Protein AF-A0A8H4VRE5-F1 (afdb_monomer_lite)

Radius of gyration: 25.77 Å; chains: 1; bounding box: 59×58×70 Å

Secondary structure (DSSP, 8-state):
-HHHHHHHHTT--TTT-TTHHHHHHHHHHHHHSTT----HHHHHHHHHHHHHHHHHTGGGHHHH--HHHHHHHHHHHHHHTT---EETTEETHHHHHHHHHHHHHHHHHHHHHTGGGSTTHHHHS-HHHHHHHHHHHHHHHTSS-HHHHHHHHHHHHHHHHPPPPSSTTGGGGSPTTHHHHHHHH--TT----TT-HHHHHHHHHHGGGSHHHHHHHHHHHHHHHT-S-HHHHHHHHHHHHHHHHTS-SS-----SSSPPPP-HHHHHHHHHHHHHTTTT-HHHHHHHHHHHHHHHHTTTTTTGGGSTTHHHHHHHHHHHHHTTGGG---HHHHHHHHHHHHHHHTSHHHHTT-HHHHHHHHT-SSHHHHHHHHHHHHHHHHHS--SS--HHHHHHHHHS-TTTS-HHHHHHHHHHHHHHTT-

Sequence (423 aa):
MQQSLAKMLGVVNYTRHPESLPKAVAYLLESVKAGSKANVETRRSCYQAMPAILTLVSAQFASRVSSDVLNALVDALLEGLGDYTIDERGDVGSWVRMACVQGLTSISELLFGVADSIPDFEKYFSPQIYHALAAGLLKQGLERLDNVRQTTGVCFVKLLNLPLPSVSGGDRWRLPASSLLKELFLDPSDQTGWNDGNWLFPRGMRLLEVPEYRKKVLSGIVISIGSKTDSTQKPVSRSLVEFAQGLPLAGSQTETDSAPAYTLLELVDDLINHAKSNMTTNAVVVPVFQTFNILLEADVLRQLPDEPAGLPSLRTLLHMASNKVDKLKSVQRIHEAMKIVINLFTFEKIRNGNETVLISFLAHAFPKVRSDTAEYLYVVLQSVDIGFETDAMEDILLETEWLNCSVDDATAAASEVCQLFKA

pLDDT: mean 94.29, std 7.12, range [50.06, 98.88]

Organism: NCBI:txid84607

Foldseek 3Di:
DLLVLLLVLLPDQCVVVVVCLVVNLVSLLQCQDPPHPHDLSNVLSSLLSLLSSQVSCLVVNQVRDPLVSLVSNLVSLLVLLPQQDQDPVGRSSLSSNLSSLVSNLSVVLSCLVSVVVHPPSCSNPNLLSLLSSLLSLLLQLLAAALVSVQSSLVSNVSVLPRDFRPDDVSCSNPHFPSVLVCVLRVDPPDPDGSSQLLSNQLSLLVCCQGPSNNLSSLNSLLNQCVDPDCRSNVSSLVSLQVSLLPFAADFDPDVDPDDTGDHNLNVLVSLLVQCVVPVVDCSRQLSSLSSLLSCLVSCSLVCQCVDPSSVVSLLSLLCSLQPPLLVDPDPSSVLSSLSSNLSSCLDLSNLPPCLVSLLCQCLHPQLVSNLSSLVSNLVCVVVDCSPDDCVVLNCLSVVDPSNPDHSVSSSVSSVVSSVVSVD

Structure (mmCIF, N/CA/C/O backbone):
data_AF-A0A8H4VRE5-F1
#
_entry.id   AF-A0A8H4VRE5-F1
#
loop_
_atom_site.group_PDB
_atom_site.id
_atom_site.type_symbol
_atom_site.label_atom_id
_atom_site.label_alt_id
_atom_site.label_comp_id
_atom_site.label_asym_id
_atom_site.label_entity_id
_atom_site.label_seq_id
_atom_site.pdbx_PDB_ins_code
_atom_site.Cartn_x
_atom_site.Cartn_y
_atom_site.Cartn_z
_atom_site.occupancy
_atom_site.B_iso_or_equiv
_atom_site.auth_seq_id
_atom_site.auth_comp_id
_atom_site.auth_asym_id
_atom_site.auth_atom_id
_atom_site.pdbx_PDB_model_num
ATOM 1 N N . MET A 1 1 ? 9.320 26.393 -19.504 1.00 74.06 1 MET A N 1
ATOM 2 C CA . MET A 1 1 ? 10.681 26.174 -20.052 1.00 74.06 1 MET A CA 1
ATOM 3 C C . MET A 1 1 ? 11.289 24.855 -19.570 1.00 74.06 1 MET A C 1
ATOM 5 O O . MET A 1 1 ? 11.657 24.055 -20.416 1.00 74.06 1 MET A O 1
ATOM 9 N N . GLN A 1 2 ? 11.339 24.581 -18.258 1.00 83.25 2 GLN A N 1
ATOM 10 C CA . GLN A 1 2 ? 11.933 23.346 -17.706 1.00 83.25 2 GLN A CA 1
ATOM 11 C C . GLN A 1 2 ? 11.259 22.052 -18.202 1.00 83.25 2 GLN A C 1
ATOM 13 O O . GLN A 1 2 ? 11.940 21.139 -18.654 1.00 83.25 2 GLN A O 1
ATOM 18 N N . GLN A 1 3 ? 9.922 22.006 -18.233 1.00 87.62 3 GLN A N 1
ATOM 19 C CA . GLN A 1 3 ? 9.189 20.865 -18.798 1.00 87.62 3 GLN A CA 1
ATOM 20 C C . GLN A 1 3 ? 9.577 20.573 -20.261 1.00 87.62 3 GLN A C 1
ATOM 22 O O . GLN A 1 3 ? 9.828 19.428 -20.631 1.00 87.62 3 GLN A O 1
ATOM 27 N N . SER A 1 4 ? 9.634 21.610 -21.104 1.00 91.31 4 SER A N 1
ATOM 28 C CA . SER A 1 4 ? 10.020 21.486 -22.515 1.00 91.31 4 SER A CA 1
ATOM 29 C C . SER A 1 4 ? 11.471 21.034 -22.672 1.00 91.31 4 SER A C 1
ATOM 31 O O . SER A 1 4 ? 11.762 20.254 -23.572 1.00 91.31 4 SER A O 1
ATOM 33 N N . LEU A 1 5 ? 12.363 21.487 -21.783 1.00 93.00 5 LEU A N 1
ATOM 34 C CA . LEU A 1 5 ? 13.757 21.052 -21.750 1.00 93.00 5 LEU A CA 1
ATOM 35 C C . LEU A 1 5 ? 13.854 19.547 -21.474 1.00 93.00 5 LEU A C 1
ATOM 37 O O . LEU A 1 5 ? 14.489 18.848 -22.254 1.00 93.00 5 LEU A O 1
ATOM 41 N N . ALA A 1 6 ? 13.167 19.029 -20.451 1.00 92.25 6 ALA A N 1
ATOM 42 C CA . ALA A 1 6 ? 13.156 17.593 -20.153 1.00 92.25 6 ALA A CA 1
ATOM 43 C C . ALA A 1 6 ? 12.680 16.752 -21.352 1.00 92.25 6 ALA A C 1
ATOM 45 O O . ALA A 1 6 ? 13.328 15.777 -21.726 1.00 92.25 6 ALA A O 1
ATOM 46 N N . LYS A 1 7 ? 11.598 17.181 -22.019 1.00 92.69 7 LYS A N 1
ATOM 47 C CA . LYS A 1 7 ? 11.105 16.525 -23.243 1.00 92.69 7 LYS A CA 1
ATOM 48 C C . LYS A 1 7 ? 12.127 16.560 -24.379 1.00 92.69 7 LYS A C 1
ATOM 50 O O . LYS A 1 7 ? 12.289 15.563 -25.072 1.00 92.69 7 LYS A O 1
ATOM 55 N N . MET A 1 8 ? 12.811 17.690 -24.563 1.00 95.62 8 MET A N 1
ATOM 56 C CA . MET A 1 8 ? 13.845 17.839 -25.588 1.00 95.62 8 MET A CA 1
ATOM 57 C C . MET A 1 8 ? 15.022 16.891 -25.335 1.00 95.62 8 MET A C 1
ATOM 59 O O . MET A 1 8 ? 15.462 16.232 -26.270 1.00 95.62 8 MET A O 1
ATOM 63 N N . LEU A 1 9 ? 15.477 16.752 -24.083 1.00 95.50 9 LEU A N 1
ATOM 64 C CA . LEU A 1 9 ? 16.557 15.822 -23.728 1.00 95.50 9 LEU A CA 1
ATOM 65 C C . LEU A 1 9 ? 16.221 14.373 -24.121 1.00 95.50 9 LEU A C 1
ATOM 67 O O . LEU A 1 9 ? 17.078 13.663 -24.632 1.00 95.50 9 LEU A O 1
ATOM 71 N N . GLY A 1 10 ? 14.957 13.962 -23.998 1.00 94.69 10 GLY A N 1
ATOM 72 C CA . GLY A 1 10 ? 14.494 12.636 -24.421 1.00 94.69 10 GLY A CA 1
ATOM 73 C C . GLY A 1 10 ? 14.524 12.365 -25.934 1.00 94.69 10 GLY A C 1
ATOM 74 O O . GLY A 1 10 ? 14.174 11.260 -26.334 1.00 94.69 10 GLY A O 1
ATOM 75 N N . VAL A 1 11 ? 14.909 13.334 -26.777 1.00 95.00 11 VAL A N 1
ATOM 76 C CA . VAL A 1 11 ? 14.979 13.187 -28.247 1.00 95.00 11 VAL A CA 1
ATOM 77 C C . VAL A 1 11 ? 16.311 13.658 -28.856 1.00 95.00 11 VAL A C 1
ATOM 79 O O . VAL A 1 11 ? 16.447 13.717 -30.079 1.00 95.00 11 VAL A O 1
ATOM 82 N N . VAL A 1 12 ? 17.311 14.006 -28.036 1.00 94.19 12 VAL A N 1
ATOM 83 C CA . VAL A 1 12 ? 18.622 14.473 -28.525 1.00 94.19 12 VAL A CA 1
ATOM 84 C C . VAL A 1 12 ? 19.395 13.339 -29.197 1.00 94.19 12 VAL A C 1
ATOM 86 O O . VAL A 1 12 ? 19.506 12.234 -28.675 1.00 94.19 12 VAL A O 1
ATOM 89 N N . ASN A 1 13 ? 20.034 13.627 -30.332 1.00 92.88 13 ASN A N 1
ATOM 90 C CA . ASN A 1 13 ? 20.971 12.691 -30.948 1.00 92.88 13 ASN A CA 1
ATOM 91 C C . ASN A 1 13 ? 22.312 12.676 -30.185 1.00 92.88 13 ASN A C 1
ATOM 93 O O . ASN A 1 13 ? 23.264 13.374 -30.547 1.00 92.88 13 ASN A O 1
ATOM 97 N N . TYR A 1 14 ? 22.388 11.865 -29.131 1.00 94.50 14 TYR A N 1
ATOM 98 C CA . TYR A 1 14 ? 23.595 11.704 -28.313 1.00 94.50 14 TYR A CA 1
ATOM 99 C C . TYR A 1 14 ? 24.755 11.026 -29.050 1.00 94.50 14 TYR A C 1
ATOM 101 O O . TYR A 1 14 ? 25.901 11.155 -28.632 1.00 94.50 14 TYR A O 1
ATOM 109 N N . THR A 1 15 ? 24.503 10.367 -30.184 1.00 88.62 15 THR A N 1
ATOM 110 C CA . THR A 1 15 ? 25.573 9.863 -31.055 1.00 88.62 15 THR A CA 1
ATOM 111 C C . THR A 1 15 ? 26.348 11.013 -31.700 1.00 88.62 15 THR A C 1
ATOM 113 O O . THR A 1 15 ? 27.573 10.954 -31.779 1.00 88.62 15 THR A O 1
ATOM 116 N N . ARG A 1 16 ? 25.652 12.076 -32.132 1.00 92.25 16 ARG A N 1
ATOM 117 C CA . ARG A 1 16 ? 26.273 13.296 -32.684 1.00 92.25 16 ARG A CA 1
ATOM 118 C C . ARG A 1 16 ? 26.806 14.238 -31.605 1.00 92.25 16 ARG A C 1
ATOM 120 O O . ARG A 1 16 ? 27.741 14.988 -31.871 1.00 92.25 16 ARG A O 1
ATOM 127 N N . HIS A 1 17 ? 26.230 14.197 -30.405 1.00 92.12 17 HIS A N 1
ATOM 128 C CA . HIS A 1 17 ? 26.581 15.083 -29.291 1.00 92.12 17 HIS A CA 1
ATOM 129 C C . HIS A 1 17 ? 26.862 14.293 -27.999 1.00 92.12 17 HIS A C 1
ATOM 131 O O . HIS A 1 17 ? 26.111 14.407 -27.027 1.00 92.12 17 HIS A O 1
ATOM 137 N N . PRO A 1 18 ? 27.938 13.488 -27.957 1.00 89.88 18 PRO A N 1
ATOM 138 C CA . PRO A 1 18 ? 28.188 12.574 -26.842 1.00 89.88 18 PRO A CA 1
ATOM 139 C C . PRO A 1 18 ? 28.459 13.290 -25.513 1.00 89.88 18 PRO A C 1
ATOM 141 O O . PRO A 1 18 ? 27.985 12.851 -24.468 1.00 89.88 18 PRO A O 1
ATOM 144 N N . GLU A 1 19 ? 29.107 14.454 -25.558 1.00 92.25 19 GLU A N 1
ATOM 145 C CA . GLU A 1 19 ? 29.380 15.313 -24.393 1.00 92.25 19 GLU A CA 1
ATOM 146 C C . GLU A 1 19 ? 28.109 15.854 -23.711 1.00 92.25 19 GLU A C 1
ATOM 148 O O . GLU A 1 19 ? 28.145 16.359 -22.585 1.00 92.25 19 GLU A O 1
ATOM 153 N N . SER A 1 20 ? 26.963 15.798 -24.396 1.00 94.88 20 SER A N 1
ATOM 154 C CA . SER A 1 20 ? 25.683 16.257 -23.854 1.00 94.88 20 SER A CA 1
ATOM 155 C C . SER A 1 20 ? 24.988 15.200 -22.996 1.00 94.88 20 SER A C 1
ATOM 157 O O . SER A 1 20 ? 24.137 15.569 -22.188 1.00 94.88 20 SER A O 1
ATOM 159 N N . LEU A 1 21 ? 25.341 13.916 -23.132 1.00 95.56 21 LEU A N 1
ATOM 160 C CA . LEU A 1 21 ? 24.670 12.826 -22.420 1.00 95.56 21 LEU A CA 1
ATOM 161 C C . LEU A 1 21 ? 24.843 12.924 -20.892 1.00 95.56 21 LEU A C 1
ATOM 163 O O . LEU A 1 21 ? 23.821 12.963 -20.204 1.00 95.56 21 LEU A O 1
ATOM 167 N N . PRO A 1 22 ? 26.064 13.074 -20.332 1.00 96.50 22 PRO A N 1
ATOM 168 C CA . PRO A 1 22 ? 26.228 13.197 -18.881 1.00 96.50 22 PRO A CA 1
ATOM 169 C C . PRO A 1 22 ? 25.504 14.421 -18.307 1.00 96.50 22 PRO A C 1
ATOM 171 O O . PRO A 1 22 ? 24.911 14.352 -17.234 1.00 96.50 22 PRO A O 1
ATOM 174 N N . LYS A 1 23 ? 25.493 15.539 -19.048 1.00 96.88 23 LYS A N 1
ATOM 175 C CA . LYS A 1 23 ? 24.799 16.774 -18.645 1.00 96.88 23 LYS A CA 1
ATOM 176 C C . LYS A 1 23 ? 23.283 16.594 -18.630 1.00 96.88 23 LYS A C 1
ATOM 178 O O . LYS A 1 23 ? 22.618 17.099 -17.729 1.00 96.88 23 LYS A O 1
ATOM 183 N N . ALA A 1 24 ? 22.746 15.873 -19.614 1.00 97.44 24 ALA A N 1
ATOM 184 C CA . ALA A 1 24 ? 21.328 15.556 -19.678 1.00 97.44 24 ALA A CA 1
ATOM 185 C C . ALA A 1 24 ? 20.909 14.665 -18.504 1.00 97.44 24 ALA A C 1
ATOM 187 O O . ALA A 1 24 ? 19.976 15.014 -17.788 1.00 97.44 24 ALA A O 1
ATOM 188 N N . VAL A 1 25 ? 21.641 13.574 -18.261 1.00 97.81 25 VAL A N 1
ATOM 189 C CA . VAL A 1 25 ? 21.404 12.667 -17.127 1.00 97.81 25 VAL A CA 1
ATOM 190 C C . VAL A 1 25 ? 21.453 13.425 -15.801 1.00 97.81 25 VAL A C 1
ATOM 192 O O . VAL A 1 25 ? 20.516 13.325 -15.012 1.00 97.81 25 VAL A O 1
ATOM 195 N N . ALA A 1 26 ? 22.495 14.233 -15.580 1.00 97.69 26 ALA A N 1
ATOM 196 C CA . ALA A 1 26 ? 22.630 15.030 -14.364 1.00 97.69 26 ALA A CA 1
ATOM 197 C C . ALA A 1 26 ? 21.435 15.975 -14.172 1.00 97.69 26 ALA A C 1
ATOM 199 O O . ALA A 1 26 ? 20.851 16.012 -13.094 1.00 97.69 26 ALA A O 1
ATOM 200 N N . TYR A 1 27 ? 21.012 16.685 -15.223 1.00 97.06 27 TYR A N 1
ATOM 201 C CA . TYR A 1 27 ? 19.841 17.560 -15.152 1.00 97.06 27 TYR A CA 1
ATOM 202 C C . TYR A 1 27 ? 18.559 16.803 -14.779 1.00 97.06 27 TYR A C 1
ATOM 204 O O . TYR A 1 27 ? 17.789 17.285 -13.947 1.00 97.06 27 TYR A O 1
ATOM 212 N N . LEU A 1 28 ? 18.321 15.631 -15.380 1.00 97.94 28 LEU A N 1
ATOM 213 C CA . LEU A 1 28 ? 17.135 14.823 -15.091 1.00 97.94 28 LEU A CA 1
ATOM 214 C C . LEU A 1 28 ? 17.122 14.346 -13.636 1.00 97.94 28 LEU A C 1
ATOM 216 O O . LEU A 1 28 ? 16.099 14.496 -12.972 1.00 97.94 28 LEU A O 1
ATOM 220 N N . LEU A 1 29 ? 18.249 13.826 -13.140 1.00 98.06 29 LEU A N 1
ATOM 221 C CA . LEU A 1 29 ? 18.386 13.353 -11.759 1.00 98.06 29 LEU A CA 1
ATOM 222 C C . LEU A 1 29 ? 18.220 14.497 -10.750 1.00 98.06 29 LEU A C 1
ATOM 224 O O . LEU A 1 29 ? 17.427 14.383 -9.819 1.00 98.06 29 LEU A O 1
ATOM 228 N N . GLU A 1 30 ? 18.892 15.632 -10.959 1.00 96.81 30 GLU A N 1
ATOM 229 C CA . GLU A 1 30 ? 18.751 16.806 -10.085 1.00 96.81 30 GLU A CA 1
ATOM 230 C C . GLU A 1 30 ? 17.316 17.351 -10.069 1.00 96.81 30 GLU A C 1
ATOM 232 O O . GLU A 1 30 ? 16.825 17.802 -9.037 1.00 96.81 30 GLU A O 1
ATOM 237 N N . SER A 1 31 ? 16.607 17.268 -11.198 1.00 96.44 31 SER A N 1
ATOM 238 C CA . SER A 1 31 ? 15.232 17.763 -11.302 1.00 96.44 31 SER A CA 1
ATOM 239 C C . SER A 1 31 ? 14.222 16.924 -10.519 1.00 96.44 31 SER A C 1
ATOM 241 O O . SER A 1 31 ? 13.172 17.456 -10.155 1.00 96.44 31 SER A O 1
ATOM 243 N N . VAL A 1 32 ? 14.510 15.648 -10.246 1.00 96.69 32 VAL A N 1
ATOM 244 C CA . VAL A 1 32 ? 13.586 14.738 -9.544 1.00 96.69 32 VAL A CA 1
ATOM 245 C C . VAL A 1 32 ? 14.007 14.397 -8.115 1.00 96.69 32 VAL A C 1
ATOM 247 O O . VAL A 1 32 ? 13.206 13.826 -7.381 1.00 96.69 32 VAL A O 1
ATOM 250 N N . LYS A 1 33 ? 15.216 14.784 -7.692 1.00 93.62 33 LYS A N 1
ATOM 251 C CA . LYS A 1 33 ? 15.679 14.609 -6.310 1.00 93.62 33 LYS A CA 1
ATOM 252 C C . LYS A 1 33 ? 14.733 15.250 -5.292 1.00 93.62 33 LYS A C 1
ATOM 254 O O . LYS A 1 33 ? 14.128 16.301 -5.535 1.00 93.62 33 LYS A O 1
ATOM 259 N N . ALA A 1 34 ? 14.678 14.650 -4.104 1.00 86.62 34 ALA A N 1
ATOM 260 C CA . ALA A 1 34 ? 13.981 15.219 -2.958 1.00 86.62 34 ALA A CA 1
ATOM 261 C C . ALA A 1 34 ? 14.454 16.661 -2.685 1.00 86.62 34 ALA A C 1
ATOM 263 O O . ALA A 1 34 ? 15.650 16.944 -2.656 1.00 86.62 34 ALA A O 1
ATOM 264 N N . GLY A 1 35 ? 13.508 17.586 -2.504 1.00 85.25 35 GLY A N 1
ATOM 265 C CA . GLY A 1 35 ? 13.796 19.015 -2.315 1.00 85.25 35 GLY A CA 1
ATOM 266 C C . GLY A 1 35 ? 13.979 19.822 -3.609 1.00 85.25 35 GLY A C 1
ATOM 267 O O . GLY A 1 35 ? 14.150 21.041 -3.542 1.00 85.25 35 GLY A O 1
ATOM 268 N N . SER A 1 36 ? 13.897 19.187 -4.784 1.00 90.56 36 SER A N 1
ATOM 269 C CA . SER A 1 36 ? 13.848 19.888 -6.069 1.00 90.56 36 SER A CA 1
ATOM 270 C C . SER A 1 36 ? 12.677 20.876 -6.130 1.00 90.56 36 SER A C 1
ATOM 272 O O . SER A 1 36 ? 11.564 20.594 -5.685 1.00 90.56 36 SER A O 1
ATOM 274 N N . LYS A 1 37 ? 12.917 22.037 -6.752 1.00 90.81 37 LYS A N 1
ATOM 275 C CA 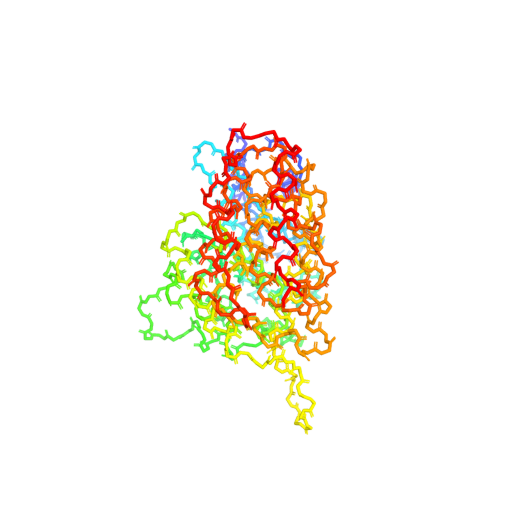. LYS A 1 37 ? 11.886 23.055 -7.029 1.00 90.81 37 LYS A CA 1
ATOM 276 C C . LYS A 1 37 ? 11.047 22.737 -8.274 1.00 90.81 37 LYS A C 1
ATOM 278 O O . LYS A 1 37 ? 10.183 23.531 -8.642 1.00 90.81 37 LYS A O 1
ATOM 283 N N . ALA A 1 38 ? 11.319 21.624 -8.956 1.00 93.75 38 ALA A N 1
ATOM 284 C CA . ALA A 1 38 ? 10.572 21.222 -10.139 1.00 93.75 38 ALA A CA 1
ATOM 285 C C . ALA A 1 38 ? 9.119 20.881 -9.777 1.00 93.75 38 ALA A C 1
ATOM 287 O O . ALA A 1 38 ? 8.855 20.072 -8.883 1.00 93.75 38 ALA A O 1
ATOM 288 N N . ASN A 1 39 ? 8.173 21.464 -10.516 1.00 94.75 39 ASN A N 1
ATOM 289 C CA . ASN A 1 39 ? 6.761 21.110 -10.400 1.00 94.75 39 ASN A CA 1
ATOM 290 C C . ASN A 1 39 ? 6.486 19.689 -10.925 1.00 94.75 39 ASN A C 1
ATOM 292 O O . ASN A 1 39 ? 7.327 19.071 -11.588 1.00 94.75 39 ASN A O 1
ATOM 296 N N . VAL A 1 40 ? 5.291 19.175 -10.637 1.00 95.81 40 VAL A N 1
ATOM 297 C CA . VAL A 1 40 ? 4.906 17.794 -10.959 1.00 95.81 40 VAL A CA 1
ATOM 298 C C . VAL A 1 40 ? 4.976 17.497 -12.462 1.00 95.81 40 VAL A C 1
ATOM 300 O O . VAL A 1 40 ? 5.445 16.433 -12.860 1.00 95.81 40 VAL A O 1
ATOM 303 N N . GLU A 1 41 ? 4.618 18.450 -13.327 1.00 96.25 41 GLU A N 1
ATOM 304 C CA . GLU A 1 41 ? 4.688 18.289 -14.782 1.00 96.25 41 GLU A CA 1
ATOM 305 C C . GLU A 1 41 ? 6.134 18.194 -15.288 1.00 96.25 41 GLU A C 1
ATOM 307 O O . GLU A 1 41 ? 6.420 17.435 -16.224 1.00 96.25 41 GLU A O 1
ATOM 312 N N . THR A 1 42 ? 7.050 18.948 -14.674 1.00 96.81 42 THR A N 1
ATOM 313 C CA . THR A 1 42 ? 8.485 18.888 -14.976 1.00 96.81 42 THR A CA 1
ATOM 314 C C . THR A 1 42 ? 9.077 17.576 -14.483 1.00 96.81 42 THR A C 1
ATOM 316 O O . THR A 1 42 ? 9.744 16.910 -15.272 1.00 96.81 42 THR A O 1
ATOM 319 N N . ARG A 1 43 ? 8.781 17.149 -13.244 1.00 97.50 43 ARG A N 1
ATOM 320 C CA . ARG A 1 43 ? 9.239 15.850 -12.719 1.00 97.50 43 ARG A CA 1
ATOM 321 C C . ARG A 1 43 ? 8.754 14.696 -13.587 1.00 97.50 43 ARG A C 1
ATOM 323 O O . ARG A 1 43 ? 9.567 13.906 -14.054 1.00 97.50 43 ARG A O 1
ATOM 330 N N . ARG A 1 44 ? 7.456 14.664 -13.913 1.00 97.69 44 ARG A N 1
ATOM 331 C CA . ARG A 1 44 ? 6.871 13.693 -14.852 1.00 97.69 44 ARG A CA 1
ATOM 332 C C . ARG A 1 44 ? 7.640 13.661 -16.172 1.00 97.69 44 ARG A C 1
ATOM 334 O O . ARG A 1 44 ? 7.994 12.589 -16.647 1.00 97.69 44 ARG A O 1
ATOM 341 N N . SER A 1 45 ? 7.902 14.828 -16.762 1.00 98.25 45 SER A N 1
ATOM 342 C CA . SER A 1 45 ? 8.619 14.908 -18.042 1.00 98.25 45 SER A CA 1
ATOM 343 C C . SER A 1 45 ? 10.069 14.433 -17.918 1.00 98.25 45 SER A C 1
ATOM 345 O O . SER A 1 45 ? 10.586 13.839 -18.858 1.00 98.25 45 SER A O 1
ATOM 347 N N . CYS A 1 46 ? 10.714 14.646 -16.766 1.00 98.44 46 CYS A N 1
ATOM 348 C CA . CYS A 1 46 ? 12.051 14.120 -16.507 1.00 98.44 46 CYS A CA 1
ATOM 349 C C . CYS A 1 46 ? 12.041 12.592 -16.437 1.00 98.44 46 CYS A C 1
ATOM 351 O O . CYS A 1 46 ? 12.824 11.957 -17.136 1.00 98.44 46 CYS A O 1
ATOM 353 N N . TYR A 1 47 ? 11.107 12.002 -15.687 1.00 98.50 47 TYR A N 1
ATOM 354 C CA . TYR A 1 47 ? 10.956 10.548 -15.607 1.00 98.50 47 TYR A CA 1
ATOM 355 C C . TYR A 1 47 ? 10.623 9.901 -16.952 1.00 98.50 47 TYR A C 1
ATOM 357 O O . TYR A 1 47 ? 11.129 8.825 -17.244 1.00 98.50 47 TYR A O 1
ATOM 365 N N . GLN A 1 48 ? 9.843 10.568 -17.806 1.00 98.56 48 GLN A N 1
ATOM 366 C CA . GLN A 1 48 ? 9.600 10.109 -19.179 1.00 98.56 48 GLN A CA 1
ATOM 367 C C . GLN A 1 48 ? 10.858 10.182 -20.058 1.00 98.56 48 GLN A C 1
ATOM 369 O O . GLN A 1 48 ? 11.035 9.352 -20.947 1.00 98.56 48 GLN A O 1
ATOM 374 N N . ALA A 1 49 ? 11.738 11.158 -19.822 1.00 98.44 49 ALA A N 1
ATOM 375 C CA . ALA A 1 49 ? 12.965 11.327 -20.594 1.00 98.44 49 ALA A CA 1
ATOM 376 C C . ALA A 1 49 ? 14.046 10.296 -20.233 1.00 98.44 49 ALA A C 1
ATOM 378 O O . ALA A 1 49 ? 14.802 9.895 -21.111 1.00 98.44 49 ALA A O 1
ATOM 379 N N . MET A 1 50 ? 14.109 9.830 -18.981 1.00 98.38 50 MET A N 1
ATOM 380 C CA . MET A 1 50 ? 15.104 8.844 -18.526 1.00 98.38 50 MET A CA 1
ATOM 381 C C . MET A 1 50 ? 15.167 7.564 -19.395 1.00 98.38 50 MET A C 1
ATOM 383 O O . MET A 1 50 ? 16.228 7.301 -19.966 1.00 98.38 50 MET A O 1
ATOM 387 N N . PRO A 1 51 ? 14.076 6.789 -19.584 1.00 98.00 51 PRO A N 1
ATOM 388 C CA . PRO A 1 51 ? 14.088 5.606 -20.452 1.00 98.00 51 PRO A CA 1
ATOM 389 C C . PRO A 1 51 ? 14.303 5.963 -21.934 1.00 98.00 51 PRO A C 1
ATOM 391 O O . PRO A 1 51 ? 14.906 5.190 -22.681 1.00 98.00 51 PRO A O 1
ATOM 394 N N . ALA A 1 52 ? 13.847 7.143 -22.370 1.00 97.81 52 ALA A N 1
ATOM 395 C CA . ALA A 1 52 ? 14.015 7.601 -23.747 1.00 97.81 52 ALA A CA 1
ATOM 396 C C . ALA A 1 52 ? 15.495 7.845 -24.083 1.00 97.81 52 ALA A C 1
ATOM 398 O O . ALA A 1 52 ? 15.973 7.379 -25.115 1.00 97.81 52 ALA A O 1
ATOM 399 N N . ILE A 1 53 ? 16.249 8.487 -23.181 1.00 97.06 53 ILE A N 1
ATOM 400 C CA . ILE A 1 53 ? 17.697 8.684 -23.336 1.00 97.06 53 ILE A CA 1
ATOM 401 C C . ILE A 1 53 ? 18.422 7.341 -23.463 1.00 97.06 53 ILE A C 1
ATOM 403 O O . ILE A 1 53 ? 19.261 7.191 -24.349 1.00 97.06 53 ILE A O 1
ATOM 407 N N . LEU A 1 54 ? 18.079 6.357 -22.627 1.00 96.81 54 LEU A N 1
ATOM 408 C CA . LEU A 1 54 ? 18.683 5.022 -22.684 1.00 96.81 54 LEU A CA 1
ATOM 409 C C . LEU A 1 54 ? 18.388 4.321 -24.018 1.00 96.81 54 LEU A C 1
ATOM 411 O O . LEU A 1 54 ? 19.281 3.730 -24.623 1.00 96.81 54 LEU A O 1
ATOM 415 N N . THR A 1 55 ? 17.162 4.464 -24.525 1.00 96.00 55 THR A N 1
ATOM 416 C CA . THR A 1 55 ? 16.761 3.929 -25.835 1.00 96.00 55 THR A CA 1
ATOM 417 C C . THR A 1 55 ? 17.571 4.555 -26.974 1.00 96.00 55 THR A C 1
ATOM 419 O O . THR A 1 55 ? 18.034 3.843 -27.866 1.00 96.00 55 THR A O 1
ATOM 422 N N . LEU A 1 56 ? 17.811 5.871 -26.930 1.00 95.31 56 LEU A N 1
ATOM 423 C CA . LEU A 1 56 ? 18.575 6.601 -27.953 1.00 95.31 56 LEU A CA 1
ATOM 424 C C . LEU A 1 56 ? 20.043 6.168 -28.052 1.00 95.31 56 LEU A C 1
ATOM 426 O O . LEU A 1 56 ? 20.656 6.330 -29.106 1.00 95.31 56 LEU A O 1
ATOM 430 N N . VAL A 1 57 ? 20.611 5.628 -26.973 1.00 94.19 57 VAL A N 1
ATOM 431 C CA . VAL A 1 57 ? 22.008 5.161 -26.930 1.00 94.19 57 VAL A CA 1
ATOM 432 C C . VAL A 1 57 ? 22.139 3.636 -26.932 1.00 94.19 57 VAL A C 1
ATOM 434 O O . VAL A 1 57 ? 23.253 3.127 -26.839 1.00 94.19 57 VAL A O 1
ATOM 437 N N . SER A 1 58 ? 21.031 2.909 -27.096 1.00 93.06 58 SER A N 1
ATOM 438 C CA . SER A 1 58 ? 20.948 1.441 -27.017 1.00 93.06 58 SER A CA 1
ATOM 439 C C . SER A 1 58 ? 21.950 0.699 -27.910 1.00 93.06 58 SER A C 1
ATOM 441 O O . SER A 1 58 ? 22.599 -0.238 -27.455 1.00 93.06 58 SER A O 1
ATOM 443 N N . ALA A 1 59 ? 22.168 1.162 -29.145 1.00 90.62 59 ALA A N 1
ATOM 444 C CA . ALA A 1 59 ? 23.116 0.548 -30.084 1.00 90.62 59 ALA A CA 1
ATOM 445 C C . ALA A 1 59 ? 24.583 0.571 -29.604 1.00 90.62 59 ALA A C 1
ATOM 447 O O . ALA A 1 59 ? 25.419 -0.168 -30.116 1.00 90.62 59 ALA A O 1
ATOM 448 N N . GLN A 1 60 ? 24.917 1.445 -28.653 1.00 89.12 60 GLN A N 1
ATOM 449 C CA . GLN A 1 60 ? 26.245 1.580 -28.052 1.00 89.12 60 GLN A CA 1
ATOM 450 C C . GLN A 1 60 ? 26.129 1.612 -26.519 1.00 89.12 60 GLN A C 1
ATOM 452 O O . GLN A 1 60 ? 26.875 2.328 -25.856 1.00 89.12 60 GLN A O 1
ATOM 457 N N . PHE A 1 61 ? 25.172 0.868 -25.950 1.00 92.19 61 PHE A N 1
ATOM 458 C CA . PHE A 1 61 ? 24.750 1.030 -24.557 1.00 92.19 61 PHE A CA 1
ATOM 459 C C . PHE A 1 61 ? 25.922 1.001 -23.566 1.00 92.19 61 PHE A C 1
ATOM 461 O O . PHE A 1 61 ? 26.179 1.995 -22.888 1.00 92.19 61 PHE A O 1
ATOM 468 N N . ALA A 1 62 ? 26.693 -0.091 -23.556 1.00 89.69 62 ALA A N 1
ATOM 469 C CA . ALA A 1 62 ? 27.788 -0.302 -22.607 1.00 89.69 62 ALA A CA 1
ATOM 470 C C . ALA A 1 62 ? 28.971 0.675 -22.769 1.00 89.69 62 ALA A C 1
ATOM 472 O O . ALA A 1 62 ? 29.780 0.811 -21.856 1.00 89.69 62 ALA A O 1
ATOM 473 N N . SER A 1 63 ? 29.097 1.362 -23.913 1.00 91.06 63 SER A N 1
ATOM 474 C CA . SER A 1 63 ? 30.137 2.384 -24.115 1.00 91.06 63 SER A CA 1
ATOM 475 C C . SER A 1 63 ? 29.662 3.804 -23.804 1.00 91.06 63 SER A C 1
ATOM 477 O O . SER A 1 63 ? 30.482 4.715 -23.690 1.00 91.06 63 SER A O 1
ATOM 479 N N . ARG A 1 64 ? 28.347 4.015 -23.671 1.00 92.19 64 ARG A N 1
ATOM 480 C CA . ARG A 1 64 ? 27.730 5.331 -23.436 1.00 92.19 64 ARG A CA 1
ATOM 481 C C . ARG A 1 64 ? 27.181 5.492 -22.027 1.00 92.19 64 ARG A C 1
ATOM 483 O O . ARG A 1 64 ? 27.125 6.614 -21.529 1.00 92.19 64 ARG A O 1
ATOM 490 N N . VAL A 1 65 ? 26.762 4.398 -21.407 1.00 95.31 65 VAL A N 1
ATOM 491 C CA . VAL A 1 65 ? 26.106 4.374 -20.103 1.00 95.31 65 VAL A CA 1
ATOM 492 C C . VAL A 1 65 ? 26.922 3.470 -19.194 1.00 95.31 65 VAL A C 1
ATOM 494 O O . VAL A 1 65 ? 27.160 2.319 -19.539 1.00 95.31 65 VAL A O 1
ATOM 497 N N . SER A 1 66 ? 27.364 3.988 -18.048 1.00 96.06 66 SER A N 1
ATOM 498 C CA . SER A 1 66 ? 27.981 3.169 -17.003 1.00 96.06 66 SER A CA 1
ATOM 499 C C . SER A 1 66 ? 26.913 2.528 -16.115 1.00 96.06 66 SER A C 1
ATOM 501 O O . SER A 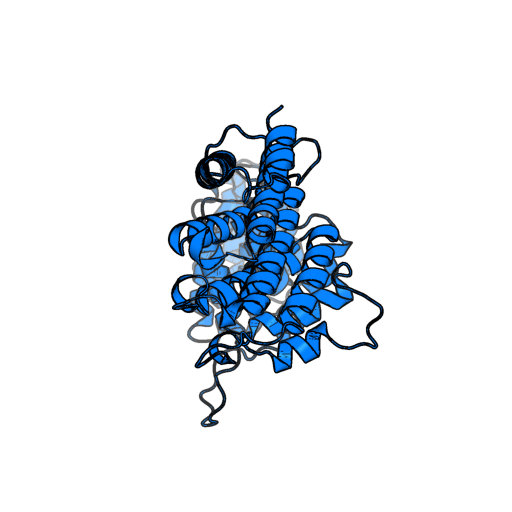1 66 ? 25.783 3.018 -16.038 1.00 96.06 66 SER A O 1
ATOM 503 N N . SER A 1 67 ? 27.288 1.472 -15.388 1.00 96.44 67 SER A N 1
ATOM 504 C CA . SER A 1 67 ? 26.423 0.851 -14.376 1.00 96.44 67 SER A CA 1
ATOM 505 C C . SER A 1 67 ? 25.906 1.870 -13.365 1.00 96.44 67 SER A C 1
ATOM 507 O O . SER A 1 67 ? 24.731 1.859 -13.026 1.00 96.44 67 SER A O 1
ATOM 509 N N . ASP A 1 68 ? 26.760 2.797 -12.929 1.00 96.94 68 ASP A N 1
ATOM 510 C CA . ASP A 1 68 ? 26.416 3.780 -11.897 1.00 96.94 68 ASP A CA 1
ATOM 511 C C . ASP A 1 68 ? 25.362 4.771 -12.396 1.00 96.94 68 ASP A C 1
ATOM 513 O O . ASP A 1 68 ? 24.443 5.130 -11.664 1.00 96.94 68 ASP A O 1
ATOM 517 N N . VAL A 1 69 ? 25.459 5.179 -13.667 1.00 97.31 69 VAL A N 1
ATOM 518 C CA . VAL A 1 69 ? 24.454 6.040 -14.299 1.00 97.31 69 VAL A CA 1
ATOM 519 C C . VAL A 1 69 ? 23.123 5.309 -14.429 1.00 97.31 69 VAL A C 1
ATOM 521 O O . VAL A 1 69 ? 22.084 5.886 -14.115 1.00 97.31 69 VAL A O 1
ATOM 524 N N . LEU A 1 70 ? 23.137 4.053 -14.883 1.00 97.62 70 LEU A N 1
ATOM 525 C CA . LEU A 1 70 ? 21.913 3.268 -15.012 1.00 97.62 70 LEU A CA 1
ATOM 526 C C . LEU A 1 70 ? 21.248 3.040 -13.650 1.00 97.62 70 LEU A C 1
ATOM 528 O O . LEU A 1 70 ? 20.058 3.315 -13.516 1.00 97.62 70 LEU A O 1
ATOM 532 N N . ASN A 1 71 ? 22.014 2.606 -12.647 1.00 97.12 71 ASN A N 1
ATOM 533 C CA . ASN A 1 71 ? 21.515 2.384 -11.293 1.00 97.12 71 ASN A CA 1
ATOM 534 C C . ASN A 1 71 ? 20.914 3.672 -10.716 1.00 97.12 71 ASN A C 1
ATOM 536 O O . ASN A 1 71 ? 19.784 3.644 -10.248 1.00 97.12 71 ASN A O 1
ATOM 540 N N . ALA A 1 72 ? 21.570 4.828 -10.879 1.00 98.00 72 ALA A N 1
ATOM 541 C CA . ALA A 1 72 ? 21.019 6.108 -10.427 1.00 98.00 72 ALA A CA 1
ATOM 542 C C . ALA A 1 72 ? 19.684 6.478 -11.106 1.00 98.00 72 ALA A C 1
ATOM 544 O O . ALA A 1 72 ? 18.795 7.037 -10.464 1.00 98.00 72 ALA A O 1
ATOM 545 N N . LEU A 1 73 ? 19.525 6.180 -12.401 1.00 98.44 73 LEU A N 1
ATOM 546 C CA . LEU A 1 73 ? 18.264 6.407 -13.119 1.00 98.44 73 LEU A CA 1
ATOM 547 C C . LEU A 1 73 ? 17.160 5.456 -12.641 1.00 98.44 73 LEU A C 1
ATOM 549 O O . LEU A 1 73 ? 16.021 5.887 -12.456 1.00 98.44 73 LEU A O 1
ATOM 553 N N . VAL A 1 74 ? 17.488 4.178 -12.436 1.00 98.31 74 VAL A N 1
ATOM 554 C CA . VAL A 1 74 ? 16.543 3.171 -11.935 1.00 98.31 74 VAL A CA 1
ATOM 555 C C . VAL A 1 74 ? 16.123 3.487 -10.500 1.00 98.31 74 VAL A C 1
ATOM 557 O O . VAL A 1 74 ? 14.926 3.486 -10.219 1.00 98.31 74 VAL A O 1
ATOM 560 N N . ASP A 1 75 ? 17.062 3.844 -9.627 1.00 97.88 75 ASP A N 1
ATOM 561 C CA . ASP A 1 75 ? 16.791 4.255 -8.248 1.00 97.88 75 ASP A CA 1
ATOM 562 C C . ASP A 1 75 ? 15.868 5.476 -8.213 1.00 97.88 75 ASP A C 1
ATOM 564 O O . ASP A 1 75 ? 14.841 5.456 -7.536 1.00 97.88 75 ASP A O 1
ATOM 568 N N . ALA A 1 76 ? 16.148 6.502 -9.025 1.00 98.31 76 ALA A N 1
ATOM 569 C CA . ALA A 1 76 ? 15.287 7.679 -9.116 1.00 98.31 76 ALA A CA 1
ATOM 570 C C . ALA A 1 76 ? 13.859 7.324 -9.571 1.00 98.31 76 A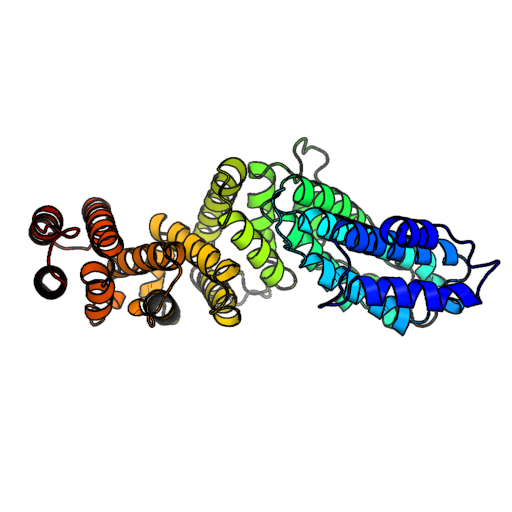LA A C 1
ATOM 572 O O . ALA A 1 76 ? 12.883 7.877 -9.056 1.00 98.31 76 ALA A O 1
ATOM 573 N N . LEU A 1 77 ? 13.715 6.410 -10.538 1.00 98.62 77 LEU A N 1
ATOM 574 C CA . LEU A 1 77 ? 12.410 5.931 -11.000 1.00 98.62 77 LEU A CA 1
ATOM 575 C C . LEU A 1 77 ? 11.677 5.126 -9.914 1.00 98.62 77 LEU A C 1
ATOM 577 O O . LEU A 1 77 ? 10.473 5.324 -9.738 1.00 98.62 77 LEU A O 1
ATOM 581 N N . LEU A 1 78 ? 12.381 4.261 -9.174 1.00 98.31 78 LEU A N 1
ATOM 582 C CA . LEU A 1 78 ? 11.837 3.500 -8.043 1.00 98.31 78 LEU A CA 1
ATOM 583 C C . LEU A 1 78 ? 11.372 4.426 -6.913 1.00 98.31 78 LEU A C 1
ATOM 585 O O . LEU A 1 78 ? 10.284 4.226 -6.371 1.00 98.31 78 LEU A O 1
ATOM 589 N N . GLU A 1 79 ? 12.148 5.462 -6.592 1.00 97.62 79 GLU A N 1
ATOM 590 C CA . GLU A 1 79 ? 11.751 6.519 -5.657 1.00 97.62 79 GLU A CA 1
ATOM 591 C C . GLU A 1 79 ? 10.512 7.272 -6.157 1.00 97.62 79 GLU A C 1
ATOM 593 O O . GLU A 1 79 ? 9.584 7.527 -5.387 1.00 97.62 79 GLU A O 1
ATOM 598 N N . GLY A 1 80 ? 10.443 7.555 -7.462 1.00 97.88 80 GLY A N 1
ATOM 599 C CA . GLY A 1 80 ? 9.312 8.236 -8.093 1.00 97.88 80 GLY A CA 1
ATOM 600 C C . GLY A 1 80 ? 7.985 7.468 -8.018 1.00 97.88 80 GLY A C 1
ATOM 601 O O . GLY A 1 80 ? 6.921 8.088 -8.064 1.00 97.88 80 GLY A O 1
ATOM 602 N N . LEU A 1 81 ? 8.004 6.144 -7.798 1.00 98.25 81 LEU A N 1
ATOM 603 C CA . LEU A 1 81 ? 6.793 5.372 -7.470 1.00 98.25 81 LEU A CA 1
ATOM 604 C C . LEU A 1 81 ? 6.141 5.827 -6.148 1.00 98.25 81 LEU A C 1
ATOM 606 O O . LEU A 1 81 ? 4.981 5.513 -5.894 1.00 98.25 81 LEU A O 1
ATOM 610 N N . GLY A 1 82 ? 6.872 6.554 -5.300 1.00 96.06 82 GLY A N 1
ATOM 611 C CA . GLY A 1 82 ? 6.394 7.146 -4.052 1.00 96.06 82 GLY A CA 1
ATOM 612 C C . GLY A 1 82 ? 5.916 8.598 -4.160 1.00 96.06 82 GLY A C 1
ATOM 613 O O . GLY A 1 82 ? 5.705 9.221 -3.120 1.00 96.06 82 GLY A O 1
ATOM 614 N N . ASP A 1 83 ? 5.755 9.167 -5.363 1.00 96.19 83 ASP A N 1
ATOM 615 C CA . ASP A 1 83 ? 5.252 10.540 -5.512 1.00 96.19 83 ASP A CA 1
ATOM 616 C C . ASP A 1 83 ? 3.728 10.602 -5.272 1.00 96.19 83 ASP A C 1
ATOM 618 O O . ASP A 1 83 ? 2.911 10.334 -6.155 1.00 96.19 83 ASP A O 1
ATOM 622 N N . TYR A 1 84 ? 3.350 10.971 -4.046 1.00 94.12 84 TYR A N 1
ATOM 623 C CA . TYR A 1 84 ? 1.965 11.229 -3.623 1.00 94.12 84 TYR A CA 1
ATOM 624 C C . TYR A 1 84 ? 1.667 12.728 -3.507 1.00 94.12 84 TYR A C 1
ATOM 626 O O . TYR A 1 84 ? 0.935 13.152 -2.610 1.00 94.12 84 TYR A O 1
ATOM 634 N N . THR A 1 85 ? 2.264 13.554 -4.372 1.00 94.94 85 THR A N 1
ATOM 635 C CA . THR A 1 85 ? 1.984 14.995 -4.390 1.00 94.94 85 THR A CA 1
ATOM 636 C C . THR A 1 85 ? 0.497 15.239 -4.644 1.00 94.94 85 THR A C 1
ATOM 638 O O . THR A 1 85 ? -0.070 14.732 -5.614 1.00 94.94 85 THR A O 1
ATOM 641 N N . ILE A 1 86 ? -0.119 16.050 -3.785 1.00 93.75 86 ILE A N 1
ATOM 642 C CA . ILE A 1 86 ? -1.504 16.497 -3.916 1.00 93.75 86 ILE A CA 1
ATOM 643 C C . ILE A 1 86 ? -1.499 18.011 -4.112 1.00 93.75 86 ILE A C 1
ATOM 645 O O . ILE A 1 86 ? -0.818 18.725 -3.375 1.00 93.75 86 ILE A O 1
ATOM 649 N N . ASP A 1 87 ? -2.268 18.489 -5.085 1.00 94.12 87 ASP A N 1
ATOM 650 C CA . ASP A 1 87 ? -2.617 19.902 -5.232 1.00 94.12 87 ASP A CA 1
ATOM 651 C C . ASP A 1 87 ? -4.143 20.071 -5.361 1.00 94.12 87 ASP A C 1
ATOM 653 O O . ASP A 1 87 ? -4.910 19.139 -5.108 1.00 94.12 87 ASP A O 1
ATOM 657 N N . GLU A 1 88 ? -4.605 21.265 -5.726 1.00 94.12 88 GLU A N 1
ATOM 658 C CA . GLU A 1 88 ? -6.023 21.589 -5.946 1.00 94.12 88 GLU A CA 1
ATOM 659 C C . GLU A 1 88 ? -6.742 20.694 -6.975 1.00 94.12 88 GLU A C 1
ATOM 661 O O . GLU A 1 88 ? -7.968 20.609 -6.967 1.00 94.12 88 GLU A O 1
ATOM 666 N N . ARG A 1 89 ? -5.998 19.982 -7.830 1.00 93.44 89 ARG A N 1
ATOM 667 C CA . ARG A 1 89 ? -6.504 19.025 -8.827 1.00 93.44 89 ARG A CA 1
ATOM 668 C C . ARG A 1 89 ? -6.563 17.591 -8.288 1.00 93.44 89 ARG A C 1
ATOM 670 O O . ARG A 1 89 ? -6.951 16.680 -9.019 1.00 93.44 89 ARG A O 1
ATOM 677 N N . GLY A 1 90 ? -6.171 17.373 -7.033 1.00 92.56 90 GLY A N 1
ATOM 678 C CA . GLY A 1 90 ? -6.096 16.063 -6.393 1.00 92.56 90 GLY A CA 1
ATOM 679 C C . GLY A 1 90 ? -4.695 15.450 -6.455 1.00 92.56 90 GLY A C 1
ATOM 680 O O . GLY A 1 90 ? -3.689 16.146 -6.344 1.00 92.56 90 GLY A O 1
ATOM 681 N N . ASP A 1 91 ? -4.624 14.123 -6.588 1.00 94.38 91 ASP A N 1
ATOM 682 C CA . ASP A 1 91 ? -3.379 13.335 -6.603 1.00 94.38 91 ASP A CA 1
ATOM 683 C C . ASP A 1 91 ? -2.644 13.487 -7.947 1.00 94.38 91 ASP A C 1
ATOM 685 O O . ASP A 1 91 ? -2.683 12.615 -8.818 1.00 94.38 91 ASP A O 1
ATOM 689 N N . VAL A 1 92 ? -1.990 14.632 -8.142 1.00 96.88 92 VAL A N 1
ATOM 690 C CA . VAL A 1 92 ? -1.174 14.914 -9.334 1.00 96.88 92 VAL A CA 1
ATOM 691 C C . VAL A 1 92 ? 0.118 14.095 -9.370 1.00 96.88 92 VAL A C 1
ATOM 693 O O . VAL A 1 92 ? 0.653 13.837 -10.451 1.00 96.88 92 VAL A O 1
ATOM 696 N N . GLY A 1 93 ? 0.590 13.624 -8.211 1.00 97.06 93 GLY A N 1
ATOM 697 C CA . GLY A 1 93 ? 1.703 12.679 -8.091 1.00 97.06 93 GLY A CA 1
ATOM 698 C C . GLY A 1 93 ? 1.459 11.373 -8.854 1.00 97.06 93 GLY A C 1
ATOM 699 O O . GLY A 1 93 ? 2.395 10.791 -9.403 1.00 97.06 93 GLY A O 1
ATOM 700 N N . SER A 1 94 ? 0.197 10.965 -9.033 1.00 97.75 94 SER A N 1
ATOM 701 C CA . SER A 1 94 ? -0.183 9.840 -9.903 1.00 97.75 94 SER A CA 1
ATOM 702 C C . SER A 1 94 ? 0.416 9.910 -11.314 1.00 97.75 94 SER A C 1
ATOM 704 O O . SER A 1 94 ? 0.762 8.876 -11.888 1.00 97.75 94 SER A O 1
ATOM 706 N N . TRP A 1 95 ? 0.613 11.106 -11.880 1.00 98.25 95 TRP A N 1
ATOM 707 C CA . TRP A 1 95 ? 1.226 11.257 -13.202 1.00 98.25 95 TRP A CA 1
ATOM 708 C C . TRP A 1 95 ? 2.709 10.903 -13.208 1.00 98.25 95 TRP A C 1
ATOM 710 O O . TRP A 1 95 ? 3.205 10.356 -14.194 1.00 98.25 95 TRP A O 1
ATOM 720 N N . VAL A 1 96 ? 3.408 11.225 -12.120 1.00 98.38 96 VAL A N 1
ATOM 721 C CA . VAL A 1 96 ? 4.802 10.839 -11.901 1.00 98.38 96 VAL A CA 1
ATOM 722 C C . VAL A 1 96 ? 4.883 9.330 -11.714 1.00 98.38 96 VAL A C 1
ATOM 724 O O . VAL A 1 96 ? 5.634 8.678 -12.432 1.00 98.38 96 VAL A O 1
ATOM 727 N N . ARG A 1 97 ? 4.033 8.756 -10.854 1.00 98.50 97 ARG A N 1
ATOM 728 C CA . ARG A 1 97 ? 4.010 7.309 -10.592 1.00 98.50 97 ARG A CA 1
ATOM 729 C C . ARG A 1 97 ? 3.752 6.494 -11.860 1.00 98.50 97 ARG A C 1
ATOM 731 O O . ARG A 1 97 ? 4.492 5.553 -12.131 1.00 98.50 97 ARG A O 1
ATOM 738 N N . MET A 1 98 ? 2.789 6.894 -12.696 1.00 98.75 98 MET A N 1
ATOM 739 C CA . MET A 1 98 ? 2.551 6.255 -14.000 1.00 98.75 98 MET A CA 1
ATOM 740 C C . MET A 1 98 ? 3.748 6.387 -14.953 1.00 98.75 98 MET A C 1
ATOM 742 O O . MET A 1 98 ? 4.087 5.419 -15.632 1.00 98.75 98 MET A O 1
ATOM 746 N N . ALA A 1 99 ? 4.411 7.550 -14.995 1.00 98.75 99 ALA A N 1
ATOM 747 C CA . ALA A 1 99 ? 5.621 7.731 -15.799 1.00 98.75 99 ALA A CA 1
ATOM 748 C C . ALA A 1 99 ? 6.767 6.825 -15.320 1.00 98.75 99 ALA A C 1
ATOM 750 O O . ALA A 1 99 ? 7.464 6.242 -16.148 1.00 98.75 99 ALA A O 1
ATOM 751 N N . CYS A 1 100 ? 6.925 6.654 -14.006 1.00 98.81 100 CYS A N 1
ATOM 752 C CA . CYS A 1 100 ? 7.908 5.747 -13.424 1.00 98.81 100 CYS A CA 1
ATOM 753 C C . CYS A 1 100 ? 7.597 4.280 -13.731 1.00 98.81 100 CYS A C 1
ATOM 755 O O . CYS A 1 100 ? 8.482 3.564 -14.185 1.00 98.81 100 CYS A O 1
ATOM 757 N N . VAL A 1 101 ? 6.343 3.844 -13.565 1.00 98.88 101 VAL A N 1
ATOM 758 C CA . VAL A 1 101 ? 5.884 2.490 -13.932 1.00 98.88 101 VAL A CA 1
ATOM 759 C C . VAL A 1 101 ? 6.215 2.174 -15.393 1.00 98.88 101 VAL A C 1
ATOM 761 O O . VAL A 1 101 ? 6.805 1.135 -15.694 1.00 98.88 101 VAL A O 1
ATOM 764 N N . GLN A 1 102 ? 5.890 3.096 -16.302 1.00 98.88 102 GLN A N 1
ATOM 765 C CA . GLN A 1 102 ? 6.188 2.954 -17.726 1.00 98.88 102 GLN A CA 1
ATOM 766 C C . GLN A 1 102 ? 7.697 2.933 -17.988 1.00 98.88 102 GLN A C 1
ATOM 768 O O . GLN A 1 102 ? 8.177 2.060 -18.706 1.00 98.88 102 GLN A O 1
ATOM 773 N N . GLY A 1 103 ? 8.455 3.852 -17.384 1.00 98.75 103 GLY A N 1
ATOM 774 C CA . GLY A 1 103 ? 9.896 3.957 -17.597 1.00 98.75 103 GLY A CA 1
ATOM 775 C C . GLY A 1 103 ? 10.675 2.750 -17.087 1.00 98.75 103 GLY A C 1
ATOM 776 O O . GLY A 1 103 ? 11.528 2.237 -17.802 1.00 98.75 103 GLY A O 1
ATOM 777 N N . LEU A 1 104 ? 10.334 2.241 -15.904 1.00 98.88 104 LEU A N 1
ATOM 778 C CA . LEU A 1 104 ? 10.898 1.014 -15.336 1.00 98.88 104 LEU A CA 1
ATOM 779 C C . LEU A 1 104 ? 10.633 -0.203 -16.233 1.00 98.88 104 LEU A C 1
ATOM 781 O O . LEU A 1 104 ? 11.520 -1.032 -16.453 1.00 98.88 104 LEU A O 1
ATOM 785 N N . THR A 1 105 ? 9.434 -0.275 -16.810 1.00 98.81 105 THR A N 1
ATOM 786 C CA . THR A 1 105 ? 9.068 -1.333 -17.760 1.00 98.81 105 THR A CA 1
ATOM 787 C C . THR A 1 105 ? 9.882 -1.225 -19.045 1.00 98.81 105 THR A C 1
ATOM 789 O O . THR A 1 105 ? 10.508 -2.199 -19.448 1.00 98.81 105 THR A O 1
ATOM 792 N N . SER A 1 106 ? 9.965 -0.028 -19.634 1.00 98.62 106 SER A N 1
ATOM 793 C CA . SER A 1 106 ? 10.764 0.228 -20.838 1.00 98.62 106 SER A CA 1
ATOM 794 C C . SER A 1 106 ? 12.256 -0.036 -20.640 1.00 98.62 106 SER A C 1
ATOM 796 O O . SER A 1 106 ? 12.904 -0.558 -21.541 1.00 98.62 106 SER A O 1
ATOM 798 N N . ILE A 1 107 ? 12.809 0.290 -19.470 1.00 98.50 107 ILE A N 1
ATOM 799 C CA . ILE A 1 107 ? 14.200 -0.034 -19.134 1.00 98.50 107 ILE A CA 1
ATOM 800 C C . ILE A 1 107 ? 14.394 -1.548 -19.055 1.00 98.50 107 ILE A C 1
ATOM 802 O O . ILE A 1 107 ? 15.374 -2.049 -19.595 1.00 98.50 107 ILE A O 1
ATOM 806 N N . SER A 1 108 ? 13.459 -2.278 -18.444 1.00 98.50 108 SER A N 1
ATOM 807 C CA . SER A 1 108 ? 13.533 -3.743 -18.366 1.00 98.50 108 SER A CA 1
ATOM 808 C C . SER A 1 108 ? 13.502 -4.380 -19.761 1.00 98.50 108 SER A C 1
ATOM 810 O O . SER A 1 108 ? 14.359 -5.203 -20.075 1.00 98.50 108 SER A O 1
ATOM 812 N N . GLU A 1 109 ? 12.569 -3.949 -20.621 1.00 98.19 109 GLU A N 1
ATOM 813 C CA . GLU A 1 109 ? 12.467 -4.394 -22.021 1.00 98.19 109 GLU A CA 1
ATOM 814 C C . GLU A 1 109 ? 13.762 -4.112 -22.797 1.00 98.19 109 GLU A C 1
ATOM 816 O O . GLU A 1 109 ? 14.302 -4.999 -23.461 1.00 98.19 109 GLU A O 1
ATOM 821 N N . LEU A 1 110 ? 14.284 -2.886 -22.679 1.00 97.75 110 LEU A N 1
ATOM 822 C CA . LEU A 1 110 ? 15.521 -2.469 -23.330 1.00 97.75 110 LEU A CA 1
ATOM 823 C C . LEU A 1 110 ? 16.701 -3.335 -22.885 1.00 97.75 110 LEU A C 1
ATOM 825 O O . LEU A 1 110 ? 17.409 -3.875 -23.730 1.00 97.75 110 LEU A O 1
ATOM 829 N N . LEU A 1 111 ? 16.919 -3.454 -21.574 1.00 97.56 111 LEU A N 1
ATOM 830 C CA . LEU A 1 111 ? 18.087 -4.127 -21.013 1.00 97.56 111 LEU A CA 1
ATOM 831 C C . LEU A 1 111 ? 18.092 -5.617 -21.328 1.00 97.56 111 LEU A C 1
ATOM 833 O O . LEU A 1 111 ? 19.140 -6.138 -21.698 1.00 97.56 111 LEU A O 1
ATOM 837 N N . PHE A 1 112 ? 16.944 -6.294 -21.250 1.00 97.50 112 PHE A N 1
ATOM 838 C CA . PHE A 1 112 ? 16.865 -7.705 -21.634 1.00 97.50 112 PHE A CA 1
ATOM 839 C C . PHE A 1 112 ? 17.111 -7.882 -23.138 1.00 97.50 112 PHE A C 1
ATOM 841 O O . PHE A 1 112 ? 17.799 -8.820 -23.533 1.00 97.50 112 PHE A O 1
ATOM 848 N N . GLY A 1 113 ? 16.642 -6.943 -23.969 1.00 95.94 113 GLY A N 1
ATOM 849 C CA . GLY A 1 113 ? 16.870 -6.956 -25.415 1.00 95.94 113 GLY A CA 1
ATOM 850 C C . GLY A 1 113 ? 18.322 -6.717 -25.846 1.00 95.94 113 GLY A C 1
ATOM 851 O O . GLY A 1 113 ? 18.701 -7.142 -26.935 1.00 95.94 113 GLY A O 1
ATOM 852 N N . VAL A 1 114 ? 19.145 -6.064 -25.018 1.00 95.31 114 VAL A N 1
ATOM 853 C CA . VAL A 1 114 ? 20.572 -5.814 -25.308 1.00 95.31 114 VAL A CA 1
ATOM 854 C C . VAL A 1 114 ? 21.524 -6.572 -24.379 1.00 95.31 114 VAL A C 1
ATOM 856 O O . VAL A 1 114 ? 22.720 -6.278 -24.367 1.00 95.31 114 VAL A O 1
ATOM 859 N N . ALA A 1 115 ? 21.021 -7.538 -23.605 1.00 95.94 115 ALA A N 1
ATOM 860 C CA . ALA A 1 115 ? 21.773 -8.189 -22.533 1.00 95.94 115 ALA A CA 1
ATOM 861 C C . ALA A 1 115 ? 23.086 -8.831 -23.023 1.00 95.94 115 ALA A C 1
ATOM 863 O O . ALA A 1 115 ? 24.124 -8.650 -22.390 1.00 95.94 115 ALA A O 1
ATOM 864 N N . ASP A 1 116 ? 23.071 -9.463 -24.204 1.00 94.12 116 ASP A N 1
ATOM 865 C CA . ASP A 1 116 ? 24.250 -10.070 -24.852 1.00 94.12 116 ASP A CA 1
ATOM 866 C C . ASP A 1 116 ? 25.378 -9.070 -25.150 1.00 94.12 116 ASP A C 1
ATOM 868 O O . ASP A 1 116 ? 26.542 -9.441 -25.290 1.00 94.12 116 ASP A O 1
ATOM 872 N N . SER A 1 117 ? 25.035 -7.786 -25.281 1.00 92.94 117 SER A N 1
ATOM 873 C CA . SER A 1 117 ? 25.966 -6.708 -25.630 1.00 92.94 117 SER A CA 1
ATOM 874 C C . SER A 1 117 ? 26.480 -5.934 -24.413 1.00 92.94 117 SER A C 1
ATOM 876 O O . SER A 1 117 ? 27.269 -5.000 -24.578 1.00 92.94 117 SER A O 1
ATOM 878 N N . ILE A 1 118 ? 26.042 -6.284 -23.198 1.00 94.19 118 ILE A N 1
ATOM 879 C CA . ILE A 1 118 ? 26.451 -5.629 -21.952 1.00 94.19 118 ILE A CA 1
ATOM 880 C C . ILE A 1 118 ? 27.419 -6.548 -21.192 1.00 94.19 118 ILE A C 1
ATOM 882 O O . ILE A 1 118 ? 27.005 -7.580 -20.661 1.00 94.19 118 ILE A O 1
ATOM 886 N N . PRO A 1 119 ? 28.707 -6.174 -21.076 1.00 91.00 119 PRO A N 1
ATOM 887 C CA . PRO A 1 119 ? 29.635 -6.876 -20.200 1.00 91.00 119 PRO A CA 1
ATOM 888 C C . PRO A 1 119 ? 29.183 -6.754 -18.743 1.00 91.00 119 PRO A C 1
ATOM 890 O O . PRO A 1 119 ? 28.866 -5.651 -18.298 1.00 91.00 119 PRO A O 1
ATOM 893 N N . ASP A 1 120 ? 29.207 -7.866 -18.005 1.00 92.56 120 ASP A N 1
ATOM 894 C CA . ASP A 1 120 ? 28.806 -7.908 -16.591 1.00 92.56 120 ASP A CA 1
ATOM 895 C C . ASP A 1 120 ? 27.402 -7.309 -16.362 1.00 92.56 120 ASP A C 1
ATOM 897 O O . ASP A 1 120 ? 27.205 -6.346 -15.620 1.00 92.56 120 ASP A O 1
ATOM 901 N N . PHE A 1 121 ? 26.412 -7.867 -17.069 1.00 96.69 121 PHE A N 1
ATOM 902 C CA . PHE A 1 121 ? 25.019 -7.408 -17.057 1.00 96.69 121 PHE A CA 1
ATOM 903 C C . PHE A 1 121 ? 24.444 -7.217 -15.646 1.00 96.69 121 PHE A C 1
ATOM 905 O O . PHE A 1 121 ? 23.705 -6.266 -15.399 1.00 96.69 121 PHE A O 1
ATOM 912 N N . GLU A 1 122 ? 24.820 -8.075 -14.695 1.00 96.69 122 GLU A N 1
ATOM 913 C CA . GLU A 1 122 ? 24.342 -7.997 -13.312 1.00 96.69 122 GLU A CA 1
ATOM 914 C C . GLU A 1 122 ? 24.725 -6.682 -12.621 1.00 96.69 122 GLU A C 1
ATOM 916 O O . GLU A 1 122 ? 23.938 -6.156 -11.833 1.00 96.69 122 GLU A O 1
ATOM 921 N N . LYS A 1 123 ? 25.881 -6.100 -12.962 1.00 96.25 123 LYS A N 1
ATOM 922 C CA . LYS A 1 123 ? 26.310 -4.796 -12.440 1.00 96.25 123 LYS A CA 1
ATOM 923 C C . LYS A 1 123 ? 25.409 -3.649 -12.907 1.00 96.25 123 LYS A C 1
ATOM 925 O O . LYS A 1 123 ? 25.267 -2.643 -12.211 1.00 96.25 123 LYS A O 1
ATOM 930 N N . TYR A 1 124 ? 24.827 -3.791 -14.095 1.00 96.38 124 TYR A N 1
ATOM 931 C CA . TYR A 1 124 ? 23.898 -2.829 -14.679 1.00 96.38 124 TYR A CA 1
ATOM 932 C C . TYR A 1 124 ? 22.476 -3.030 -14.163 1.00 96.38 124 TYR A C 1
ATOM 934 O O . TYR A 1 124 ? 21.770 -2.058 -13.915 1.00 96.38 124 TYR A O 1
ATOM 942 N N . PHE A 1 125 ? 22.039 -4.281 -14.032 1.00 96.81 125 PHE A N 1
ATOM 943 C CA . PHE A 1 125 ? 20.652 -4.576 -13.712 1.00 96.81 125 PHE A CA 1
ATOM 944 C C . PHE A 1 125 ? 20.518 -5.902 -12.992 1.00 96.81 125 PHE A C 1
ATOM 946 O O . PHE A 1 125 ? 20.225 -6.920 -13.606 1.00 96.81 125 PHE A O 1
ATOM 953 N N . SER A 1 126 ? 20.737 -5.894 -11.682 1.00 97.25 126 SER A N 1
ATOM 954 C CA . SER A 1 126 ? 20.722 -7.116 -10.883 1.00 97.25 126 SER A CA 1
ATOM 955 C C . SER A 1 126 ? 19.322 -7.740 -10.771 1.00 97.25 126 SER A C 1
ATOM 957 O O . SER A 1 126 ? 18.308 -7.036 -10.880 1.00 97.25 126 SER A O 1
ATOM 959 N N . PRO A 1 127 ? 19.230 -9.049 -10.469 1.00 97.88 127 PRO A N 1
ATOM 960 C CA . PRO A 1 127 ? 17.954 -9.698 -10.178 1.00 97.88 127 PRO A CA 1
ATOM 961 C C . PRO A 1 127 ? 17.169 -9.004 -9.062 1.00 97.88 127 PRO A C 1
ATOM 963 O O . PRO A 1 127 ? 15.953 -8.861 -9.138 1.00 97.88 127 PRO A O 1
ATOM 966 N N . GLN A 1 128 ? 17.866 -8.522 -8.028 1.00 97.44 128 GLN A N 1
ATOM 967 C CA . GLN A 1 128 ? 17.248 -7.857 -6.883 1.00 97.44 128 GLN A CA 1
ATOM 968 C C . GLN A 1 128 ? 16.570 -6.548 -7.291 1.00 97.44 128 GLN A C 1
ATOM 970 O O . GLN A 1 128 ? 15.461 -6.276 -6.834 1.00 97.44 128 GLN A O 1
ATOM 975 N N . ILE A 1 129 ? 17.200 -5.764 -8.172 1.00 97.12 129 ILE A N 1
ATOM 976 C CA . ILE A 1 129 ? 16.606 -4.536 -8.712 1.00 97.12 129 ILE A CA 1
ATOM 977 C C . ILE A 1 129 ? 15.369 -4.878 -9.546 1.00 97.12 129 ILE A C 1
ATOM 979 O O . ILE A 1 129 ? 14.322 -4.256 -9.362 1.00 97.12 129 ILE A O 1
ATOM 983 N N . TYR A 1 130 ? 15.450 -5.895 -10.410 1.00 98.31 130 TYR A N 1
ATOM 984 C CA . TYR A 1 130 ? 14.312 -6.324 -11.226 1.00 98.31 130 TYR A CA 1
ATOM 985 C C . TYR A 1 130 ? 13.125 -6.806 -10.374 1.00 98.31 130 TYR A C 1
ATOM 987 O O . TYR A 1 130 ? 11.981 -6.415 -10.611 1.00 98.31 130 TYR A O 1
ATOM 995 N N . HIS A 1 131 ? 13.382 -7.586 -9.321 1.00 98.12 131 HIS A N 1
ATOM 996 C CA . HIS A 1 131 ? 12.336 -8.050 -8.404 1.00 98.12 131 HIS A CA 1
ATOM 997 C C . HIS A 1 131 ? 11.755 -6.904 -7.564 1.00 98.12 131 HIS A C 1
ATOM 999 O O . HIS A 1 131 ? 10.539 -6.830 -7.381 1.00 98.12 131 HIS A O 1
ATOM 1005 N N . ALA A 1 132 ? 12.590 -5.968 -7.099 1.00 97.44 132 ALA A N 1
ATOM 1006 C CA . ALA A 1 132 ? 12.135 -4.785 -6.369 1.00 97.44 132 ALA A CA 1
ATOM 1007 C C . ALA A 1 132 ? 11.256 -3.872 -7.239 1.00 97.44 132 ALA A C 1
ATOM 1009 O O . ALA A 1 132 ? 10.246 -3.348 -6.763 1.00 97.44 132 ALA A O 1
ATOM 1010 N N . LEU A 1 133 ? 11.611 -3.725 -8.517 1.00 98.00 133 LEU A N 1
ATOM 1011 C CA . LEU A 1 133 ? 10.822 -3.038 -9.533 1.00 98.00 133 LEU A CA 1
ATOM 1012 C C . LEU A 1 133 ? 9.464 -3.713 -9.709 1.00 98.00 133 LEU A C 1
ATOM 1014 O O . LEU A 1 133 ? 8.440 -3.044 -9.577 1.00 98.00 133 LEU A O 1
ATOM 1018 N N . ALA A 1 134 ? 9.434 -5.029 -9.930 1.00 98.50 134 ALA A N 1
ATOM 1019 C CA . ALA A 1 134 ? 8.190 -5.780 -10.075 1.00 98.50 134 ALA A CA 1
ATOM 1020 C C . ALA A 1 134 ? 7.282 -5.640 -8.839 1.00 98.50 134 ALA A C 1
ATOM 1022 O O . ALA A 1 134 ? 6.098 -5.333 -8.975 1.00 98.50 134 ALA A O 1
ATOM 1023 N N . ALA A 1 135 ? 7.843 -5.754 -7.631 1.00 98.62 135 ALA A N 1
ATOM 1024 C CA . ALA A 1 135 ? 7.119 -5.529 -6.381 1.00 98.62 135 ALA A CA 1
ATOM 1025 C C . ALA A 1 135 ? 6.591 -4.084 -6.260 1.00 98.62 135 ALA A C 1
ATOM 1027 O O . ALA A 1 135 ? 5.476 -3.850 -5.790 1.00 98.62 135 ALA A O 1
ATOM 1028 N N . GLY A 1 136 ? 7.384 -3.099 -6.693 1.00 98.56 136 GLY A N 1
ATOM 1029 C CA . GLY A 1 136 ? 6.999 -1.689 -6.743 1.00 98.56 136 GLY A CA 1
ATOM 1030 C C . GLY A 1 136 ? 5.839 -1.424 -7.702 1.00 98.56 136 GLY A C 1
ATOM 1031 O O . GLY A 1 136 ? 4.924 -0.677 -7.353 1.00 98.56 136 GLY A O 1
ATOM 1032 N N . LEU A 1 137 ? 5.839 -2.073 -8.868 1.00 98.75 137 LEU A N 1
ATOM 1033 C CA . LEU A 1 137 ? 4.726 -2.043 -9.813 1.00 98.75 137 LEU A CA 1
ATOM 1034 C C . LEU A 1 137 ? 3.481 -2.683 -9.199 1.00 98.75 137 LEU A C 1
ATOM 1036 O O . LEU A 1 137 ? 2.453 -2.023 -9.145 1.00 98.75 137 LEU A O 1
ATOM 1040 N N . LEU A 1 138 ? 3.566 -3.899 -8.649 1.00 98.69 138 LEU A N 1
ATOM 1041 C CA . LEU A 1 138 ? 2.421 -4.558 -8.002 1.00 98.69 138 LEU A CA 1
ATOM 1042 C C . LEU A 1 138 ? 1.781 -3.691 -6.912 1.00 98.69 138 LEU A C 1
ATOM 1044 O O . LEU A 1 138 ? 0.558 -3.584 -6.860 1.00 98.69 138 LEU A O 1
ATOM 1048 N N . LYS A 1 139 ? 2.592 -2.990 -6.106 1.00 98.56 139 LYS A N 1
ATOM 1049 C CA . LYS A 1 139 ? 2.084 -1.974 -5.174 1.00 98.56 139 LYS A CA 1
ATOM 1050 C C . LYS A 1 139 ? 1.243 -0.920 -5.896 1.00 98.56 139 LYS A C 1
ATOM 1052 O O . LYS A 1 139 ? 0.106 -0.713 -5.499 1.00 98.56 139 LYS A O 1
ATOM 1057 N N . GLN A 1 140 ? 1.777 -0.270 -6.938 1.00 98.56 140 GLN A N 1
ATOM 1058 C CA . GLN A 1 140 ? 1.032 0.742 -7.712 1.00 98.56 140 GLN A CA 1
ATOM 1059 C C . GLN A 1 140 ? -0.253 0.176 -8.324 1.00 98.56 140 GLN A C 1
ATOM 1061 O O . GLN A 1 140 ? -1.273 0.861 -8.381 1.00 98.56 140 GLN A O 1
ATOM 1066 N N . GLY A 1 141 ? -0.210 -1.088 -8.737 1.00 98.00 141 GLY A N 1
ATOM 1067 C CA . GLY A 1 141 ? -1.340 -1.815 -9.291 1.00 98.00 141 GLY A CA 1
ATOM 1068 C C . GLY A 1 141 ? -2.482 -1.998 -8.306 1.00 98.00 141 GLY A C 1
ATOM 1069 O O . GLY A 1 141 ? -3.622 -2.019 -8.736 1.00 98.00 141 GLY A O 1
ATOM 1070 N N . LEU A 1 142 ? -2.194 -2.071 -7.007 1.00 98.06 142 LEU A N 1
ATOM 1071 C CA . LEU A 1 142 ? -3.177 -2.308 -5.947 1.00 98.06 142 LEU A CA 1
ATOM 1072 C C . LEU A 1 142 ? -3.578 -1.040 -5.190 1.00 98.06 142 LEU A C 1
ATOM 1074 O O . LEU A 1 142 ? -4.262 -1.127 -4.173 1.00 98.06 142 LEU A O 1
ATOM 1078 N N . GLU A 1 143 ? -3.172 0.135 -5.669 1.00 95.44 143 GLU A N 1
ATOM 1079 C CA . GLU A 1 143 ? -3.521 1.421 -5.068 1.00 95.44 143 GLU A CA 1
ATOM 1080 C C . GLU A 1 143 ? -4.867 1.988 -5.563 1.00 95.44 143 GLU A C 1
ATOM 1082 O O . GLU A 1 143 ? -5.549 1.466 -6.447 1.00 95.44 143 GLU A O 1
ATOM 1087 N N . ARG A 1 144 ? -5.271 3.110 -4.960 1.00 94.06 144 ARG A N 1
ATOM 1088 C CA . ARG A 1 144 ? -6.644 3.624 -5.022 1.00 94.06 144 ARG A CA 1
ATOM 1089 C C . ARG A 1 144 ? -7.127 4.161 -6.377 1.00 94.06 144 ARG A C 1
ATOM 1091 O O . ARG A 1 144 ? -8.327 4.376 -6.513 1.00 94.06 144 ARG A O 1
ATOM 1098 N N . LEU A 1 145 ? -6.231 4.447 -7.327 1.00 95.56 145 LEU A N 1
ATOM 1099 C CA . LEU A 1 145 ? -6.556 5.168 -8.568 1.00 95.56 145 LEU A CA 1
ATOM 1100 C C . LEU A 1 145 ? -6.616 4.239 -9.785 1.00 95.56 145 LEU A C 1
ATOM 1102 O O . LEU A 1 145 ? -5.590 3.714 -10.214 1.00 95.56 145 LEU A O 1
ATOM 1106 N N . ASP A 1 146 ? -7.794 4.127 -10.397 1.00 95.81 146 ASP A N 1
ATOM 1107 C CA . ASP A 1 146 ? -8.075 3.222 -11.521 1.00 95.81 146 ASP A CA 1
ATOM 1108 C C . ASP A 1 146 ? -7.102 3.384 -12.702 1.00 95.81 146 ASP A C 1
ATOM 1110 O O . ASP A 1 146 ? -6.663 2.399 -13.292 1.00 95.81 146 ASP A O 1
ATOM 1114 N N . ASN A 1 147 ? -6.714 4.618 -13.037 1.00 96.25 147 ASN A N 1
ATOM 1115 C CA . ASN A 1 147 ? -5.772 4.897 -14.126 1.00 96.25 147 ASN A CA 1
ATOM 1116 C C . ASN A 1 147 ? -4.342 4.419 -13.819 1.00 96.25 147 ASN A C 1
ATOM 1118 O O . ASN A 1 147 ? -3.651 3.932 -14.720 1.00 96.25 147 ASN A O 1
ATOM 1122 N N . VAL A 1 148 ? -3.904 4.523 -12.560 1.00 98.00 148 VAL A N 1
ATOM 1123 C CA . VAL A 1 148 ? -2.617 3.988 -12.099 1.00 98.00 148 VAL A CA 1
ATOM 1124 C C . VAL A 1 148 ? -2.662 2.465 -12.135 1.00 98.00 148 VAL A C 1
ATOM 1126 O O . VAL A 1 148 ? -1.734 1.854 -12.668 1.00 98.00 148 VAL A O 1
ATOM 1129 N N . ARG A 1 149 ? -3.759 1.856 -11.662 1.00 97.81 149 ARG A N 1
ATOM 1130 C CA . ARG A 1 149 ? -3.941 0.401 -11.708 1.00 97.81 149 ARG A CA 1
ATOM 1131 C C . ARG A 1 149 ? -3.910 -0.129 -13.136 1.00 97.81 149 ARG A C 1
ATOM 1133 O O . ARG A 1 149 ? -3.132 -1.029 -13.434 1.00 97.81 149 ARG A O 1
ATOM 1140 N N . GLN A 1 150 ? -4.658 0.496 -14.046 1.00 97.50 150 GLN A N 1
ATOM 1141 C CA . GLN A 1 150 ? -4.682 0.117 -15.459 1.00 97.50 150 GLN A CA 1
ATOM 1142 C C . GLN A 1 150 ? -3.309 0.250 -16.121 1.00 97.50 150 GLN A C 1
ATOM 1144 O O . GLN A 1 150 ? -2.855 -0.667 -16.804 1.00 97.50 150 GLN A O 1
ATOM 1149 N N . THR A 1 151 ? -2.635 1.386 -15.917 1.00 98.31 151 THR A N 1
ATOM 1150 C CA . THR A 1 151 ? -1.298 1.621 -16.482 1.00 98.31 151 THR A CA 1
ATOM 1151 C C . THR A 1 151 ? -0.303 0.587 -15.968 1.00 98.31 151 THR A C 1
ATOM 1153 O O . THR A 1 151 ? 0.492 0.054 -16.744 1.00 98.31 151 THR A O 1
ATOM 1156 N N . THR A 1 152 ? -0.378 0.270 -14.675 1.00 98.50 152 THR A N 1
ATOM 1157 C CA . THR A 1 152 ? 0.442 -0.768 -14.055 1.00 98.50 152 THR A CA 1
ATOM 1158 C C . THR A 1 152 ? 0.138 -2.134 -14.638 1.00 98.50 152 THR A C 1
ATOM 1160 O O . THR A 1 152 ? 1.080 -2.817 -15.010 1.00 98.50 152 THR A O 1
ATOM 1163 N N . GLY A 1 153 ? -1.129 -2.518 -14.786 1.00 97.69 153 GLY A N 1
ATOM 1164 C CA . GLY A 1 153 ? -1.495 -3.822 -15.333 1.00 97.69 153 GLY A CA 1
ATOM 1165 C C . GLY A 1 153 ? -0.952 -4.058 -16.731 1.00 97.69 153 GLY A C 1
ATOM 1166 O O . GLY A 1 153 ? -0.314 -5.077 -16.982 1.00 97.69 153 GLY A O 1
ATOM 1167 N N . VAL A 1 154 ? -1.096 -3.065 -17.613 1.00 97.00 154 VAL A N 1
ATOM 1168 C CA . VAL A 1 154 ? -0.501 -3.107 -18.958 1.00 97.00 154 VAL A CA 1
ATOM 1169 C C . VAL A 1 154 ? 1.015 -3.307 -18.884 1.00 97.00 154 VAL A C 1
ATOM 1171 O O . VAL A 1 154 ? 1.574 -4.112 -19.624 1.00 97.00 154 VAL A O 1
ATOM 1174 N N . CYS A 1 155 ? 1.692 -2.587 -17.991 1.00 98.56 155 CYS A N 1
ATOM 1175 C CA . CYS A 1 155 ? 3.140 -2.679 -17.823 1.00 98.56 155 CYS A CA 1
ATOM 1176 C C . CYS A 1 155 ? 3.584 -4.012 -17.200 1.00 98.56 155 CYS A C 1
ATOM 1178 O O . CYS A 1 155 ? 4.559 -4.612 -17.642 1.00 98.56 155 CYS A O 1
ATOM 1180 N N . PHE A 1 156 ? 2.850 -4.517 -16.215 1.00 98.12 156 PHE A N 1
ATOM 1181 C CA . PHE A 1 156 ? 3.180 -5.750 -15.515 1.00 98.12 156 PHE A CA 1
ATOM 1182 C C . PHE A 1 156 ? 2.980 -6.977 -16.411 1.00 98.12 156 PHE A C 1
ATOM 1184 O O . PHE A 1 156 ? 3.829 -7.862 -16.437 1.00 98.12 156 PHE A O 1
ATOM 1191 N N . VAL A 1 157 ? 1.925 -6.990 -17.234 1.00 96.75 157 VAL A N 1
ATOM 1192 C CA . VAL A 1 157 ? 1.719 -8.022 -18.265 1.00 96.75 157 VAL A CA 1
ATOM 1193 C C . VAL A 1 157 ? 2.866 -8.042 -19.280 1.00 96.75 157 VAL A C 1
ATOM 1195 O O . VAL A 1 157 ? 3.275 -9.120 -19.712 1.00 96.75 157 VAL A O 1
ATOM 1198 N N . LYS A 1 158 ? 3.443 -6.885 -19.637 1.00 97.31 158 LYS A N 1
ATOM 1199 C CA . LYS A 1 158 ? 4.655 -6.847 -20.475 1.00 97.31 158 LYS A CA 1
ATOM 1200 C C . LYS A 1 158 ? 5.841 -7.508 -19.780 1.00 97.31 158 LYS A C 1
ATOM 1202 O O . LYS A 1 158 ? 6.504 -8.328 -20.403 1.00 97.31 158 LYS A O 1
ATOM 1207 N N . LEU A 1 159 ? 6.070 -7.211 -18.497 1.00 97.62 159 LEU A N 1
ATOM 1208 C CA . LEU A 1 159 ? 7.139 -7.852 -17.722 1.00 97.62 159 LEU A CA 1
ATOM 1209 C C . LEU A 1 159 ? 6.953 -9.372 -17.626 1.00 97.62 159 LEU A C 1
ATOM 1211 O O . LEU A 1 159 ? 7.922 -10.106 -17.785 1.00 97.62 159 LEU A O 1
ATOM 1215 N N . LEU A 1 160 ? 5.721 -9.854 -17.429 1.00 96.44 160 LEU A N 1
ATOM 1216 C CA . LEU A 1 160 ? 5.419 -11.291 -17.361 1.00 96.44 160 LEU A CA 1
ATOM 1217 C C . LEU A 1 160 ? 5.690 -12.041 -18.669 1.00 96.44 160 LEU A C 1
ATOM 1219 O O . LEU A 1 160 ? 6.024 -13.228 -18.638 1.00 96.44 160 LEU A O 1
ATOM 1223 N N . ASN A 1 161 ? 5.521 -11.360 -19.801 1.00 96.06 161 ASN A N 1
ATOM 1224 C CA . ASN A 1 161 ? 5.746 -11.912 -21.134 1.00 96.06 161 ASN A CA 1
ATOM 1225 C C . ASN A 1 161 ? 7.161 -11.650 -21.664 1.00 96.06 161 ASN A C 1
ATOM 1227 O O . ASN A 1 161 ? 7.492 -12.102 -22.761 1.00 96.06 161 ASN A O 1
ATOM 1231 N N . LEU A 1 162 ? 7.993 -10.924 -20.915 1.00 95.94 162 LEU A N 1
ATOM 1232 C CA . LEU A 1 162 ? 9.334 -10.572 -21.346 1.00 95.94 162 LEU A CA 1
ATOM 1233 C C . LEU A 1 162 ? 10.232 -11.826 -21.356 1.00 95.94 162 LEU A C 1
ATOM 1235 O O . LEU A 1 162 ? 10.292 -12.537 -20.347 1.00 95.94 162 LEU A O 1
ATOM 1239 N N . PRO A 1 163 ? 10.940 -12.124 -22.463 1.00 96.62 163 PRO A N 1
ATOM 1240 C CA . PRO A 1 163 ? 11.943 -13.183 -22.476 1.00 96.62 163 PRO A CA 1
ATOM 1241 C C . PRO A 1 163 ? 13.038 -12.889 -21.453 1.00 96.62 163 PRO A C 1
ATOM 1243 O O . PRO A 1 163 ? 13.434 -11.738 -21.298 1.00 96.62 163 PRO A O 1
ATOM 1246 N N . LEU A 1 164 ? 13.546 -13.917 -20.774 1.00 97.31 164 LEU A N 1
ATOM 1247 C CA . LEU A 1 164 ? 14.662 -13.753 -19.841 1.00 97.31 164 LEU A CA 1
ATOM 1248 C C . LEU A 1 164 ? 15.911 -13.215 -20.563 1.00 97.31 164 LEU A C 1
ATOM 1250 O O . LEU A 1 164 ? 16.095 -13.516 -21.745 1.00 97.31 164 LEU A O 1
ATOM 1254 N N . PRO A 1 165 ? 16.781 -12.452 -19.874 1.00 97.31 165 PRO A N 1
ATOM 1255 C CA . PRO A 1 165 ? 17.990 -11.926 -20.489 1.00 97.31 165 PRO A CA 1
ATOM 1256 C C . PRO A 1 165 ? 18.913 -13.076 -20.904 1.00 97.31 165 PRO A C 1
ATOM 1258 O O . PRO A 1 165 ? 19.119 -14.022 -20.139 1.00 97.31 165 PRO A O 1
ATOM 1261 N N . SER A 1 166 ? 19.507 -12.966 -22.093 1.00 95.88 166 SER A N 1
ATOM 1262 C CA . SER A 1 166 ? 20.417 -13.956 -22.692 1.00 95.88 166 SER A CA 1
ATOM 1263 C C . SER A 1 166 ? 21.805 -14.010 -22.021 1.00 95.88 166 SER A C 1
ATOM 1265 O O . SER A 1 166 ? 22.839 -14.067 -22.666 1.00 95.88 166 SER A O 1
ATOM 1267 N N . VAL A 1 167 ? 21.865 -14.000 -20.691 1.00 95.94 167 VAL A N 1
ATOM 1268 C CA . VAL A 1 167 ? 23.116 -14.017 -19.915 1.00 95.94 167 VAL A CA 1
ATOM 1269 C C . VAL A 1 167 ? 23.286 -15.333 -19.163 1.00 95.94 167 VAL A C 1
ATOM 1271 O O . VAL A 1 167 ? 22.322 -16.057 -18.903 1.00 95.94 167 VAL A O 1
ATOM 1274 N N . SER A 1 168 ? 24.523 -15.645 -18.769 1.00 93.44 168 SER A N 1
ATOM 1275 C CA . SER A 1 168 ? 24.787 -16.796 -17.899 1.00 93.44 168 SER A CA 1
ATOM 1276 C C . SER A 1 168 ? 23.993 -16.668 -16.593 1.00 93.44 168 SER A C 1
ATOM 1278 O O . SER A 1 168 ? 24.098 -15.662 -15.893 1.00 93.44 168 SER A O 1
ATOM 1280 N N . GLY A 1 169 ? 23.175 -17.675 -16.274 1.00 94.44 169 GLY A N 1
ATOM 1281 C CA . GLY A 1 169 ? 22.293 -17.643 -15.104 1.00 94.44 169 GLY A CA 1
ATOM 1282 C C . GLY A 1 169 ? 21.070 -16.723 -15.239 1.00 94.44 169 GLY A C 1
ATOM 1283 O O . GLY A 1 169 ? 20.530 -16.303 -14.215 1.00 94.44 169 GLY A O 1
ATOM 1284 N N . GLY A 1 170 ? 20.615 -16.420 -16.463 1.00 95.88 170 GLY A N 1
ATOM 1285 C CA . GLY A 1 170 ? 19.463 -15.545 -16.738 1.00 95.88 170 GLY A CA 1
ATOM 1286 C C . GLY A 1 170 ? 18.160 -15.912 -16.007 1.00 95.88 170 GLY A C 1
ATOM 1287 O O . GLY A 1 170 ? 17.353 -15.030 -15.720 1.00 95.88 170 GLY A O 1
ATOM 1288 N N . ASP A 1 171 ? 17.983 -17.174 -15.594 1.00 97.12 171 ASP A N 1
ATOM 1289 C CA . ASP A 1 171 ? 16.857 -17.616 -14.752 1.00 97.12 171 ASP A CA 1
ATOM 1290 C C . ASP A 1 171 ? 16.739 -16.866 -13.421 1.00 97.12 171 ASP A C 1
ATOM 1292 O O . ASP A 1 171 ? 15.647 -16.791 -12.861 1.00 97.12 171 ASP A O 1
ATOM 1296 N N . ARG A 1 172 ? 17.824 -16.257 -12.925 1.00 97.62 172 ARG A N 1
ATOM 1297 C CA . ARG A 1 172 ? 17.791 -15.431 -11.710 1.00 97.62 172 ARG A CA 1
ATOM 1298 C C . ARG A 1 172 ? 16.892 -14.200 -11.848 1.00 97.62 172 ARG A C 1
ATOM 1300 O O . ARG A 1 172 ? 16.409 -13.726 -10.831 1.00 97.62 172 ARG A O 1
ATOM 1307 N N . TRP A 1 173 ? 16.655 -13.711 -13.069 1.00 98.06 173 TRP A N 1
ATOM 1308 C CA . TRP A 1 173 ? 15.727 -12.609 -13.362 1.00 98.06 173 TRP A CA 1
ATOM 1309 C C . TRP A 1 173 ? 14.282 -13.075 -13.535 1.00 98.06 173 TRP A C 1
ATOM 1311 O O . TRP A 1 173 ? 13.413 -12.280 -13.879 1.00 98.06 173 TRP A O 1
ATOM 1321 N N . ARG A 1 174 ? 13.981 -14.358 -13.337 1.00 98.00 174 ARG A N 1
ATOM 1322 C CA . ARG A 1 174 ? 12.599 -14.823 -13.368 1.00 98.00 174 ARG A CA 1
ATOM 1323 C C . ARG A 1 174 ? 11.843 -14.248 -12.178 1.00 98.00 174 ARG A C 1
ATOM 1325 O O . ARG A 1 174 ? 12.232 -14.459 -11.034 1.00 98.00 174 ARG A O 1
ATOM 1332 N N . LEU A 1 175 ? 10.713 -13.601 -12.460 1.00 97.94 175 LEU A N 1
ATOM 1333 C CA . LEU A 1 175 ? 9.839 -13.065 -11.423 1.00 97.94 175 LEU A CA 1
ATOM 1334 C C . LEU A 1 175 ? 9.459 -14.154 -10.397 1.00 97.94 175 LEU A C 1
ATOM 1336 O O . LEU A 1 175 ? 8.997 -15.231 -10.806 1.00 97.94 175 LEU A O 1
ATOM 1340 N N . PRO A 1 176 ? 9.613 -13.883 -9.085 1.00 96.88 176 PRO A N 1
ATOM 1341 C CA . PRO A 1 176 ? 9.139 -14.765 -8.024 1.00 96.88 176 PRO A CA 1
ATOM 1342 C C . PRO A 1 176 ? 7.687 -15.192 -8.244 1.00 96.88 176 PRO A C 1
ATOM 1344 O O . PRO A 1 176 ? 6.859 -14.387 -8.679 1.00 96.88 176 PRO A O 1
ATOM 1347 N N . ALA A 1 177 ? 7.397 -16.468 -7.975 1.00 95.94 177 ALA A N 1
ATOM 1348 C CA . ALA A 1 177 ? 6.083 -17.083 -8.182 1.00 95.94 177 ALA A CA 1
ATOM 1349 C C . ALA A 1 177 ? 5.502 -16.876 -9.602 1.00 95.94 177 ALA A C 1
ATOM 1351 O O . ALA A 1 177 ? 4.303 -16.665 -9.771 1.00 95.94 177 ALA A O 1
ATOM 1352 N N . SER A 1 178 ? 6.341 -16.943 -10.648 1.00 95.94 178 SER A N 1
ATOM 1353 C CA . SER A 1 178 ? 5.906 -16.692 -12.036 1.00 95.94 178 SER A CA 1
ATOM 1354 C C . SER A 1 178 ? 4.711 -17.534 -12.505 1.00 95.94 178 SER A C 1
ATOM 1356 O O . SER A 1 178 ? 3.923 -17.046 -13.308 1.00 95.94 178 SER A O 1
ATOM 1358 N N . SER A 1 179 ? 4.544 -18.768 -12.016 1.00 95.88 179 SER A N 1
ATOM 1359 C CA . SER A 1 179 ? 3.368 -19.600 -12.309 1.00 95.88 179 SER A CA 1
ATOM 1360 C C . SER A 1 179 ? 2.082 -18.955 -11.793 1.00 95.88 179 SER A C 1
ATOM 1362 O O . SER A 1 179 ? 1.161 -18.744 -12.577 1.00 95.88 179 SER A O 1
ATOM 1364 N N . LEU A 1 180 ? 2.067 -18.560 -10.517 1.00 96.25 180 LEU A N 1
ATOM 1365 C CA . LEU A 1 180 ? 0.953 -17.852 -9.890 1.00 96.25 180 LEU A CA 1
ATOM 1366 C C . LEU A 1 180 ? 0.669 -16.525 -10.603 1.00 96.25 180 LEU A C 1
ATOM 1368 O O . LEU A 1 180 ? -0.472 -16.228 -10.923 1.00 96.25 180 LEU A O 1
ATOM 1372 N N . LEU A 1 181 ? 1.693 -15.728 -10.918 1.00 97.31 181 LEU A N 1
ATOM 1373 C CA . LEU A 1 181 ? 1.478 -14.452 -11.612 1.00 97.31 181 LEU A CA 1
ATOM 1374 C C . LEU A 1 181 ? 0.825 -14.632 -12.990 1.00 97.31 181 LEU A C 1
ATOM 1376 O O . LEU A 1 181 ? -0.009 -13.820 -13.386 1.00 97.31 181 LEU A O 1
ATOM 1380 N N . LYS A 1 182 ? 1.194 -15.689 -13.723 1.00 95.69 182 LYS A N 1
ATOM 1381 C CA . LYS A 1 182 ? 0.576 -16.010 -15.015 1.00 95.69 182 LYS A CA 1
ATOM 1382 C C . LYS A 1 182 ? -0.862 -16.484 -14.848 1.00 95.69 182 LYS A C 1
ATOM 1384 O O . LYS A 1 182 ? -1.719 -16.027 -15.593 1.00 95.69 182 LYS A O 1
ATOM 1389 N N . GLU A 1 183 ? -1.115 -17.341 -13.863 1.00 95.12 183 GLU A N 1
ATOM 1390 C CA . GLU A 1 183 ? -2.464 -17.781 -13.492 1.00 95.12 183 GLU A CA 1
ATOM 1391 C C . GLU A 1 183 ? -3.371 -16.586 -13.165 1.00 95.12 183 GLU A C 1
ATOM 1393 O O . GLU A 1 183 ? -4.492 -16.510 -13.652 1.00 95.12 183 GLU A O 1
ATOM 1398 N N . LEU A 1 184 ? -2.873 -15.619 -12.390 1.00 95.25 184 LEU A N 1
ATOM 1399 C CA . LEU A 1 184 ? -3.663 -14.471 -11.949 1.00 95.25 184 LEU A CA 1
ATOM 1400 C C . LEU A 1 184 ? -3.926 -13.443 -13.057 1.00 95.25 184 LEU A C 1
ATOM 1402 O O . LEU A 1 184 ? -4.974 -12.798 -13.035 1.00 95.25 184 LEU A O 1
ATOM 1406 N N . PHE A 1 185 ? -2.976 -13.231 -13.977 1.00 95.31 185 PHE A N 1
ATOM 1407 C CA . PHE A 1 185 ? -2.974 -12.034 -14.833 1.00 95.31 185 PHE A CA 1
ATOM 1408 C C . PHE A 1 185 ? -2.872 -12.282 -16.339 1.00 95.31 185 PHE A C 1
ATOM 1410 O O . PHE A 1 185 ? -2.937 -11.308 -17.090 1.00 95.31 185 PHE A O 1
ATOM 1417 N N . LEU A 1 186 ? -2.686 -13.524 -16.798 1.00 93.00 186 LEU A N 1
ATOM 1418 C CA . LEU A 1 186 ? -2.569 -13.844 -18.228 1.00 93.00 186 LEU A CA 1
ATOM 1419 C C . LEU A 1 186 ? -3.714 -14.712 -18.768 1.00 93.00 186 LEU A C 1
ATOM 1421 O O . LEU A 1 186 ? -3.574 -15.247 -19.867 1.00 93.00 186 LEU A O 1
ATOM 1425 N N . ASP A 1 187 ? -4.829 -14.857 -18.046 1.00 86.88 187 ASP A N 1
ATOM 1426 C CA . ASP A 1 187 ? -6.010 -15.537 -18.586 1.00 86.88 187 ASP A CA 1
ATOM 1427 C C . ASP A 1 187 ? -6.588 -14.729 -19.769 1.00 86.88 187 ASP A C 1
ATOM 1429 O O . ASP A 1 187 ? -7.062 -13.607 -19.578 1.00 86.88 187 ASP A O 1
ATOM 1433 N N . PRO A 1 188 ? -6.554 -15.257 -21.008 1.00 76.75 188 PRO A N 1
ATOM 1434 C CA . PRO A 1 188 ? -7.034 -14.536 -22.184 1.00 76.75 188 PRO A CA 1
ATOM 1435 C C . PRO A 1 188 ? -8.566 -14.424 -22.249 1.00 76.75 188 PRO A C 1
ATOM 1437 O O . PRO A 1 188 ? -9.079 -13.709 -23.110 1.00 76.75 188 PRO A O 1
ATOM 1440 N N . SER A 1 189 ? -9.301 -15.147 -21.397 1.00 80.44 189 SER A N 1
ATOM 1441 C CA . SER A 1 189 ? -10.764 -15.087 -21.322 1.00 80.44 189 SER A CA 1
ATOM 1442 C C . SER A 1 189 ? -11.279 -13.932 -20.457 1.00 80.44 189 SER A C 1
ATOM 1444 O O . SER A 1 189 ? -12.445 -13.544 -20.589 1.00 80.44 189 SER A O 1
ATOM 1446 N N . ASP A 1 190 ? -10.413 -13.331 -19.635 1.00 82.25 190 ASP A N 1
ATOM 1447 C CA . ASP A 1 190 ? -10.754 -12.192 -18.790 1.00 82.25 190 ASP A CA 1
ATOM 1448 C C . ASP A 1 190 ? -10.973 -10.925 -19.638 1.00 82.25 190 ASP A C 1
ATOM 1450 O O . ASP A 1 190 ? -10.057 -10.368 -20.244 1.00 82.25 190 ASP A O 1
ATOM 1454 N N . GLN A 1 191 ? -12.219 -10.443 -19.669 1.00 69.81 191 GLN A N 1
ATOM 1455 C CA . GLN A 1 191 ? -12.601 -9.216 -20.387 1.00 69.81 191 GLN A CA 1
ATOM 1456 C C . GLN A 1 191 ? -12.438 -7.946 -19.534 1.00 69.81 191 GLN A C 1
ATOM 1458 O O . GLN A 1 191 ? -12.415 -6.835 -20.067 1.00 69.81 191 GLN A O 1
ATOM 1463 N N . THR A 1 192 ? -12.344 -8.099 -18.210 1.00 76.38 192 THR A N 1
ATOM 1464 C CA . THR A 1 192 ? -12.156 -7.019 -17.229 1.00 76.38 192 THR A CA 1
ATOM 1465 C C . THR A 1 192 ? -10.695 -6.917 -16.809 1.00 76.38 192 THR A C 1
ATOM 1467 O O . THR A 1 192 ? -10.001 -7.924 -16.713 1.00 76.38 192 THR A O 1
ATOM 1470 N N . GLY A 1 193 ? -10.221 -5.696 -16.560 1.00 86.62 193 GLY A N 1
ATOM 1471 C CA . GLY A 1 193 ? -8.809 -5.424 -16.311 1.00 86.62 193 GLY A CA 1
ATOM 1472 C C . GLY A 1 193 ? -8.513 -4.874 -14.921 1.00 86.62 193 GLY A C 1
ATOM 1473 O O . GLY A 1 193 ? -9.361 -4.795 -14.037 1.00 86.62 193 GLY A O 1
ATOM 1474 N N . TRP A 1 194 ? -7.275 -4.423 -14.755 1.00 94.81 194 TRP A N 1
ATOM 1475 C CA . TRP A 1 194 ? -6.732 -3.919 -13.494 1.00 94.81 194 TRP A CA 1
ATOM 1476 C C . TRP A 1 194 ? -7.430 -2.649 -12.978 1.00 94.81 194 TRP A C 1
ATOM 1478 O O . TRP A 1 194 ? -7.291 -2.286 -11.812 1.00 94.81 194 TRP A O 1
ATOM 1488 N N . ASN A 1 195 ? -8.190 -1.945 -13.816 1.00 93.88 195 ASN A N 1
ATOM 1489 C CA . ASN A 1 195 ? -9.029 -0.842 -13.359 1.00 93.88 195 ASN A CA 1
ATOM 1490 C C . ASN A 1 195 ? -10.241 -1.300 -12.530 1.00 93.88 195 ASN A C 1
ATOM 1492 O O . ASN A 1 195 ? -10.688 -0.523 -11.687 1.00 93.88 195 ASN A O 1
ATOM 1496 N N . ASP A 1 196 ? -10.748 -2.522 -12.714 1.00 94.94 196 ASP A N 1
ATOM 1497 C CA . ASP A 1 196 ? -11.904 -3.041 -11.975 1.00 94.94 196 ASP A CA 1
ATOM 1498 C C . ASP A 1 196 ? -11.480 -3.660 -10.636 1.00 94.94 196 ASP A C 1
ATOM 1500 O O . ASP A 1 196 ? -10.781 -4.673 -10.581 1.00 94.94 196 ASP A O 1
ATOM 1504 N N . GLY A 1 197 ? -11.930 -3.054 -9.534 1.00 95.19 197 GLY A N 1
ATOM 1505 C CA . GLY A 1 197 ? -11.629 -3.527 -8.186 1.00 95.19 197 GLY A CA 1
ATOM 1506 C C . GLY A 1 197 ? -12.174 -4.927 -7.884 1.00 95.19 197 GLY A C 1
ATOM 1507 O O . GLY A 1 197 ? -11.502 -5.686 -7.190 1.00 95.19 197 GLY A O 1
ATOM 1508 N N . ASN A 1 198 ? -13.344 -5.303 -8.412 1.00 95.31 198 ASN A N 1
ATOM 1509 C CA . ASN A 1 198 ? -13.926 -6.628 -8.149 1.00 95.31 198 ASN A CA 1
ATOM 1510 C C . ASN A 1 198 ? -13.115 -7.742 -8.811 1.00 95.31 198 ASN A C 1
ATOM 1512 O O . ASN A 1 198 ? -13.032 -8.846 -8.283 1.00 95.31 198 ASN A O 1
ATOM 1516 N N . TRP A 1 199 ? -12.507 -7.449 -9.961 1.00 95.38 199 TRP A N 1
ATOM 1517 C CA . TRP A 1 199 ? -11.620 -8.383 -10.644 1.00 95.38 199 TRP A CA 1
ATOM 1518 C C . TRP A 1 199 ? -10.236 -8.422 -9.988 1.00 95.38 199 TRP A C 1
ATOM 1520 O O . TRP A 1 199 ? -9.671 -9.499 -9.768 1.00 95.38 199 TRP A O 1
ATOM 1530 N N . LEU A 1 200 ? -9.693 -7.244 -9.668 1.00 97.19 200 LEU A N 1
ATOM 1531 C CA . LEU A 1 200 ? -8.306 -7.102 -9.252 1.00 97.19 200 LEU A CA 1
ATOM 1532 C C . LEU A 1 200 ? -8.060 -7.523 -7.805 1.00 97.19 200 LEU A C 1
ATOM 1534 O O . LEU A 1 200 ? -7.095 -8.238 -7.552 1.00 97.19 200 LEU A O 1
ATOM 1538 N N . PHE A 1 201 ? -8.852 -7.044 -6.843 1.00 98.00 201 PHE A N 1
ATOM 1539 C CA . PHE A 1 201 ? -8.493 -7.210 -5.433 1.00 98.00 201 PHE A CA 1
ATOM 1540 C C . PHE A 1 201 ? -8.471 -8.672 -4.971 1.00 98.00 201 PHE A C 1
ATOM 1542 O O . PHE A 1 201 ? -7.499 -9.010 -4.297 1.00 98.00 201 PHE A O 1
ATOM 1549 N N . PRO A 1 202 ? -9.381 -9.574 -5.396 1.00 97.44 202 PRO A N 1
ATOM 1550 C CA . PRO A 1 202 ? -9.256 -10.999 -5.075 1.00 97.44 202 PRO A CA 1
ATOM 1551 C C . PRO A 1 202 ? -7.932 -11.606 -5.568 1.00 97.44 202 PRO A C 1
ATOM 1553 O O . PRO A 1 202 ? -7.272 -12.351 -4.845 1.00 97.44 202 PRO A O 1
ATOM 1556 N N . ARG A 1 203 ? -7.479 -11.225 -6.772 1.00 97.56 203 ARG A N 1
ATOM 1557 C CA . ARG A 1 203 ? -6.173 -11.637 -7.325 1.00 97.56 203 ARG A CA 1
ATOM 1558 C C . ARG A 1 203 ? -5.010 -11.007 -6.560 1.00 97.56 203 ARG A C 1
ATOM 1560 O O . ARG A 1 203 ? -4.005 -11.662 -6.304 1.00 97.56 203 ARG A O 1
ATOM 1567 N N . GLY A 1 204 ? -5.156 -9.742 -6.175 1.00 97.44 204 GLY A N 1
ATOM 1568 C CA . GLY A 1 204 ? -4.179 -8.993 -5.392 1.00 97.44 204 GLY A CA 1
ATOM 1569 C C . GLY A 1 204 ? -3.926 -9.587 -4.009 1.00 97.44 204 GLY A C 1
ATOM 1570 O O . GLY A 1 204 ? -2.776 -9.617 -3.578 1.00 97.44 204 GLY A O 1
ATOM 1571 N N . MET A 1 205 ? -4.964 -10.107 -3.344 1.00 98.19 205 MET A N 1
ATOM 1572 C CA . MET A 1 205 ? -4.824 -10.750 -2.032 1.00 98.19 205 MET A CA 1
ATOM 1573 C C . MET A 1 205 ? -3.919 -11.982 -2.095 1.00 98.19 205 MET A C 1
ATOM 1575 O O . MET A 1 205 ? -3.037 -12.128 -1.254 1.00 98.19 205 MET A O 1
ATOM 1579 N N . ARG A 1 206 ? -4.027 -12.798 -3.153 1.00 97.69 206 ARG A N 1
ATOM 1580 C CA . ARG A 1 206 ? -3.153 -13.970 -3.359 1.00 97.69 206 ARG A CA 1
ATOM 1581 C C . ARG A 1 206 ? -1.671 -13.611 -3.491 1.00 97.69 206 ARG A C 1
ATOM 1583 O O . ARG A 1 206 ? -0.807 -14.435 -3.224 1.00 97.69 206 ARG A O 1
ATOM 1590 N N . LEU A 1 207 ? -1.337 -12.368 -3.843 1.00 98.06 207 LEU A N 1
ATOM 1591 C CA . LEU A 1 207 ? 0.059 -11.920 -3.875 1.00 98.06 207 LEU A CA 1
ATOM 1592 C C . LEU A 1 207 ? 0.665 -11.720 -2.477 1.00 98.06 207 LEU A C 1
ATOM 1594 O O . LEU A 1 207 ? 1.888 -11.657 -2.365 1.00 98.06 207 LEU A O 1
ATOM 1598 N N . LEU A 1 208 ? -0.149 -11.631 -1.417 1.00 97.69 208 LEU A N 1
ATOM 1599 C CA . LEU A 1 208 ? 0.340 -11.610 -0.032 1.00 97.69 208 LEU A CA 1
ATOM 1600 C C . LEU A 1 208 ? 0.977 -12.949 0.365 1.00 97.69 208 LEU A C 1
ATOM 1602 O O . LEU A 1 208 ? 1.869 -12.975 1.212 1.00 97.69 208 LEU A O 1
ATOM 1606 N N . GLU A 1 209 ? 0.596 -14.045 -0.292 1.00 95.25 209 GLU A N 1
ATOM 1607 C CA . GLU A 1 209 ? 1.179 -15.373 -0.077 1.00 95.25 209 GLU A CA 1
ATOM 1608 C C . GLU A 1 209 ? 2.643 -15.437 -0.541 1.00 95.25 209 GLU A C 1
ATOM 1610 O O . GLU A 1 209 ? 3.407 -16.258 -0.043 1.00 95.25 209 GLU A O 1
ATOM 1615 N N . VAL A 1 210 ? 3.069 -14.526 -1.426 1.00 96.38 210 VAL A N 1
ATOM 1616 C CA . VAL A 1 210 ? 4.427 -14.472 -1.985 1.00 96.38 210 VAL A CA 1
ATOM 1617 C C . VAL A 1 210 ? 5.310 -13.522 -1.158 1.00 96.38 210 VAL A C 1
ATOM 1619 O O . VAL A 1 210 ? 5.129 -12.298 -1.241 1.00 96.38 210 VAL A O 1
ATOM 1622 N N . PRO A 1 211 ? 6.289 -14.026 -0.376 1.00 95.56 211 PRO A N 1
ATOM 1623 C CA . PRO A 1 211 ? 7.091 -13.204 0.538 1.00 95.56 211 PRO A CA 1
ATOM 1624 C C . PRO A 1 211 ? 7.797 -12.018 -0.135 1.00 95.56 211 PRO A C 1
ATOM 1626 O O . PRO A 1 211 ? 7.886 -10.933 0.442 1.00 95.56 211 PRO A O 1
ATOM 1629 N N . GLU A 1 212 ? 8.260 -12.195 -1.374 1.00 96.25 212 GLU A N 1
ATOM 1630 C CA . GLU A 1 212 ? 8.989 -11.186 -2.147 1.00 96.25 212 GLU A CA 1
ATOM 1631 C C . GLU A 1 212 ? 8.127 -9.963 -2.498 1.00 96.25 212 GLU A C 1
ATOM 1633 O O . GLU A 1 212 ? 8.652 -8.857 -2.651 1.00 96.25 212 GLU A O 1
ATOM 1638 N N . TYR A 1 213 ? 6.804 -10.134 -2.596 1.00 97.75 213 TYR A N 1
ATOM 1639 C CA . TYR A 1 213 ? 5.867 -9.057 -2.933 1.00 97.75 213 TYR A CA 1
ATOM 1640 C C . TYR A 1 213 ? 5.094 -8.533 -1.724 1.00 97.75 213 TYR A C 1
ATOM 1642 O O . TYR A 1 213 ? 4.727 -7.352 -1.704 1.00 97.75 213 TYR A O 1
ATOM 1650 N N . ARG A 1 214 ? 4.889 -9.376 -0.707 1.00 97.31 214 ARG A N 1
ATOM 1651 C CA . ARG A 1 214 ? 3.996 -9.164 0.440 1.00 97.31 214 ARG A CA 1
ATOM 1652 C C . ARG A 1 214 ? 4.031 -7.754 1.015 1.00 97.31 214 ARG A C 1
ATOM 1654 O O . ARG A 1 214 ? 3.016 -7.064 1.020 1.00 97.31 214 ARG A O 1
ATOM 1661 N N . LYS A 1 215 ? 5.208 -7.264 1.416 1.00 97.06 215 LYS A N 1
ATOM 1662 C CA . LYS A 1 215 ? 5.355 -5.928 2.026 1.00 97.06 215 LYS A CA 1
ATOM 1663 C C . LYS A 1 215 ? 4.859 -4.795 1.116 1.00 97.06 215 LYS A C 1
ATOM 1665 O O . LYS A 1 215 ? 4.278 -3.818 1.589 1.00 97.06 215 LYS A O 1
ATOM 1670 N N . LYS A 1 216 ? 5.137 -4.882 -0.187 1.00 98.25 216 LYS A N 1
ATOM 1671 C CA . LYS A 1 216 ? 4.764 -3.855 -1.173 1.00 98.25 216 LYS A CA 1
ATOM 1672 C C . LYS A 1 216 ? 3.283 -3.967 -1.541 1.00 98.25 216 LYS A C 1
ATOM 1674 O O . LYS A 1 216 ? 2.605 -2.944 -1.572 1.00 98.25 216 LYS A O 1
ATOM 1679 N N . VAL A 1 217 ? 2.792 -5.188 -1.731 1.00 98.31 217 VAL A N 1
ATOM 1680 C CA . VAL A 1 217 ? 1.381 -5.516 -1.989 1.00 98.31 217 VAL A CA 1
ATOM 1681 C C . VAL A 1 217 ? 0.488 -5.040 -0.843 1.00 98.31 217 VAL A C 1
ATOM 1683 O O . VAL A 1 217 ? -0.442 -4.275 -1.089 1.00 98.31 217 VAL A O 1
ATOM 1686 N N . LEU A 1 218 ? 0.829 -5.379 0.406 1.00 98.38 218 LEU A N 1
ATOM 1687 C CA . LEU A 1 218 ? 0.088 -4.951 1.594 1.00 98.38 218 LEU A CA 1
ATOM 1688 C C . LEU A 1 218 ? -0.013 -3.426 1.675 1.00 98.38 218 LEU A C 1
ATOM 1690 O O . LEU A 1 218 ? -1.084 -2.880 1.914 1.00 98.38 218 LEU A O 1
ATOM 1694 N N . SER A 1 219 ? 1.090 -2.722 1.406 1.00 97.50 219 SER A N 1
ATOM 1695 C CA . SER A 1 219 ? 1.089 -1.259 1.379 1.00 97.50 219 SER A CA 1
ATOM 1696 C C . SER A 1 219 ? 0.139 -0.690 0.317 1.00 97.50 219 SER A C 1
ATOM 1698 O O . SER A 1 219 ? -0.519 0.311 0.587 1.00 97.50 219 SER A O 1
ATOM 1700 N N . GLY A 1 220 ? 0.049 -1.305 -0.868 1.00 98.00 220 GLY A N 1
ATOM 1701 C CA . GLY A 1 220 ? -0.897 -0.895 -1.914 1.00 98.00 220 GLY A CA 1
ATOM 1702 C C . GLY A 1 220 ? -2.354 -1.118 -1.497 1.00 98.00 220 GLY A C 1
ATOM 1703 O O . GLY A 1 220 ? -3.165 -0.195 -1.582 1.00 98.00 220 GLY A O 1
ATOM 1704 N N . ILE A 1 221 ? -2.653 -2.302 -0.953 1.00 98.44 221 ILE A N 1
ATOM 1705 C CA . ILE A 1 221 ? -3.981 -2.678 -0.442 1.00 98.44 221 ILE A CA 1
ATOM 1706 C C . ILE A 1 221 ? -4.443 -1.709 0.650 1.00 98.44 221 ILE A C 1
ATOM 1708 O O . ILE A 1 221 ? -5.533 -1.149 0.555 1.00 98.44 221 ILE A O 1
ATOM 1712 N N . VAL A 1 222 ? -3.591 -1.444 1.645 1.00 97.94 222 VAL A N 1
ATOM 1713 C CA . VAL A 1 222 ? -3.881 -0.508 2.741 1.00 97.94 222 VAL A CA 1
ATOM 1714 C C . VAL A 1 222 ? -4.181 0.897 2.202 1.00 97.94 222 VAL A C 1
ATOM 1716 O O . VAL A 1 222 ? -5.127 1.539 2.649 1.00 97.94 222 VAL A O 1
ATOM 1719 N N . ILE A 1 223 ? -3.447 1.378 1.191 1.00 96.25 223 ILE A N 1
ATOM 1720 C CA . ILE A 1 223 ? -3.740 2.673 0.548 1.00 96.25 223 ILE A CA 1
ATOM 1721 C C . ILE A 1 223 ? -5.122 2.673 -0.126 1.00 96.25 223 ILE A C 1
ATOM 1723 O O . ILE A 1 223 ? -5.819 3.690 -0.084 1.00 96.25 223 ILE A O 1
ATOM 1727 N N . SER A 1 224 ? -5.528 1.561 -0.742 1.00 97.38 224 SER A N 1
ATOM 1728 C CA . SER A 1 224 ? -6.857 1.415 -1.352 1.00 97.38 224 SER A CA 1
ATOM 1729 C C . SER A 1 224 ? -7.980 1.375 -0.319 1.00 97.38 224 SER A C 1
ATOM 1731 O O . SER A 1 224 ? -9.002 2.030 -0.527 1.00 97.38 224 SER A O 1
ATOM 1733 N N . ILE A 1 225 ? -7.763 0.709 0.818 1.00 97.00 225 ILE A N 1
ATOM 1734 C CA . ILE A 1 225 ? -8.652 0.757 1.991 1.00 97.00 225 ILE A CA 1
ATOM 1735 C C . ILE A 1 225 ? -8.698 2.161 2.600 1.00 97.00 225 ILE A C 1
ATOM 1737 O O . ILE A 1 225 ? -9.677 2.532 3.218 1.00 97.00 225 ILE A O 1
ATOM 1741 N N . GLY A 1 226 ? -7.687 3.004 2.408 1.00 93.62 226 GLY A N 1
ATOM 1742 C CA . GLY A 1 226 ? -7.764 4.419 2.780 1.00 93.62 226 GLY A CA 1
ATOM 1743 C C . GLY A 1 226 ? -8.578 5.293 1.813 1.00 93.62 226 GLY A C 1
ATOM 1744 O O . GLY A 1 226 ? -8.677 6.506 2.021 1.00 93.62 226 GLY A O 1
ATOM 1745 N N . SER A 1 227 ? -9.104 4.742 0.710 1.00 91.44 227 SER A N 1
ATOM 1746 C CA . SER A 1 227 ? -9.839 5.519 -0.293 1.00 91.44 227 SER A CA 1
ATOM 1747 C C . SER A 1 227 ? -11.169 6.037 0.256 1.00 91.44 227 SER A C 1
ATOM 1749 O O . SER A 1 227 ? -11.805 5.409 1.092 1.00 91.44 227 SER A O 1
ATOM 1751 N N . LYS A 1 228 ? -11.625 7.183 -0.252 1.00 87.94 228 LYS A N 1
ATOM 1752 C CA . LYS A 1 228 ? -12.968 7.720 0.035 1.00 87.94 228 LYS A CA 1
ATOM 1753 C C . LYS A 1 228 ? -14.005 7.291 -1.006 1.00 87.94 228 LYS A C 1
ATOM 1755 O O . LYS A 1 228 ? -15.152 7.716 -0.938 1.00 87.94 228 LYS A O 1
ATOM 1760 N N . THR A 1 229 ? -13.589 6.515 -2.002 1.00 88.88 229 THR A N 1
ATOM 1761 C CA . THR A 1 229 ? -14.432 6.121 -3.128 1.00 88.88 229 THR A CA 1
ATOM 1762 C C . THR A 1 229 ? -14.928 4.697 -2.933 1.00 88.88 229 THR A C 1
ATOM 1764 O O . THR A 1 229 ? -14.130 3.758 -2.957 1.00 88.88 229 THR A O 1
ATOM 1767 N N . ASP A 1 230 ? -16.245 4.537 -2.818 1.00 89.50 230 ASP A N 1
ATOM 1768 C CA . ASP A 1 230 ? -16.921 3.247 -2.632 1.00 89.50 230 ASP A CA 1
ATOM 1769 C C . ASP A 1 230 ? -16.568 2.199 -3.691 1.00 89.50 230 ASP A C 1
ATOM 1771 O O . ASP A 1 230 ? -16.423 1.026 -3.356 1.00 89.50 230 ASP A O 1
ATOM 1775 N N . SER A 1 231 ? -16.393 2.609 -4.953 1.00 89.69 231 SER A N 1
ATOM 1776 C CA . SER A 1 231 ? -16.020 1.705 -6.052 1.00 89.69 231 SER A CA 1
ATOM 1777 C C . SER A 1 231 ? -14.630 1.082 -5.888 1.00 89.69 231 SER A C 1
ATOM 1779 O O . SER A 1 231 ? -14.349 0.067 -6.516 1.00 89.69 231 SER A O 1
ATOM 1781 N N . THR A 1 232 ? -13.781 1.654 -5.029 1.00 93.31 232 THR A N 1
ATOM 1782 C CA . THR A 1 232 ? -12.484 1.083 -4.642 1.00 93.31 232 THR A CA 1
ATOM 1783 C C . THR A 1 232 ? -12.569 0.423 -3.268 1.00 93.31 232 THR A C 1
ATOM 1785 O O . THR A 1 232 ? -12.137 -0.715 -3.126 1.00 93.31 232 THR A O 1
ATOM 1788 N N . GLN A 1 233 ? -13.149 1.114 -2.279 1.00 95.31 233 GLN A N 1
ATOM 1789 C CA . GLN A 1 233 ? -13.285 0.653 -0.891 1.00 95.31 233 GLN A CA 1
ATOM 1790 C C . GLN A 1 233 ? -14.035 -0.673 -0.771 1.00 95.31 233 GLN A C 1
ATOM 1792 O O . GLN A 1 233 ? -13.532 -1.622 -0.183 1.00 95.31 233 GLN A O 1
ATOM 1797 N N . LYS A 1 234 ? -15.238 -0.772 -1.347 1.00 96.19 234 LYS A N 1
ATOM 1798 C CA . LYS A 1 234 ? -16.083 -1.958 -1.153 1.00 96.19 234 LYS A CA 1
ATOM 1799 C C . LYS A 1 234 ? -15.428 -3.231 -1.706 1.00 96.19 234 LYS A C 1
ATOM 1801 O O . LYS A 1 234 ? -15.393 -4.219 -0.970 1.00 96.19 234 LYS A O 1
ATOM 1806 N N . PRO A 1 235 ? -14.872 -3.237 -2.936 1.00 97.38 235 PRO A N 1
ATOM 1807 C CA . PRO A 1 235 ? -14.207 -4.427 -3.457 1.00 97.38 235 PRO A CA 1
ATOM 1808 C C . PRO A 1 235 ? -12.943 -4.820 -2.682 1.00 97.38 235 PRO A C 1
ATOM 1810 O O . PRO A 1 235 ? -12.749 -6.009 -2.427 1.00 97.38 235 PRO A O 1
ATOM 1813 N N . VAL A 1 236 ? -12.102 -3.858 -2.267 1.00 98.25 236 VAL A N 1
ATOM 1814 C CA . VAL A 1 236 ? -10.875 -4.182 -1.515 1.00 98.25 236 VAL A CA 1
ATOM 1815 C C . VAL A 1 236 ? -11.190 -4.723 -0.122 1.00 98.25 236 VAL A C 1
ATOM 1817 O O . VAL A 1 236 ? -10.605 -5.728 0.271 1.00 98.25 236 VAL A O 1
ATOM 1820 N N . SER A 1 237 ? -12.150 -4.124 0.588 1.00 98.19 237 SER A N 1
ATOM 1821 C CA . SER A 1 237 ? -12.538 -4.553 1.935 1.00 98.19 237 SER A CA 1
ATOM 1822 C C . SER A 1 237 ? -13.171 -5.940 1.916 1.00 98.19 237 SER A C 1
ATOM 1824 O O . SER A 1 237 ? -12.785 -6.791 2.711 1.00 98.19 237 SER A O 1
ATOM 1826 N N . ARG A 1 238 ? -14.072 -6.213 0.958 1.00 98.38 238 ARG A N 1
ATOM 1827 C CA . ARG A 1 238 ? -14.653 -7.553 0.779 1.00 98.38 238 ARG A CA 1
ATOM 1828 C C . ARG A 1 238 ? -13.573 -8.598 0.503 1.00 98.38 238 ARG A C 1
ATOM 1830 O O . ARG A 1 238 ? -13.535 -9.616 1.180 1.00 98.38 238 ARG A O 1
ATOM 1837 N N . SER A 1 239 ? -12.680 -8.315 -0.447 1.00 98.56 239 SER A N 1
ATOM 1838 C CA . SER A 1 239 ? -11.610 -9.247 -0.822 1.00 98.56 239 SER A CA 1
ATOM 1839 C C . SER A 1 239 ? -10.659 -9.516 0.345 1.00 98.56 239 SER A C 1
ATOM 1841 O O . SER A 1 239 ? -10.212 -10.644 0.515 1.00 98.56 239 SER A O 1
ATOM 1843 N N . LEU A 1 240 ? -10.353 -8.495 1.156 1.00 98.69 240 LEU A N 1
ATOM 1844 C CA . LEU A 1 240 ? -9.520 -8.652 2.347 1.00 98.69 240 LEU A CA 1
ATOM 1845 C C . LEU A 1 240 ? -10.192 -9.552 3.387 1.00 98.69 240 LEU A C 1
ATOM 1847 O O . LEU A 1 240 ? -9.525 -10.426 3.928 1.00 98.69 240 LEU A O 1
ATOM 1851 N N . VAL A 1 241 ? -11.480 -9.338 3.671 1.00 98.69 241 VAL A N 1
ATOM 1852 C CA . VAL A 1 241 ? -12.227 -10.155 4.639 1.00 98.69 241 VAL A CA 1
ATOM 1853 C C . VAL A 1 241 ? -12.287 -11.608 4.175 1.00 98.69 241 VAL A C 1
ATOM 1855 O O . VAL A 1 241 ? -11.903 -12.490 4.935 1.00 98.69 241 VAL A O 1
ATOM 1858 N N . GLU A 1 242 ? -12.686 -11.852 2.923 1.00 98.56 242 GLU A N 1
ATOM 1859 C CA . GLU A 1 242 ? -12.757 -13.203 2.346 1.00 98.56 242 GLU A CA 1
ATOM 1860 C C . GLU A 1 242 ? -11.392 -13.905 2.380 1.00 98.56 242 GLU A C 1
ATOM 1862 O O . GLU A 1 242 ? -11.295 -15.065 2.777 1.00 98.56 242 GLU A O 1
ATOM 1867 N N . PHE A 1 243 ? -10.321 -13.190 2.019 1.00 98.50 243 PHE A N 1
ATOM 1868 C CA . PHE A 1 243 ? -8.962 -13.720 2.086 1.00 98.50 243 PHE A CA 1
ATOM 1869 C C . PHE A 1 243 ? -8.550 -14.047 3.522 1.00 98.50 243 PHE A C 1
ATOM 1871 O O . PHE A 1 243 ? -8.113 -15.160 3.790 1.00 98.50 243 PHE A O 1
ATOM 1878 N N . ALA A 1 244 ? -8.714 -13.102 4.450 1.00 98.12 244 ALA A N 1
ATOM 1879 C CA . ALA A 1 244 ? -8.270 -13.250 5.831 1.00 98.12 244 ALA A CA 1
ATOM 1880 C C . ALA A 1 244 ? -9.051 -14.336 6.591 1.00 98.12 244 ALA A C 1
ATOM 1882 O O . ALA A 1 244 ? -8.462 -15.033 7.411 1.00 98.12 244 ALA A O 1
ATOM 1883 N N . GLN A 1 245 ? -10.338 -14.534 6.280 1.00 97.06 245 GLN A N 1
ATOM 1884 C CA . GLN A 1 245 ? -11.144 -15.650 6.796 1.00 97.06 245 GLN A CA 1
ATOM 1885 C C . GLN A 1 245 ? -10.672 -17.017 6.276 1.00 97.06 245 GLN A C 1
ATOM 1887 O O . GLN A 1 245 ? -10.863 -18.026 6.951 1.00 97.06 245 GLN A O 1
ATOM 1892 N N . GLY A 1 246 ? -10.064 -17.061 5.086 1.00 95.12 246 GLY A N 1
ATOM 1893 C CA . GLY A 1 246 ? -9.491 -18.274 4.502 1.00 95.12 246 GLY A CA 1
ATOM 1894 C C . GLY A 1 246 ? -8.087 -18.625 5.007 1.00 95.12 246 GLY A C 1
ATOM 1895 O O . GLY A 1 246 ? -7.590 -19.706 4.686 1.00 95.12 246 GLY A O 1
ATOM 1896 N N . LEU A 1 247 ? -7.435 -17.742 5.773 1.00 95.56 247 LEU A N 1
ATOM 1897 C CA . LEU A 1 247 ? -6.085 -17.982 6.279 1.00 95.56 247 LEU A CA 1
ATOM 1898 C C . LEU A 1 247 ? -6.091 -18.924 7.494 1.00 95.56 247 LEU A C 1
ATOM 1900 O O . LEU A 1 247 ? -6.957 -18.813 8.365 1.00 95.56 247 LEU A O 1
ATOM 1904 N N . PRO A 1 248 ? -5.080 -19.800 7.629 1.00 93.94 248 PRO A N 1
ATOM 1905 C CA . PRO A 1 248 ? -4.829 -20.480 8.894 1.00 93.94 248 PRO A CA 1
ATOM 1906 C C . PRO A 1 248 ? -4.486 -19.458 9.989 1.00 93.94 248 PRO A C 1
ATOM 1908 O O . PRO A 1 248 ? -3.800 -18.466 9.731 1.00 93.94 248 PRO A O 1
ATOM 1911 N N . LEU A 1 249 ? -4.925 -19.710 11.228 1.00 90.25 249 LEU A N 1
ATOM 1912 C CA . LEU A 1 249 ? -4.694 -18.801 12.362 1.00 90.25 249 LEU A CA 1
ATOM 1913 C C . LEU A 1 249 ? -3.205 -18.537 12.609 1.00 90.25 249 LEU A C 1
ATOM 1915 O O . LEU A 1 249 ? -2.765 -17.389 12.671 1.00 90.25 249 LEU A O 1
ATOM 1919 N N . ALA A 1 250 ? -2.446 -19.620 12.740 1.00 83.88 250 ALA A N 1
ATOM 1920 C CA . ALA A 1 250 ? -1.020 -19.633 13.012 1.00 83.88 250 ALA A CA 1
ATOM 1921 C C . ALA A 1 250 ? -0.371 -20.812 12.279 1.00 83.88 250 ALA A C 1
ATOM 1923 O O . ALA A 1 250 ? -1.046 -21.754 11.854 1.00 83.88 250 ALA A O 1
ATOM 1924 N N . GLY A 1 251 ? 0.951 -20.753 12.113 1.00 74.19 251 GLY A N 1
ATOM 1925 C CA . GLY A 1 251 ? 1.694 -21.772 11.383 1.00 74.19 251 GLY A CA 1
ATOM 1926 C C . GLY A 1 251 ? 1.620 -23.116 12.100 1.00 74.19 251 GLY A C 1
ATOM 1927 O O . GLY A 1 251 ? 2.261 -23.307 13.132 1.00 74.19 251 GLY A O 1
ATOM 1928 N N . SER A 1 252 ? 0.879 -24.072 11.542 1.00 59.78 252 SER A N 1
ATOM 1929 C CA . SER A 1 252 ? 1.011 -25.470 11.937 1.00 59.78 252 SER A CA 1
ATOM 1930 C C . SER A 1 252 ? 2.330 -25.997 11.375 1.00 59.78 252 SER A C 1
ATOM 1932 O O . SER A 1 252 ? 2.518 -25.979 10.157 1.00 59.78 252 SER A O 1
ATOM 1934 N N . GLN A 1 253 ? 3.226 -26.487 12.235 1.00 52.50 253 GLN A N 1
ATOM 1935 C CA . GLN A 1 253 ? 4.361 -27.310 11.813 1.00 52.50 253 GLN A CA 1
ATOM 1936 C C . GLN A 1 253 ? 3.813 -28.632 11.260 1.00 52.50 253 GLN A C 1
ATOM 1938 O O . GLN A 1 253 ? 3.730 -29.630 11.966 1.00 52.50 253 GLN A O 1
ATOM 1943 N N . THR A 1 254 ? 3.351 -28.629 10.015 1.00 51.09 254 THR A N 1
ATOM 1944 C CA . THR A 1 254 ? 3.134 -29.866 9.273 1.00 51.09 254 THR A CA 1
ATOM 1945 C C . THR A 1 254 ? 4.467 -30.244 8.640 1.00 51.09 254 THR A C 1
ATOM 1947 O O . THR A 1 254 ? 5.127 -29.409 8.028 1.00 51.09 254 THR A O 1
ATOM 1950 N N . GLU A 1 255 ? 4.889 -31.496 8.829 1.00 50.06 255 GLU A N 1
ATOM 1951 C CA . GLU A 1 255 ? 6.137 -32.088 8.312 1.00 50.06 255 GLU A CA 1
ATOM 1952 C C . GLU A 1 255 ? 6.133 -32.264 6.775 1.00 50.06 255 GLU A C 1
ATOM 1954 O O . GLU A 1 255 ? 6.681 -33.222 6.238 1.00 50.06 255 GLU A O 1
ATOM 1959 N N . THR A 1 256 ? 5.468 -31.375 6.041 1.00 56.12 256 THR A N 1
ATOM 1960 C CA . THR A 1 256 ? 5.471 -31.357 4.577 1.00 56.12 256 THR A CA 1
ATOM 1961 C C . THR A 1 256 ? 6.485 -30.332 4.086 1.00 56.12 256 THR A C 1
ATOM 1963 O O . THR A 1 256 ? 6.439 -29.184 4.514 1.00 56.12 256 THR A O 1
ATOM 1966 N N . ASP A 1 257 ? 7.349 -30.727 3.144 1.00 51.28 257 ASP A N 1
ATOM 1967 C CA . ASP A 1 257 ? 8.417 -29.926 2.502 1.00 51.28 257 ASP A CA 1
ATOM 1968 C C . ASP A 1 257 ? 7.942 -28.640 1.770 1.00 51.28 257 ASP A C 1
ATOM 1970 O O . ASP A 1 257 ? 8.707 -27.988 1.056 1.00 51.28 257 ASP A O 1
ATOM 1974 N N . SER A 1 258 ? 6.672 -28.257 1.904 1.00 60.41 258 SER A N 1
ATOM 1975 C CA . SER A 1 258 ? 6.123 -27.003 1.395 1.00 60.41 258 SER A CA 1
ATOM 1976 C C . SER A 1 258 ? 6.433 -25.842 2.342 1.00 60.41 258 SER A C 1
ATOM 1978 O O . SER A 1 258 ? 6.291 -25.966 3.557 1.00 60.41 258 SER A O 1
ATOM 1980 N N . ALA A 1 259 ? 6.810 -24.689 1.780 1.00 61.75 259 ALA A N 1
ATOM 1981 C CA . ALA A 1 259 ? 6.980 -23.451 2.538 1.00 61.75 259 ALA A CA 1
ATOM 1982 C C . ALA A 1 259 ? 5.733 -23.153 3.401 1.00 61.75 259 ALA A C 1
ATOM 1984 O O . ALA A 1 259 ? 4.616 -23.434 2.955 1.00 61.75 259 ALA A O 1
ATOM 1985 N N . PRO A 1 260 ? 5.901 -22.593 4.615 1.00 71.69 260 PRO A N 1
ATOM 1986 C CA . PRO A 1 260 ? 4.778 -22.318 5.500 1.00 71.69 260 PRO A CA 1
ATOM 1987 C C . PRO A 1 260 ? 3.785 -21.376 4.815 1.00 71.69 260 PRO A C 1
ATOM 1989 O O . PRO A 1 260 ? 4.176 -20.356 4.240 1.00 71.69 260 PRO A O 1
ATOM 1992 N N . ALA A 1 261 ? 2.504 -21.744 4.861 1.00 86.31 261 ALA A N 1
ATOM 1993 C CA . ALA A 1 261 ? 1.426 -20.910 4.350 1.00 86.31 261 ALA A CA 1
ATOM 1994 C C . ALA A 1 261 ? 1.378 -19.583 5.118 1.00 86.31 261 ALA A C 1
ATOM 1996 O O . ALA A 1 261 ? 1.651 -19.558 6.317 1.00 86.31 261 ALA A O 1
ATOM 1997 N N . TYR A 1 262 ? 1.007 -18.501 4.430 1.00 94.50 262 TYR A N 1
ATOM 1998 C CA . TYR A 1 262 ? 0.756 -17.220 5.083 1.00 94.50 262 TYR A CA 1
ATOM 1999 C C . TYR A 1 262 ? -0.410 -17.358 6.066 1.00 94.50 262 TYR A C 1
ATOM 2001 O O . TYR A 1 262 ? -1.402 -18.019 5.762 1.00 94.50 262 TYR A O 1
ATOM 2009 N N . THR A 1 263 ? -0.283 -16.759 7.242 1.00 95.69 263 THR A N 1
ATOM 2010 C CA . THR A 1 263 ? -1.240 -16.920 8.345 1.00 95.69 263 THR A CA 1
ATOM 2011 C C . THR A 1 263 ? -1.944 -15.614 8.687 1.00 95.69 263 THR A C 1
ATOM 2013 O O . THR A 1 263 ? -1.460 -14.519 8.385 1.00 95.69 263 THR A O 1
ATOM 2016 N N . LEU A 1 264 ? -3.081 -15.718 9.378 1.00 97.12 264 LEU A N 1
ATOM 2017 C CA . LEU A 1 264 ? -3.789 -14.554 9.906 1.00 97.12 264 LEU A CA 1
ATOM 2018 C C . LEU A 1 264 ? -2.912 -13.768 10.894 1.00 97.12 264 LEU A C 1
ATOM 2020 O O . LEU A 1 264 ? -2.915 -12.537 10.872 1.00 97.12 264 LEU A O 1
ATOM 2024 N N . LEU A 1 265 ? -2.130 -14.461 11.729 1.00 96.19 265 LEU A N 1
ATOM 2025 C CA . LEU A 1 265 ? -1.199 -13.815 12.651 1.00 96.19 265 LEU A CA 1
ATOM 2026 C C . LEU A 1 265 ? -0.116 -13.012 11.912 1.00 96.19 265 LEU A C 1
ATOM 2028 O O . LEU A 1 265 ? 0.142 -11.867 12.278 1.00 96.19 265 LEU A O 1
ATOM 2032 N N . GLU A 1 266 ? 0.471 -13.561 10.845 1.00 96.75 266 GLU A N 1
ATOM 2033 C CA . GLU A 1 266 ? 1.449 -12.825 10.034 1.00 96.75 266 GLU A CA 1
ATOM 2034 C C . GLU A 1 266 ? 0.822 -11.612 9.332 1.00 96.75 266 GLU A C 1
ATOM 2036 O O . GLU A 1 266 ? 1.460 -10.564 9.261 1.00 96.75 266 GLU A O 1
ATOM 2041 N N . LEU A 1 267 ? -0.434 -11.704 8.872 1.00 98.19 267 LEU A N 1
ATOM 2042 C CA . LEU A 1 267 ? -1.165 -10.551 8.333 1.00 98.19 267 LEU A CA 1
ATOM 2043 C C . LEU A 1 267 ? -1.321 -9.436 9.373 1.00 98.19 267 LEU A C 1
ATOM 2045 O O . LEU A 1 267 ? -1.063 -8.265 9.077 1.00 98.19 267 LEU A O 1
ATOM 2049 N N . VAL A 1 268 ? -1.709 -9.790 10.599 1.00 98.25 268 VAL A N 1
ATOM 2050 C CA . VAL A 1 268 ? -1.820 -8.836 11.710 1.00 98.25 268 VAL A CA 1
ATOM 2051 C C . VAL A 1 268 ? -0.463 -8.213 12.037 1.00 98.25 268 VAL A C 1
ATOM 2053 O O . VAL A 1 268 ? -0.365 -6.988 12.163 1.00 98.25 268 VAL A O 1
ATOM 2056 N N . ASP A 1 269 ? 0.592 -9.020 12.127 1.00 97.31 269 ASP A N 1
ATOM 2057 C CA . ASP A 1 269 ? 1.938 -8.542 12.436 1.00 97.31 269 ASP A CA 1
ATOM 2058 C C . ASP A 1 269 ? 2.496 -7.642 11.326 1.00 97.31 269 ASP A C 1
ATOM 2060 O O . ASP A 1 269 ? 3.086 -6.595 11.616 1.00 97.31 269 ASP A O 1
ATOM 2064 N N . ASP A 1 270 ? 2.265 -7.974 10.056 1.00 98.00 270 ASP A N 1
ATOM 2065 C CA . ASP A 1 270 ? 2.669 -7.147 8.921 1.00 98.00 270 ASP A CA 1
ATOM 2066 C C . ASP A 1 270 ? 1.958 -5.784 8.928 1.00 98.00 270 ASP A C 1
ATOM 2068 O O . ASP A 1 270 ? 2.602 -4.748 8.715 1.00 98.00 270 ASP A O 1
ATOM 2072 N N . LEU A 1 271 ? 0.654 -5.750 9.230 1.00 98.44 271 LEU A N 1
ATOM 2073 C CA . LEU A 1 271 ? -0.118 -4.510 9.378 1.00 98.44 271 LEU A CA 1
ATOM 2074 C C . LEU A 1 271 ? 0.395 -3.661 10.551 1.00 98.44 271 LEU A C 1
ATOM 2076 O O . LEU A 1 271 ? 0.625 -2.454 10.398 1.00 98.44 271 LEU A O 1
ATOM 2080 N N . ILE A 1 272 ? 0.643 -4.287 11.706 1.00 98.25 272 ILE A N 1
ATOM 2081 C CA . ILE A 1 272 ? 1.244 -3.635 12.876 1.00 98.25 272 ILE A CA 1
ATOM 2082 C C . ILE A 1 272 ? 2.603 -3.035 12.504 1.00 98.25 272 ILE A C 1
ATOM 2084 O O . ILE A 1 272 ? 2.861 -1.862 12.785 1.00 98.25 272 ILE A O 1
ATOM 2088 N N . ASN A 1 273 ? 3.470 -3.801 11.843 1.00 97.50 273 ASN A N 1
ATOM 2089 C CA . ASN A 1 273 ? 4.808 -3.364 11.448 1.00 97.50 273 ASN A CA 1
ATOM 2090 C C . ASN A 1 273 ? 4.768 -2.231 10.411 1.00 97.50 273 ASN A C 1
ATOM 2092 O O . ASN A 1 273 ? 5.595 -1.307 10.468 1.00 97.50 273 ASN A O 1
ATOM 2096 N N . HIS A 1 274 ? 3.785 -2.252 9.505 1.00 96.31 274 HIS A N 1
ATOM 2097 C CA . HIS A 1 274 ? 3.561 -1.185 8.533 1.00 96.31 274 HIS A CA 1
ATOM 2098 C C . HIS A 1 274 ? 3.241 0.154 9.215 1.00 96.31 274 HIS A C 1
ATOM 2100 O O . HIS A 1 274 ? 3.870 1.174 8.902 1.00 96.31 274 HIS A O 1
ATOM 2106 N N . ALA A 1 275 ? 2.333 0.149 10.198 1.00 96.25 275 ALA A N 1
ATOM 2107 C CA . ALA A 1 275 ? 2.009 1.339 10.982 1.00 96.25 275 ALA A CA 1
ATOM 2108 C C . ALA A 1 275 ? 3.145 1.748 11.933 1.00 96.25 275 ALA A C 1
ATOM 2110 O O . ALA A 1 275 ? 3.497 2.928 11.969 1.00 96.25 275 ALA A O 1
ATOM 2111 N N . LYS A 1 276 ? 3.776 0.801 12.648 1.00 94.75 276 LYS A N 1
ATOM 2112 C CA . LYS A 1 276 ? 4.893 1.061 13.581 1.00 94.75 276 LYS A CA 1
ATOM 2113 C C . LYS A 1 276 ? 6.031 1.837 12.924 1.00 94.75 276 LYS A C 1
ATOM 2115 O O . LYS A 1 276 ? 6.540 2.793 13.505 1.00 94.75 276 LYS A O 1
ATOM 2120 N N . SER A 1 277 ? 6.376 1.474 11.690 1.00 93.00 277 SER A N 1
ATOM 2121 C CA . SER A 1 277 ? 7.438 2.134 10.921 1.00 93.00 277 SER A CA 1
ATOM 2122 C C . SER A 1 277 ? 7.102 3.583 10.528 1.00 93.00 277 SER A C 1
ATOM 2124 O O . SER A 1 277 ? 7.988 4.317 10.105 1.00 93.00 277 SER A O 1
ATOM 2126 N N . ASN A 1 278 ? 5.837 4.006 10.657 1.00 90.88 278 ASN A N 1
ATOM 2127 C CA . ASN A 1 278 ? 5.320 5.287 10.165 1.00 90.88 278 ASN A CA 1
ATOM 2128 C C . ASN A 1 278 ? 4.347 5.960 11.157 1.00 90.88 278 ASN A C 1
ATOM 2130 O O . ASN A 1 278 ? 3.445 6.686 10.740 1.00 90.88 278 ASN A O 1
ATOM 2134 N N . MET A 1 279 ? 4.507 5.744 12.470 1.00 90.94 279 MET A N 1
ATOM 2135 C CA . MET A 1 279 ? 3.511 6.142 13.486 1.00 90.94 279 MET A CA 1
ATOM 2136 C C . MET A 1 279 ? 3.187 7.641 13.549 1.00 90.94 279 MET A C 1
ATOM 2138 O O . MET A 1 279 ? 2.153 8.027 14.103 1.00 90.94 279 MET A O 1
ATOM 2142 N N . THR A 1 280 ? 4.050 8.498 13.009 1.00 90.88 280 THR A N 1
ATOM 2143 C CA . THR A 1 280 ? 3.844 9.952 12.927 1.00 90.88 280 THR A CA 1
ATOM 2144 C C . THR A 1 280 ? 3.069 10.380 11.677 1.00 90.88 280 THR A C 1
ATOM 2146 O O . THR A 1 280 ? 2.537 11.489 11.639 1.00 90.88 280 THR A O 1
ATOM 2149 N N . THR A 1 281 ? 2.945 9.509 10.673 1.00 93.12 281 THR A N 1
ATOM 2150 C CA . THR A 1 281 ? 2.332 9.819 9.380 1.00 93.12 281 THR A CA 1
ATOM 2151 C C . THR A 1 281 ? 0.890 9.320 9.347 1.00 93.12 281 THR A C 1
ATOM 2153 O O . THR A 1 281 ? 0.625 8.145 9.098 1.00 93.12 281 THR A O 1
ATOM 2156 N N . ASN A 1 282 ? -0.074 10.229 9.536 1.00 94.44 282 ASN A N 1
ATOM 2157 C CA . ASN A 1 282 ? -1.504 9.883 9.500 1.00 94.44 282 ASN A CA 1
ATOM 2158 C C . ASN A 1 282 ? -1.934 9.258 8.164 1.00 94.44 282 ASN A C 1
ATOM 2160 O O . ASN A 1 282 ? -2.799 8.395 8.166 1.00 94.44 282 ASN A O 1
ATOM 2164 N N . ALA A 1 283 ? -1.292 9.627 7.049 1.00 91.56 283 ALA A N 1
ATOM 2165 C CA . ALA A 1 283 ? -1.545 9.023 5.738 1.00 91.56 283 ALA A CA 1
ATOM 2166 C C . ALA A 1 283 ? -1.223 7.515 5.671 1.00 91.56 283 ALA A C 1
ATOM 2168 O O . ALA A 1 283 ? -1.677 6.853 4.747 1.00 91.56 283 ALA A O 1
ATOM 2169 N N . VAL A 1 284 ? -0.462 6.981 6.635 1.00 93.69 284 VAL A N 1
ATOM 2170 C CA . VAL A 1 284 ? -0.183 5.543 6.775 1.00 93.69 284 VAL A CA 1
ATOM 2171 C C . VAL A 1 284 ? -0.986 4.945 7.927 1.00 93.69 284 VAL A C 1
ATOM 2173 O O . VAL A 1 284 ? -1.655 3.935 7.749 1.00 93.69 284 VAL A O 1
ATOM 2176 N N . VAL A 1 285 ? -0.959 5.575 9.106 1.00 96.38 285 VAL A N 1
ATOM 2177 C CA . VAL A 1 285 ? -1.599 5.007 10.306 1.00 96.38 285 VAL A CA 1
ATOM 2178 C C . VAL A 1 285 ? -3.115 4.909 10.159 1.00 96.38 285 VAL A C 1
ATOM 2180 O O . VAL A 1 285 ? -3.691 3.899 10.544 1.00 96.38 285 VAL A O 1
ATOM 2183 N N . VAL A 1 286 ? -3.762 5.932 9.595 1.00 97.38 286 VAL A N 1
ATOM 2184 C CA . VAL A 1 286 ? -5.225 5.952 9.467 1.00 97.38 286 VAL A CA 1
ATOM 2185 C C . VAL A 1 286 ? -5.723 4.816 8.565 1.00 97.38 286 VAL A C 1
ATOM 2187 O O . VAL A 1 286 ? -6.568 4.058 9.032 1.00 97.38 286 VAL A O 1
ATOM 2190 N N . PRO A 1 287 ? -5.187 4.604 7.345 1.00 97.62 287 PRO A N 1
ATOM 2191 C CA . PRO A 1 287 ? -5.592 3.458 6.533 1.00 97.62 287 PRO A CA 1
ATOM 2192 C C . PRO A 1 287 ? -5.300 2.092 7.169 1.00 97.62 287 PRO A C 1
ATOM 2194 O O . PRO A 1 287 ? -6.090 1.165 7.008 1.00 97.62 287 PRO A O 1
ATOM 2197 N N . VAL A 1 288 ? -4.206 1.949 7.930 1.00 98.56 288 VAL A N 1
ATOM 2198 C CA . VAL A 1 288 ? -3.955 0.709 8.691 1.00 98.56 288 VAL A CA 1
ATOM 2199 C C . VAL A 1 288 ? -5.028 0.504 9.758 1.00 98.56 288 VAL A C 1
ATOM 2201 O O . VAL A 1 288 ? -5.529 -0.604 9.913 1.00 98.56 288 VAL A O 1
ATOM 2204 N N . PHE A 1 289 ? -5.423 1.558 10.472 1.00 98.50 289 PHE A N 1
ATOM 2205 C CA . PHE A 1 289 ? -6.479 1.453 11.478 1.00 98.50 289 PHE A CA 1
ATOM 2206 C C . PHE A 1 289 ? -7.835 1.122 10.853 1.00 98.50 289 PHE A C 1
ATOM 2208 O O . PHE A 1 289 ? -8.539 0.259 11.360 1.00 98.50 289 PHE A O 1
ATOM 2215 N N . GLN A 1 290 ? -8.151 1.716 9.702 1.00 98.56 290 GLN A N 1
ATOM 2216 C CA . GLN A 1 290 ? -9.331 1.353 8.912 1.00 98.56 290 GLN A CA 1
ATOM 2217 C C . GLN A 1 290 ? -9.302 -0.119 8.491 1.00 98.56 290 GLN A C 1
ATOM 2219 O O . GLN A 1 290 ? -10.314 -0.805 8.578 1.00 98.56 290 GLN A O 1
ATOM 2224 N N . THR A 1 291 ? -8.126 -0.620 8.103 1.00 98.69 291 THR A N 1
ATOM 2225 C CA . THR A 1 291 ? -7.926 -2.038 7.780 1.00 98.69 291 THR A CA 1
ATOM 2226 C C . THR A 1 291 ? -8.231 -2.929 8.988 1.00 98.69 291 THR A C 1
ATOM 2228 O O . THR A 1 291 ? -8.947 -3.913 8.849 1.00 98.69 291 THR A O 1
ATOM 2231 N N . PHE A 1 292 ? -7.757 -2.568 10.185 1.00 98.75 292 PHE A N 1
ATOM 2232 C CA . PHE A 1 292 ? -8.090 -3.306 11.408 1.00 98.75 292 PHE A CA 1
ATOM 2233 C C . PHE A 1 292 ? -9.571 -3.229 11.774 1.00 98.75 292 PHE A C 1
ATOM 2235 O O . PHE A 1 292 ? -10.125 -4.249 12.167 1.00 98.75 292 PHE A O 1
ATOM 2242 N N . ASN A 1 293 ? -10.217 -2.071 11.617 1.00 98.56 293 ASN A N 1
ATOM 2243 C CA . ASN A 1 293 ? -11.657 -1.939 11.852 1.00 98.56 293 ASN A CA 1
ATOM 2244 C C . ASN A 1 293 ? -12.453 -2.881 10.945 1.00 98.56 293 ASN A C 1
ATOM 2246 O O . ASN A 1 293 ? -13.279 -3.625 11.452 1.00 98.56 293 ASN A O 1
ATOM 2250 N N . ILE A 1 294 ? -12.117 -2.962 9.652 1.00 98.44 294 ILE A N 1
ATOM 2251 C CA . ILE A 1 294 ? -12.738 -3.921 8.722 1.00 98.44 294 ILE A CA 1
ATOM 2252 C C . ILE A 1 294 ? -12.579 -5.369 9.210 1.00 98.44 294 ILE A C 1
ATOM 2254 O O . ILE A 1 294 ? -13.536 -6.136 9.178 1.00 98.44 294 ILE A O 1
ATOM 2258 N N . LEU A 1 295 ? -11.380 -5.754 9.661 1.00 98.62 295 LEU A N 1
ATOM 2259 C CA . LEU A 1 295 ? -11.117 -7.117 10.137 1.00 98.62 295 LEU A CA 1
ATOM 2260 C C . LEU A 1 295 ? -11.840 -7.434 11.457 1.00 98.62 295 LEU A C 1
ATOM 2262 O O . LEU A 1 295 ? -12.295 -8.560 11.646 1.00 98.62 295 LEU A O 1
ATOM 2266 N N . LEU A 1 296 ? -11.935 -6.459 12.365 1.00 97.94 296 LEU A N 1
ATOM 2267 C CA . LEU A 1 296 ? -12.624 -6.593 13.650 1.00 97.94 296 LEU A CA 1
ATOM 2268 C C . LEU A 1 296 ? -14.146 -6.652 13.471 1.00 97.94 296 LEU A C 1
ATOM 2270 O O . LEU A 1 296 ? -14.784 -7.551 14.005 1.00 97.94 296 LEU A O 1
ATOM 2274 N N . GLU A 1 297 ? -14.715 -5.738 12.684 1.00 96.38 297 GLU A N 1
ATOM 2275 C CA . GLU A 1 297 ? -16.156 -5.660 12.403 1.00 96.38 297 GLU A CA 1
ATOM 2276 C C . GLU A 1 297 ? -16.666 -6.895 11.637 1.00 96.38 297 GLU A C 1
ATOM 2278 O O . GLU A 1 297 ? -17.830 -7.265 11.762 1.00 96.38 297 GLU A O 1
ATOM 2283 N N . ALA A 1 298 ? -15.799 -7.560 10.867 1.00 96.75 298 ALA A N 1
ATOM 2284 C CA . ALA A 1 298 ? -16.112 -8.799 10.153 1.00 96.75 298 ALA A CA 1
ATOM 2285 C C . ALA A 1 298 ? -15.809 -10.087 10.951 1.00 96.75 298 ALA A C 1
ATOM 2287 O O . ALA A 1 298 ? -15.781 -11.172 10.365 1.00 96.75 298 ALA A O 1
ATOM 2288 N N . ASP A 1 299 ? -15.549 -9.976 12.260 1.00 95.75 299 ASP A N 1
ATOM 2289 C CA . ASP A 1 299 ? -15.262 -11.085 13.188 1.00 95.75 299 ASP A CA 1
ATOM 2290 C C . ASP A 1 299 ? -14.050 -11.958 12.787 1.00 95.75 299 ASP A C 1
ATOM 2292 O O . ASP A 1 299 ? -13.868 -13.075 13.273 1.00 95.75 299 ASP A O 1
ATOM 2296 N N . VAL A 1 300 ? -13.169 -11.454 11.911 1.00 97.38 300 VAL A N 1
ATOM 2297 C CA . VAL A 1 300 ? -12.016 -12.219 11.397 1.00 97.38 300 VAL A CA 1
ATOM 2298 C C . VAL A 1 300 ? -11.024 -12.535 12.516 1.00 97.38 300 VAL A C 1
ATOM 2300 O O . VAL A 1 300 ? -10.396 -13.591 12.527 1.00 97.38 300 VAL A O 1
ATOM 2303 N N . LEU A 1 301 ? -10.875 -11.624 13.480 1.00 96.94 301 LEU A N 1
ATOM 2304 C CA . LEU A 1 301 ? -9.856 -11.716 14.529 1.00 96.94 301 LEU A CA 1
ATOM 2305 C C . LEU A 1 301 ? -10.330 -12.454 15.792 1.00 96.94 301 LEU A C 1
ATOM 2307 O O . LEU A 1 301 ? -9.583 -12.509 16.768 1.00 96.94 301 LEU A O 1
ATOM 2311 N N . ARG A 1 302 ? -11.537 -13.036 15.789 1.00 94.69 302 ARG A N 1
ATOM 2312 C CA . ARG A 1 302 ? -12.193 -13.605 16.979 1.00 94.69 302 ARG A CA 1
ATOM 2313 C C . ARG A 1 302 ? -11.380 -14.643 17.741 1.00 94.69 302 ARG A C 1
ATOM 2315 O O . ARG A 1 302 ? -11.452 -14.688 18.961 1.00 94.69 302 ARG A O 1
ATOM 2322 N N . GLN A 1 303 ? -10.635 -15.485 17.028 1.00 93.75 303 GLN A N 1
ATOM 2323 C CA . GLN A 1 303 ? -9.880 -16.598 17.619 1.00 93.75 303 GLN A CA 1
ATOM 2324 C C . GLN A 1 303 ? -8.466 -16.181 18.069 1.00 93.75 303 GLN A C 1
ATOM 2326 O O . GLN A 1 303 ? -7.814 -16.900 18.821 1.00 93.75 303 GLN A O 1
ATOM 2331 N N . LEU A 1 304 ? -7.981 -14.995 17.672 1.00 94.38 304 LEU A N 1
ATOM 2332 C CA . LEU A 1 304 ? -6.634 -14.533 18.031 1.00 94.38 304 LEU A CA 1
ATOM 2333 C C . LEU A 1 304 ? -6.378 -14.340 19.538 1.00 94.38 304 LEU A C 1
ATOM 2335 O O . LEU A 1 304 ? -5.241 -14.568 19.952 1.00 94.38 304 LEU A O 1
ATOM 2339 N N . PRO A 1 305 ? -7.345 -13.940 20.391 1.00 94.38 305 PRO A N 1
ATOM 2340 C CA . PRO A 1 305 ? -7.122 -13.861 21.838 1.00 94.38 305 PRO A CA 1
ATOM 2341 C C . PRO A 1 305 ? -6.749 -15.203 22.495 1.00 94.38 305 PRO A C 1
ATOM 2343 O O . PRO A 1 305 ? -6.198 -15.211 23.603 1.00 94.38 305 PRO A O 1
ATOM 2346 N N . ASP A 1 306 ? -7.063 -16.330 21.853 1.00 93.19 306 ASP A N 1
ATOM 2347 C CA . ASP A 1 306 ? -6.750 -17.678 22.338 1.00 93.19 306 ASP A CA 1
ATOM 2348 C C . ASP A 1 306 ? -5.393 -18.194 21.849 1.00 93.19 306 ASP A C 1
ATOM 2350 O O . ASP A 1 306 ? -4.818 -19.088 22.469 1.00 93.19 306 ASP A O 1
ATOM 2354 N N . GLU A 1 307 ? -4.825 -17.561 20.823 1.00 92.19 307 GLU A N 1
ATOM 2355 C CA . GLU A 1 307 ? -3.512 -17.902 20.288 1.00 92.19 307 GLU A CA 1
ATOM 2356 C C . GLU A 1 307 ? -2.369 -17.274 21.115 1.00 92.19 307 GLU A C 1
ATOM 2358 O O . GLU A 1 307 ? -2.410 -16.070 21.411 1.00 92.19 307 GLU A O 1
ATOM 2363 N N . PRO A 1 308 ? -1.289 -18.023 21.441 1.00 90.25 308 PRO A N 1
ATOM 2364 C CA . PRO A 1 308 ? -0.193 -17.538 22.292 1.00 90.25 308 PRO A CA 1
ATOM 2365 C C . PRO A 1 308 ? 0.453 -16.230 21.821 1.00 90.25 308 PRO A C 1
ATOM 2367 O O . PRO A 1 308 ? 0.832 -15.391 22.639 1.00 90.25 308 PRO A O 1
ATOM 2370 N N . ALA A 1 309 ? 0.576 -16.053 20.504 1.00 92.50 309 ALA A N 1
ATOM 2371 C CA . ALA A 1 309 ? 1.118 -14.844 19.889 1.00 92.50 309 ALA A CA 1
ATOM 2372 C C . ALA A 1 309 ? 0.030 -13.845 19.450 1.00 92.50 309 ALA A C 1
ATOM 2374 O O . ALA A 1 309 ? 0.320 -12.656 19.321 1.00 92.50 309 ALA A O 1
ATOM 2375 N N . GLY A 1 310 ? -1.229 -14.279 19.315 1.00 94.75 310 GLY A N 1
ATOM 2376 C CA . GLY A 1 310 ? -2.339 -13.415 18.909 1.00 94.75 310 GLY A CA 1
ATOM 2377 C C . GLY A 1 310 ? -2.712 -12.386 19.978 1.00 94.75 310 GLY A C 1
ATOM 2378 O O . GLY A 1 310 ? -2.809 -11.193 19.682 1.00 94.75 310 GLY A O 1
ATOM 2379 N N . LEU A 1 311 ? -2.823 -12.801 21.246 1.00 94.94 311 LEU A N 1
ATOM 2380 C CA . LEU A 1 311 ? -3.133 -11.882 22.349 1.00 94.94 311 LEU A CA 1
ATOM 2381 C C . LEU A 1 311 ? -2.093 -10.741 22.500 1.00 94.94 311 LEU A C 1
ATOM 2383 O O . LEU A 1 311 ? -2.502 -9.579 22.615 1.00 94.94 311 LEU A O 1
ATOM 2387 N N . PRO A 1 312 ? -0.765 -10.993 22.472 1.00 96.75 312 PRO A N 1
ATOM 2388 C CA . PRO A 1 312 ? 0.247 -9.933 22.410 1.00 96.75 312 PRO A CA 1
ATOM 2389 C C . PRO A 1 312 ? 0.100 -8.965 21.224 1.00 96.75 312 PRO A C 1
ATOM 2391 O O . PRO A 1 312 ? 0.280 -7.753 21.406 1.00 96.75 312 PRO A O 1
ATOM 2394 N N . SER A 1 313 ? -0.244 -9.456 20.029 1.00 97.19 313 SER A N 1
ATOM 2395 C CA . SER A 1 313 ? -0.446 -8.605 18.847 1.00 97.19 313 SER A CA 1
ATOM 2396 C C . SER A 1 313 ? -1.688 -7.718 18.993 1.00 97.19 313 SER A C 1
ATOM 2398 O O . SER A 1 313 ? -1.611 -6.514 18.737 1.00 97.19 313 SER A O 1
ATOM 2400 N N . LEU A 1 314 ? -2.790 -8.238 19.543 1.00 97.75 314 LEU A N 1
ATOM 2401 C CA . LEU A 1 314 ? -3.982 -7.438 19.863 1.00 97.75 314 LEU A CA 1
ATOM 2402 C C . LEU A 1 314 ? -3.711 -6.381 20.947 1.00 97.75 314 LEU A C 1
ATOM 2404 O O . LEU A 1 314 ? -4.151 -5.239 20.827 1.00 97.75 314 LEU A O 1
ATOM 2408 N N . ARG A 1 315 ? -2.915 -6.705 21.975 1.00 97.25 315 ARG A N 1
ATOM 2409 C CA . ARG A 1 315 ? -2.472 -5.717 22.982 1.00 97.25 315 ARG A CA 1
ATOM 2410 C C . ARG A 1 315 ? -1.578 -4.637 22.378 1.00 97.25 315 ARG A C 1
ATOM 2412 O O . ARG A 1 315 ? -1.673 -3.469 22.751 1.00 97.25 315 ARG A O 1
ATOM 2419 N N . THR A 1 316 ? -0.728 -5.010 21.426 1.00 97.94 316 THR A N 1
ATOM 2420 C CA . THR A 1 316 ? 0.086 -4.055 20.667 1.00 97.94 316 THR A CA 1
ATOM 2421 C C . THR A 1 316 ? -0.798 -3.110 19.855 1.00 97.94 316 THR A C 1
ATOM 2423 O O . THR A 1 316 ? -0.567 -1.901 19.875 1.00 97.94 316 THR A O 1
ATOM 2426 N N . LEU A 1 317 ? -1.827 -3.639 19.187 1.00 98.25 317 LEU A N 1
ATOM 2427 C CA . LEU A 1 317 ? -2.809 -2.846 18.452 1.00 98.25 317 LEU A CA 1
ATOM 2428 C C . LEU A 1 317 ? -3.567 -1.886 19.382 1.00 98.25 317 LEU A C 1
ATOM 2430 O O . LEU A 1 317 ? -3.635 -0.691 19.089 1.00 98.25 317 LEU A O 1
ATOM 2434 N N . LEU A 1 318 ? -4.043 -2.370 20.536 1.00 98.12 318 LEU A N 1
ATOM 2435 C CA . LEU A 1 318 ? -4.692 -1.541 21.556 1.00 98.12 318 LEU A CA 1
ATOM 2436 C C . LEU A 1 318 ? -3.781 -0.393 22.001 1.00 98.12 318 LEU A C 1
ATOM 2438 O O . LEU A 1 318 ? -4.206 0.762 22.043 1.00 98.12 318 LEU A O 1
ATOM 2442 N N . HIS A 1 319 ? -2.512 -0.686 22.298 1.00 97.06 319 HIS A N 1
ATOM 2443 C CA . HIS A 1 319 ? -1.539 0.340 22.662 1.00 97.06 319 HIS A CA 1
ATOM 2444 C C . HIS A 1 319 ? -1.341 1.355 21.529 1.00 97.06 319 HIS A C 1
ATOM 2446 O O . HIS A 1 319 ? -1.333 2.557 21.772 1.00 97.06 319 HIS A O 1
ATOM 2452 N N . MET A 1 320 ? -1.222 0.912 20.276 1.00 97.00 320 MET A N 1
ATOM 2453 C CA . MET A 1 320 ? -1.069 1.816 19.131 1.00 97.00 320 MET A CA 1
ATOM 2454 C C . MET A 1 320 ? -2.277 2.739 18.932 1.00 97.00 320 MET A C 1
ATOM 2456 O O . MET A 1 320 ? -2.081 3.897 18.554 1.00 97.00 320 MET A O 1
ATOM 2460 N N . ALA A 1 321 ? -3.491 2.243 19.184 1.00 97.12 321 ALA A N 1
ATOM 2461 C CA . ALA A 1 321 ? -4.732 3.006 19.074 1.00 97.12 321 ALA A CA 1
ATOM 2462 C C . ALA A 1 321 ? -4.930 3.987 20.246 1.00 97.12 321 ALA A C 1
ATOM 2464 O O . ALA A 1 321 ? -5.388 5.107 20.044 1.00 97.12 321 ALA A O 1
ATOM 2465 N N . SER A 1 322 ? -4.536 3.610 21.462 1.00 95.56 322 SER A N 1
ATOM 2466 C CA . SER A 1 322 ? -4.812 4.392 22.679 1.00 95.56 322 SER A CA 1
ATOM 2467 C C . SER A 1 322 ? -3.690 5.340 23.107 1.00 95.56 322 SER A C 1
ATOM 2469 O O . SER A 1 322 ? -3.928 6.323 23.812 1.00 95.56 322 SER A O 1
ATOM 2471 N N . ASN A 1 323 ? -2.446 5.069 22.707 1.00 93.12 323 ASN A N 1
ATOM 2472 C CA . ASN A 1 323 ? -1.288 5.788 23.226 1.00 93.12 323 ASN A CA 1
ATOM 2473 C C . ASN A 1 323 ? -1.340 7.286 22.887 1.00 93.12 323 ASN A C 1
ATOM 2475 O O . ASN A 1 323 ? -1.259 7.679 21.721 1.00 93.12 323 ASN A O 1
ATOM 2479 N N . LYS A 1 324 ? -1.380 8.120 23.936 1.00 89.50 324 LYS A N 1
ATOM 2480 C CA . LYS A 1 324 ? -1.409 9.591 23.857 1.00 89.50 324 LYS A CA 1
ATOM 2481 C C . LYS A 1 324 ? -2.569 10.127 23.006 1.00 89.50 324 LYS A C 1
ATOM 2483 O O . LYS A 1 324 ? -2.373 11.090 22.258 1.00 89.50 324 LYS A O 1
ATOM 2488 N N . VAL A 1 325 ? -3.747 9.500 23.089 1.00 90.75 325 VAL A N 1
ATOM 2489 C CA . VAL A 1 325 ? -4.950 9.925 22.350 1.00 90.75 325 VAL A CA 1
ATOM 2490 C C . VAL A 1 325 ? -5.290 11.402 22.593 1.00 90.75 325 VAL A C 1
ATOM 2492 O O . VAL A 1 325 ? -5.565 12.130 21.644 1.00 90.75 325 VAL A O 1
ATOM 2495 N N . ASP A 1 326 ? -5.096 11.875 23.824 1.00 88.31 326 ASP A N 1
ATOM 2496 C CA . ASP A 1 326 ? -5.253 13.263 24.275 1.00 88.31 326 ASP A CA 1
ATOM 2497 C C . ASP A 1 326 ? -4.378 14.268 23.504 1.00 88.31 326 ASP A C 1
ATOM 2499 O O . ASP A 1 326 ? -4.699 15.453 23.404 1.00 88.31 326 ASP A O 1
ATOM 2503 N N . LYS A 1 327 ? -3.260 13.804 22.935 1.00 90.25 327 LYS A N 1
ATOM 2504 C CA . LYS A 1 327 ? -2.299 14.630 22.185 1.00 90.25 327 LYS A CA 1
ATOM 2505 C C . LYS A 1 327 ? -2.469 14.509 20.676 1.00 90.25 327 LYS A C 1
ATOM 2507 O O . LYS A 1 327 ? -1.753 15.186 19.926 1.00 90.25 327 LYS A O 1
ATOM 2512 N N . LEU A 1 328 ? -3.368 13.646 20.203 1.00 90.94 328 LEU A N 1
ATOM 2513 C CA . LEU A 1 328 ? -3.610 13.480 18.778 1.00 90.94 328 LEU A CA 1
ATOM 2514 C C . LEU A 1 328 ? -4.355 14.699 18.228 1.00 90.94 328 LEU A C 1
ATOM 2516 O O . LEU A 1 328 ? -5.380 15.131 18.736 1.00 90.94 328 LEU A O 1
ATOM 2520 N N . LYS A 1 329 ? -3.830 15.256 17.134 1.00 90.50 329 LYS A N 1
ATOM 2521 C CA . LYS A 1 329 ? -4.451 16.396 16.436 1.00 90.50 329 LYS A CA 1
ATOM 2522 C C . LYS A 1 329 ? -5.389 15.971 15.307 1.00 90.50 329 LYS A C 1
ATOM 2524 O O . LYS A 1 329 ? -6.177 16.772 14.822 1.00 90.50 329 LYS A O 1
ATOM 2529 N N . SER A 1 330 ? -5.254 14.736 14.826 1.00 93.44 330 SER A N 1
ATOM 2530 C CA . SER A 1 330 ? -6.057 14.229 13.714 1.00 93.44 330 SER A CA 1
ATOM 2531 C C . SER A 1 330 ? -7.331 13.593 14.246 1.00 93.44 330 SER A C 1
ATOM 2533 O O . SER A 1 330 ? -7.285 12.488 14.776 1.00 93.44 330 SER A O 1
ATOM 2535 N N . VAL A 1 331 ? -8.461 14.273 14.042 1.00 92.38 331 VAL A N 1
ATOM 2536 C CA . VAL A 1 331 ? -9.797 13.763 14.395 1.00 92.38 331 VAL A CA 1
ATOM 2537 C C . VAL A 1 331 ? -10.060 12.413 13.730 1.00 92.38 331 VAL A C 1
ATOM 2539 O O . VAL A 1 331 ? -10.478 11.476 14.395 1.00 92.38 331 VAL A O 1
ATOM 2542 N N . GLN A 1 332 ? -9.711 12.273 12.445 1.00 94.50 332 GLN A N 1
ATOM 2543 C CA . GLN A 1 332 ? -9.862 11.005 11.729 1.00 94.50 332 GLN A CA 1
ATOM 2544 C C . GLN A 1 332 ? -9.093 9.870 12.417 1.00 94.50 332 GLN A C 1
ATOM 2546 O O . GLN A 1 332 ? -9.641 8.795 12.616 1.00 94.50 332 GLN A O 1
ATOM 2551 N N . ARG A 1 333 ? -7.844 10.105 12.835 1.00 95.88 333 ARG A N 1
ATOM 2552 C CA . ARG A 1 333 ? -7.066 9.089 13.554 1.00 95.88 333 ARG A CA 1
ATOM 2553 C C . ARG A 1 333 ? -7.669 8.741 14.911 1.00 95.88 333 ARG A C 1
ATOM 2555 O O . ARG A 1 333 ? -7.653 7.570 15.264 1.00 95.88 333 ARG A O 1
ATOM 2562 N N . ILE A 1 334 ? -8.180 9.731 15.646 1.00 96.94 334 ILE A N 1
ATOM 2563 C CA . ILE A 1 334 ? -8.865 9.497 16.925 1.00 96.94 334 ILE A CA 1
ATOM 2564 C C . ILE A 1 334 ? -10.102 8.623 16.700 1.00 96.94 334 ILE A C 1
ATOM 2566 O O . ILE A 1 334 ? -10.290 7.660 17.429 1.00 96.94 334 ILE A O 1
ATOM 2570 N N . HIS A 1 335 ? -10.901 8.902 15.668 1.00 96.56 335 HIS A N 1
ATOM 2571 C CA . HIS A 1 335 ? -12.104 8.122 15.369 1.00 96.56 335 HIS A CA 1
ATOM 2572 C C . HIS A 1 335 ? -11.780 6.680 14.971 1.00 96.56 335 HIS A C 1
ATOM 2574 O O . HIS A 1 335 ? -12.389 5.756 15.496 1.00 96.56 335 HIS A O 1
ATOM 2580 N N . GLU A 1 336 ? -10.800 6.458 14.090 1.00 97.81 336 GLU A N 1
ATOM 2581 C CA . GLU A 1 336 ? -10.425 5.086 13.720 1.00 97.81 336 GLU A CA 1
ATOM 2582 C C . GLU A 1 336 ? -9.812 4.322 14.901 1.00 97.81 336 GLU A C 1
ATOM 2584 O O . GLU A 1 336 ? -10.046 3.127 15.043 1.00 97.81 336 GLU A O 1
ATOM 2589 N N . ALA A 1 337 ? -9.070 5.009 15.774 1.00 98.19 337 ALA A N 1
ATOM 2590 C CA . ALA A 1 337 ? -8.542 4.427 17.002 1.00 98.19 337 ALA A CA 1
ATOM 2591 C C . ALA A 1 337 ? -9.640 4.070 18.015 1.00 98.19 337 ALA A C 1
ATOM 2593 O O . ALA A 1 337 ? -9.576 3.005 18.623 1.00 98.19 337 ALA A O 1
ATOM 2594 N N . MET A 1 338 ? -10.638 4.942 18.178 1.00 98.19 338 MET A N 1
ATOM 2595 C CA . MET A 1 338 ? -11.795 4.728 19.051 1.00 98.19 338 MET A CA 1
ATOM 2596 C C . MET A 1 338 ? -12.530 3.440 18.668 1.00 98.19 338 MET A C 1
ATOM 2598 O O . MET A 1 338 ? -12.765 2.594 19.529 1.00 98.19 338 MET A O 1
ATOM 2602 N N . LYS A 1 339 ? -12.792 3.245 17.370 1.00 98.50 339 LYS A N 1
ATOM 2603 C CA . LYS A 1 339 ? -13.433 2.026 16.859 1.00 98.50 339 LYS A CA 1
ATOM 2604 C C . LYS A 1 339 ? -12.620 0.772 17.165 1.00 98.50 339 LYS A C 1
ATOM 2606 O O . LYS A 1 339 ? -13.178 -0.201 17.659 1.00 98.50 339 LYS A O 1
ATOM 2611 N N . ILE A 1 340 ? -11.298 0.815 16.954 1.00 98.50 340 ILE A N 1
ATOM 2612 C CA . ILE A 1 340 ? -10.402 -0.300 17.300 1.00 98.50 340 ILE A CA 1
ATOM 2613 C C . ILE A 1 340 ? -10.521 -0.625 18.785 1.00 98.50 340 ILE A C 1
ATOM 2615 O O . ILE A 1 340 ? -10.688 -1.785 19.141 1.00 98.50 340 ILE A O 1
ATOM 2619 N N . VAL A 1 341 ? -10.423 0.387 19.651 1.00 98.00 341 VAL A N 1
ATOM 2620 C CA . VAL A 1 341 ? -10.500 0.204 21.105 1.00 98.00 341 VAL A CA 1
ATOM 2621 C C . VAL A 1 341 ? -11.820 -0.454 21.489 1.00 98.00 341 VAL A C 1
ATOM 2623 O O . VAL A 1 341 ? -11.792 -1.481 22.157 1.00 98.00 341 VAL A O 1
ATOM 2626 N N . ILE A 1 342 ? -12.954 0.077 21.032 1.00 97.81 342 ILE A N 1
ATOM 2627 C CA . ILE A 1 342 ? -14.274 -0.470 21.369 1.00 97.81 342 ILE A CA 1
ATOM 2628 C C . ILE A 1 342 ? -14.434 -1.900 20.849 1.00 97.81 342 ILE A C 1
ATOM 2630 O O . ILE A 1 342 ? -14.815 -2.786 21.610 1.00 97.81 342 ILE A O 1
ATOM 2634 N N . ASN A 1 343 ? -14.072 -2.162 19.592 1.00 97.62 343 ASN A N 1
ATOM 2635 C CA . ASN A 1 343 ? -14.159 -3.506 19.027 1.00 97.62 343 ASN A CA 1
ATOM 2636 C C . ASN A 1 343 ? -13.251 -4.497 19.781 1.00 97.62 343 ASN A C 1
ATOM 2638 O O . ASN A 1 343 ? -13.646 -5.633 20.017 1.00 97.62 343 ASN A O 1
ATOM 2642 N N . LEU A 1 344 ? -12.058 -4.083 20.224 1.00 97.06 344 LEU A N 1
ATOM 2643 C CA . LEU A 1 344 ? -11.169 -4.931 21.028 1.00 97.06 344 LEU A CA 1
ATOM 2644 C C . LEU A 1 344 ? -11.698 -5.199 22.446 1.00 97.06 344 LEU A C 1
ATOM 2646 O O . LEU A 1 344 ? -11.342 -6.219 23.033 1.00 97.06 344 LEU A O 1
ATOM 2650 N N . PHE A 1 345 ? -12.536 -4.321 23.002 1.00 94.50 345 PHE A N 1
ATOM 2651 C CA . PHE A 1 345 ? -13.162 -4.515 24.318 1.00 94.50 345 PHE A CA 1
ATOM 2652 C C . PHE A 1 345 ? -14.231 -5.616 24.326 1.00 94.50 345 PHE A C 1
ATOM 2654 O O . PHE A 1 345 ? -14.603 -6.097 25.399 1.00 94.50 345 PHE A O 1
ATOM 2661 N N . THR A 1 346 ? -14.670 -6.076 23.151 1.00 93.69 346 THR A N 1
ATOM 2662 C CA . THR A 1 346 ? -15.498 -7.287 23.033 1.00 93.69 346 THR A CA 1
ATOM 2663 C C . THR A 1 346 ? -14.726 -8.546 23.450 1.00 93.69 346 THR A C 1
ATOM 2665 O O . THR A 1 346 ? -15.320 -9.510 23.926 1.00 93.69 346 THR A O 1
ATOM 2668 N N . PHE A 1 347 ? -13.388 -8.531 23.376 1.00 94.12 347 PHE A N 1
ATOM 2669 C CA . PHE A 1 347 ? -12.545 -9.633 23.834 1.00 94.12 347 PHE A CA 1
ATOM 2670 C C . PHE A 1 347 ? -12.244 -9.510 25.332 1.00 94.12 347 PHE A C 1
ATOM 2672 O O . PHE A 1 347 ? -11.467 -8.651 25.753 1.00 94.12 347 PHE A O 1
ATOM 2679 N N . GLU A 1 348 ? -12.770 -10.430 26.143 1.00 92.00 348 GLU A N 1
ATOM 2680 C CA . GLU A 1 348 ? -12.593 -10.448 27.606 1.00 92.00 348 GLU A CA 1
ATOM 2681 C C . GLU A 1 348 ? -11.116 -10.315 28.040 1.00 92.00 348 GLU A C 1
ATOM 2683 O O . GLU A 1 348 ? -10.767 -9.492 28.890 1.00 92.00 348 GLU A O 1
ATOM 2688 N N . LYS A 1 349 ? -10.212 -11.062 27.389 1.00 92.94 349 LYS A N 1
ATOM 2689 C CA . LYS A 1 349 ? -8.759 -11.058 27.668 1.00 92.94 349 LYS A CA 1
ATOM 2690 C C . LYS A 1 349 ? -8.061 -9.720 27.386 1.00 92.94 349 LYS A C 1
ATOM 2692 O O . LYS A 1 349 ? -6.932 -9.510 27.852 1.00 92.94 349 LYS A O 1
ATOM 2697 N N . ILE A 1 350 ? -8.683 -8.858 26.581 1.00 93.38 350 ILE A N 1
ATOM 2698 C CA . ILE A 1 350 ? -8.221 -7.496 26.299 1.00 93.38 350 ILE A CA 1
ATOM 2699 C C . ILE A 1 350 ? -8.915 -6.502 27.223 1.00 93.38 350 ILE A C 1
ATOM 2701 O O . ILE A 1 350 ? -8.244 -5.652 27.797 1.00 93.38 350 ILE A O 1
ATOM 2705 N N . ARG A 1 351 ? -10.230 -6.623 27.399 1.00 91.50 351 ARG A N 1
ATOM 2706 C 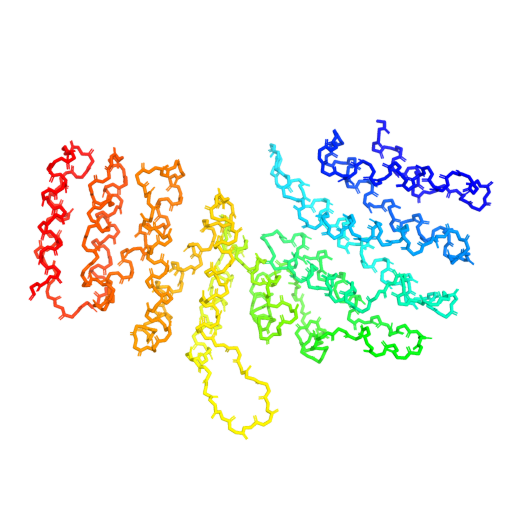CA . ARG A 1 351 ? -11.027 -5.740 28.250 1.00 91.50 351 ARG A CA 1
ATOM 2707 C C . ARG A 1 351 ? -10.495 -5.663 29.683 1.00 91.50 351 ARG A C 1
ATOM 2709 O O . ARG A 1 351 ? -10.319 -4.568 30.219 1.00 91.50 351 ARG A O 1
ATOM 2716 N N . ASN A 1 352 ? -10.201 -6.815 30.285 1.00 87.81 352 ASN A N 1
ATOM 2717 C CA . ASN A 1 352 ? -9.784 -6.901 31.683 1.00 87.81 352 ASN A CA 1
ATOM 2718 C C . ASN A 1 352 ? -8.453 -6.159 31.918 1.00 87.81 352 ASN A C 1
ATOM 2720 O O . ASN A 1 352 ? -7.409 -6.546 31.385 1.00 87.81 352 ASN A O 1
ATOM 2724 N N . GLY A 1 353 ? -8.485 -5.104 32.742 1.00 85.69 353 GLY A N 1
ATOM 2725 C CA . GLY A 1 353 ? -7.313 -4.298 33.099 1.00 85.69 353 GLY A CA 1
ATOM 2726 C C . GLY A 1 353 ? -6.959 -3.170 32.123 1.00 85.69 353 GLY A C 1
ATOM 2727 O O . GLY A 1 353 ? -5.875 -2.599 32.247 1.00 85.69 353 GLY A O 1
ATOM 2728 N N . ASN A 1 354 ? -7.829 -2.846 31.158 1.00 92.25 354 ASN A N 1
ATOM 2729 C CA . ASN A 1 354 ? -7.625 -1.740 30.212 1.00 92.25 354 ASN A CA 1
ATOM 2730 C C . ASN A 1 354 ? -8.700 -0.644 30.304 1.00 92.25 354 ASN A C 1
ATOM 2732 O O . ASN A 1 354 ? -8.803 0.189 29.414 1.00 92.25 354 ASN A O 1
ATOM 2736 N N . GLU A 1 355 ? -9.467 -0.577 31.389 1.00 90.69 355 GLU A N 1
ATOM 2737 C CA . GLU A 1 355 ? -10.636 0.303 31.557 1.00 90.69 355 GLU A CA 1
ATOM 2738 C C . GLU A 1 355 ? -10.302 1.787 31.342 1.00 90.69 355 GLU A C 1
ATOM 2740 O O . GLU A 1 355 ? -11.052 2.532 30.713 1.00 90.69 355 GLU A O 1
ATOM 2745 N N . THR A 1 356 ? -9.120 2.206 31.799 1.00 93.12 356 THR A N 1
ATOM 2746 C CA . THR A 1 356 ? -8.621 3.580 31.632 1.00 93.12 356 THR A CA 1
ATOM 2747 C C . THR A 1 356 ? -8.502 3.995 30.166 1.00 93.12 356 THR A C 1
ATOM 2749 O O . THR A 1 356 ? -8.627 5.179 29.851 1.00 93.12 356 THR A O 1
ATOM 2752 N N . VAL A 1 357 ? -8.309 3.033 29.257 1.00 96.06 357 VAL A N 1
ATOM 2753 C CA . VAL A 1 357 ? -8.278 3.280 27.817 1.00 96.06 357 VAL A CA 1
ATOM 2754 C C . VAL A 1 357 ? -9.656 3.706 27.326 1.00 96.06 357 VAL A C 1
ATOM 2756 O O . VAL A 1 357 ? -9.748 4.741 26.674 1.00 96.06 357 VAL A O 1
ATOM 2759 N N . LEU A 1 358 ? -10.727 2.984 27.665 1.00 95.62 358 LEU A N 1
ATOM 2760 C CA . LEU A 1 358 ? -12.082 3.351 27.237 1.00 95.62 358 LEU A CA 1
ATOM 2761 C C . LEU A 1 358 ? -12.517 4.695 27.837 1.00 95.62 358 LEU A C 1
ATOM 2763 O O . LEU A 1 358 ? -13.038 5.554 27.121 1.00 95.62 358 LEU A O 1
ATOM 2767 N N . ILE A 1 359 ? -12.197 4.927 29.116 1.00 95.88 359 ILE A N 1
ATOM 2768 C CA . ILE A 1 359 ? -12.448 6.212 29.788 1.00 95.88 359 ILE A CA 1
ATOM 2769 C C . ILE A 1 359 ? -11.763 7.363 29.042 1.00 95.88 359 ILE A C 1
ATOM 2771 O O . ILE A 1 359 ? -12.364 8.421 28.880 1.00 95.88 359 ILE A O 1
ATOM 2775 N N . SER A 1 360 ? -10.548 7.172 28.516 1.00 96.12 360 SER A N 1
ATOM 2776 C CA . SER A 1 360 ? -9.838 8.234 27.782 1.00 96.12 360 SER A CA 1
ATOM 2777 C C . SER A 1 360 ? -10.560 8.719 26.512 1.00 96.12 360 SER A C 1
ATOM 2779 O O . SER A 1 360 ? -10.325 9.847 26.074 1.00 96.12 360 SER A O 1
ATOM 2781 N N . PHE A 1 361 ? -11.461 7.906 25.947 1.00 97.38 361 PHE A N 1
ATOM 2782 C CA . PHE A 1 361 ? -12.311 8.281 24.813 1.00 97.38 361 PHE A CA 1
ATOM 2783 C C . PHE A 1 361 ? -13.669 8.841 25.266 1.00 97.38 361 PHE A C 1
ATOM 2785 O O . PHE A 1 361 ? -14.056 9.923 24.819 1.00 97.38 361 PHE A O 1
ATOM 2792 N N . LEU A 1 362 ? -14.360 8.176 26.201 1.00 97.12 362 LEU A N 1
ATOM 2793 C CA . LEU A 1 362 ? -15.657 8.636 26.732 1.00 97.12 362 LEU A CA 1
ATOM 2794 C C . LEU A 1 362 ? -15.548 9.959 27.510 1.00 97.12 362 LEU A C 1
ATOM 2796 O O . LEU A 1 362 ? -16.465 10.775 27.482 1.00 97.12 362 LEU A O 1
ATOM 2800 N N . ALA A 1 363 ? -14.403 10.220 28.141 1.00 96.50 363 ALA A N 1
ATOM 2801 C CA . ALA A 1 363 ? -14.098 11.459 28.857 1.00 96.50 363 ALA A CA 1
ATOM 2802 C C . ALA A 1 363 ? -13.094 12.356 28.108 1.00 96.50 363 ALA A C 1
ATOM 2804 O O . ALA A 1 363 ? -12.428 13.203 28.705 1.00 96.50 363 ALA A O 1
ATOM 2805 N N . HIS A 1 364 ? -12.964 12.192 26.788 1.00 96.06 364 HIS A N 1
ATOM 2806 C CA . HIS A 1 364 ? -12.039 12.993 25.989 1.00 96.06 364 HIS A CA 1
ATOM 2807 C C . HIS A 1 364 ? -12.347 14.499 26.083 1.00 96.06 364 HIS A C 1
ATOM 2809 O O . HIS A 1 364 ? -13.500 14.923 26.056 1.00 96.06 364 HIS A O 1
ATOM 2815 N N . ALA A 1 365 ? -11.312 15.345 26.049 1.00 93.25 365 ALA A N 1
ATOM 2816 C CA . ALA A 1 365 ? -11.455 16.808 26.080 1.00 93.25 365 ALA A CA 1
ATOM 2817 C C . ALA A 1 365 ? -12.234 17.405 24.884 1.00 93.25 365 ALA A C 1
ATOM 2819 O O . ALA A 1 365 ? -12.564 18.589 24.882 1.00 93.25 365 ALA A O 1
ATOM 2820 N N . PHE A 1 366 ? -12.513 16.603 23.852 1.00 93.75 366 PHE A N 1
ATOM 2821 C CA . PHE A 1 366 ? -13.288 17.013 22.684 1.00 93.75 366 PHE A CA 1
ATOM 2822 C C . PHE A 1 366 ? -14.683 16.405 22.791 1.00 93.75 366 PHE A C 1
ATOM 2824 O O . PHE A 1 366 ? -14.806 15.189 22.636 1.00 93.75 366 PHE A O 1
ATOM 2831 N N . PRO A 1 367 ? -15.738 17.218 22.981 1.00 95.19 367 PRO A N 1
ATOM 2832 C CA . PRO A 1 367 ? -17.079 16.695 23.212 1.00 95.19 367 PRO A CA 1
ATOM 2833 C C . PRO A 1 367 ? -17.599 15.775 22.111 1.00 95.19 367 PRO A C 1
ATOM 2835 O O . PRO A 1 367 ? -18.276 14.791 22.395 1.00 95.19 367 PRO A O 1
ATOM 2838 N N . LYS A 1 368 ? -17.230 16.050 20.854 1.00 95.56 368 LYS A N 1
ATOM 2839 C CA . LYS A 1 368 ? -17.625 15.205 19.725 1.00 95.56 368 LYS A CA 1
ATOM 2840 C C . LYS A 1 368 ? -17.030 13.797 19.812 1.00 95.56 368 LYS A C 1
ATOM 2842 O O . LYS A 1 368 ? -17.739 12.846 19.530 1.00 95.56 368 LYS A O 1
ATOM 2847 N N . VAL A 1 369 ? -15.785 13.658 20.280 1.00 95.94 369 VAL A N 1
ATOM 2848 C CA . VAL A 1 369 ? -15.166 12.339 20.497 1.00 95.94 369 VAL A CA 1
ATOM 2849 C C . VAL A 1 369 ? -15.933 11.567 21.565 1.00 95.94 369 VAL A C 1
ATOM 2851 O O . VAL A 1 369 ? -16.226 10.400 21.346 1.00 95.94 369 VAL A O 1
ATOM 2854 N N . ARG A 1 370 ? -16.320 12.214 22.673 1.00 97.19 370 ARG A N 1
ATOM 2855 C CA . ARG A 1 370 ? -17.115 11.579 23.739 1.00 97.19 370 ARG A CA 1
ATOM 2856 C C . ARG A 1 370 ? -18.437 11.033 23.204 1.00 97.19 370 ARG A C 1
ATOM 2858 O O . ARG A 1 370 ? -18.729 9.856 23.367 1.00 97.19 370 ARG A O 1
ATOM 2865 N N . SER A 1 371 ? -19.184 11.887 22.502 1.00 97.88 371 SER A N 1
ATOM 2866 C CA . SER A 1 371 ? -20.468 11.534 21.892 1.00 97.88 371 SER A CA 1
ATOM 2867 C C . SER A 1 371 ? -20.341 10.396 20.881 1.00 97.88 371 SER A C 1
ATOM 2869 O O . SER A 1 371 ? -21.107 9.445 20.954 1.00 97.88 371 SER A O 1
ATOM 2871 N N . ASP A 1 372 ? -19.366 10.472 19.972 1.00 97.88 372 ASP A N 1
ATOM 2872 C CA . ASP A 1 372 ? -19.162 9.449 18.939 1.00 97.88 372 ASP A CA 1
ATOM 2873 C C . ASP A 1 372 ? -18.691 8.122 19.558 1.00 97.88 372 ASP A C 1
ATOM 2875 O O . ASP A 1 372 ? -19.026 7.051 19.060 1.00 97.88 372 ASP A O 1
ATOM 2879 N N . THR A 1 373 ? -17.930 8.182 20.657 1.00 98.06 373 THR A N 1
ATOM 2880 C CA . THR A 1 373 ? -17.513 6.998 21.425 1.00 98.06 373 THR A CA 1
ATOM 2881 C C . THR A 1 373 ? -18.717 6.329 22.074 1.00 98.06 373 THR A C 1
ATOM 2883 O O . THR A 1 373 ? -18.849 5.114 21.972 1.00 98.06 373 THR A O 1
ATOM 2886 N N . ALA A 1 374 ? -19.597 7.102 22.717 1.00 98.31 374 ALA A N 1
ATOM 2887 C CA . ALA A 1 374 ? -20.788 6.563 23.363 1.00 98.31 374 ALA A CA 1
ATOM 2888 C C . ALA A 1 374 ? -21.762 5.941 22.353 1.00 98.31 374 ALA A C 1
ATOM 2890 O O . ALA A 1 374 ? -22.217 4.820 22.556 1.00 98.31 374 ALA A O 1
ATOM 2891 N N . GLU A 1 375 ? -22.008 6.627 21.232 1.00 98.25 375 GLU A N 1
ATOM 2892 C CA . GLU A 1 375 ? -22.855 6.131 20.143 1.00 98.25 375 GLU A CA 1
ATOM 2893 C C . GLU A 1 375 ? -22.297 4.835 19.540 1.00 98.25 375 GLU A C 1
ATOM 2895 O O . GLU A 1 375 ? -23.019 3.850 19.400 1.00 98.25 375 GLU A O 1
ATOM 2900 N N . TYR A 1 376 ? -20.999 4.801 19.222 1.00 98.25 376 TYR A N 1
ATOM 2901 C CA . TYR A 1 376 ? -20.385 3.610 18.639 1.00 98.25 376 TYR A CA 1
ATOM 2902 C C . TYR A 1 376 ? -20.330 2.443 19.635 1.00 98.25 376 TYR A C 1
ATOM 2904 O O . TYR A 1 376 ? -20.591 1.305 19.250 1.00 98.25 376 TYR A O 1
ATOM 2912 N N . LEU A 1 377 ? -20.038 2.710 20.914 1.00 97.94 377 LEU A N 1
ATOM 2913 C CA . LEU A 1 377 ? -20.059 1.684 21.957 1.00 97.94 377 LEU A CA 1
ATOM 2914 C C . LEU A 1 377 ? -21.458 1.086 22.104 1.00 97.94 377 LEU A C 1
ATOM 2916 O O . LEU A 1 377 ? -21.579 -0.132 22.085 1.00 97.94 377 LEU A O 1
ATOM 2920 N N . TYR A 1 378 ? -22.496 1.921 22.169 1.00 97.88 378 TYR A N 1
ATOM 2921 C CA . TYR A 1 378 ? -23.886 1.467 22.221 1.00 97.88 378 TYR A CA 1
ATOM 2922 C C . TYR A 1 378 ? -24.225 0.538 21.046 1.00 97.88 378 TYR A C 1
ATOM 2924 O O . TYR A 1 378 ? -24.746 -0.556 21.250 1.00 97.88 378 TYR A O 1
ATOM 2932 N N . VAL A 1 379 ? -23.852 0.921 19.818 1.00 97.12 379 VAL A N 1
ATOM 2933 C CA . VAL A 1 379 ? -24.073 0.084 18.626 1.00 97.12 379 VAL A CA 1
ATOM 2934 C C . VAL A 1 379 ? -23.355 -1.263 18.737 1.00 97.12 379 VAL A C 1
ATOM 2936 O O . VAL A 1 379 ? -23.929 -2.285 18.364 1.00 97.12 379 VAL A O 1
ATOM 2939 N N . VAL A 1 380 ? -22.121 -1.290 19.246 1.00 96.31 380 VAL A N 1
ATOM 2940 C CA . VAL A 1 380 ? -21.366 -2.539 19.421 1.00 96.31 380 VAL A CA 1
ATOM 2941 C C . VAL A 1 380 ? -21.994 -3.430 20.492 1.00 96.31 380 VAL A C 1
ATOM 2943 O O . VAL A 1 380 ? -22.149 -4.619 20.232 1.00 96.31 380 VAL A O 1
ATOM 2946 N N . LEU A 1 381 ? -22.411 -2.877 21.636 1.00 95.00 381 LEU A N 1
ATOM 2947 C CA . LEU A 1 381 ? -23.097 -3.634 22.697 1.00 95.00 381 LEU A CA 1
ATOM 2948 C C . LEU A 1 381 ? -24.409 -4.255 22.191 1.00 95.00 381 LEU A C 1
ATOM 2950 O O . LEU A 1 381 ? -24.680 -5.420 22.448 1.00 95.00 381 LEU A O 1
ATOM 2954 N N . GLN A 1 382 ? -25.156 -3.519 21.367 1.00 94.69 382 GLN A N 1
ATOM 2955 C CA . GLN A 1 382 ? -26.380 -4.003 20.719 1.00 94.69 382 GLN A CA 1
ATOM 2956 C C . GLN A 1 382 ? -26.135 -5.073 19.642 1.00 94.69 382 GLN A C 1
ATOM 2958 O O . GLN A 1 382 ? -27.029 -5.856 19.321 1.00 94.69 382 GLN A O 1
ATOM 2963 N N . SER A 1 383 ? -24.947 -5.088 19.033 1.00 92.06 383 SER A N 1
ATOM 2964 C CA . SER A 1 383 ? -24.651 -5.939 17.871 1.00 92.06 383 SER A CA 1
ATOM 2965 C C . SER A 1 383 ? -23.848 -7.193 18.213 1.00 92.06 383 SER A C 1
ATOM 2967 O O . SER A 1 383 ? -23.843 -8.141 17.427 1.00 92.06 383 SER A O 1
ATOM 2969 N N . VAL A 1 384 ? -23.135 -7.200 19.342 1.00 89.94 384 VAL A N 1
ATOM 2970 C CA . VAL A 1 384 ? -22.173 -8.245 19.705 1.00 89.94 384 VAL A CA 1
ATOM 2971 C C . VAL A 1 384 ? -22.505 -8.801 21.083 1.00 89.94 384 VAL A C 1
ATOM 2973 O O . VAL A 1 384 ? -22.516 -8.072 22.068 1.00 89.94 384 VAL A O 1
ATOM 2976 N N . ASP A 1 385 ? -22.691 -10.119 21.162 1.00 87.69 385 ASP A N 1
ATOM 2977 C CA . ASP A 1 385 ? -22.807 -10.820 22.441 1.00 87.69 385 ASP A CA 1
ATOM 2978 C C . ASP A 1 385 ? -21.436 -10.884 23.130 1.00 87.69 385 ASP A C 1
ATOM 2980 O O . ASP A 1 385 ? -20.531 -11.606 22.699 1.00 87.69 385 ASP A O 1
ATOM 2984 N N . ILE A 1 386 ? -21.286 -10.101 24.197 1.00 87.19 386 ILE A N 1
ATOM 2985 C CA . ILE A 1 386 ? -20.070 -10.035 25.015 1.00 87.19 386 ILE A CA 1
ATOM 2986 C C . ILE A 1 386 ? -20.125 -10.934 26.262 1.00 87.19 386 ILE A C 1
ATOM 2988 O O . ILE A 1 386 ? -19.203 -10.888 27.084 1.00 87.19 386 ILE A O 1
ATOM 2992 N N . GLY A 1 387 ? -21.162 -11.773 26.381 1.00 85.69 387 GLY A N 1
ATOM 2993 C CA . GLY A 1 387 ? -21.281 -12.832 27.383 1.00 85.69 387 GLY A CA 1
ATOM 2994 C C . GLY A 1 387 ? -21.963 -12.444 28.699 1.00 85.69 387 GLY A C 1
ATOM 2995 O O . GLY A 1 387 ? -21.928 -13.243 29.634 1.00 85.69 387 GLY A O 1
ATOM 2996 N N . PHE A 1 388 ? -22.558 -11.253 28.800 1.00 88.62 388 PHE A N 1
ATOM 2997 C CA . PHE A 1 388 ? -23.312 -10.781 29.971 1.00 88.62 388 PHE A CA 1
ATOM 2998 C C . PHE A 1 388 ? -24.293 -9.651 29.578 1.00 88.62 388 PHE A C 1
ATOM 3000 O O . PHE A 1 388 ? -24.234 -9.147 28.457 1.00 88.62 388 PHE A O 1
ATOM 3007 N N . GLU A 1 389 ? -25.201 -9.266 30.485 1.00 90.56 389 GLU A N 1
ATOM 3008 C CA . GLU A 1 389 ? -26.232 -8.237 30.242 1.00 90.56 389 GLU A CA 1
ATOM 3009 C C . GLU A 1 389 ? -25.651 -6.813 30.164 1.00 90.56 389 GLU A C 1
ATOM 3011 O O . GLU A 1 389 ? -24.908 -6.378 31.046 1.00 90.56 389 GLU A O 1
ATOM 3016 N N . THR A 1 390 ? -26.024 -6.065 29.123 1.00 94.25 390 THR A N 1
ATOM 3017 C CA . THR A 1 390 ? -25.490 -4.723 28.832 1.00 94.25 390 THR A CA 1
ATOM 3018 C C . THR A 1 390 ? -26.468 -3.580 29.091 1.00 94.25 390 THR A C 1
ATOM 3020 O O . THR A 1 390 ? -26.033 -2.430 29.061 1.00 94.25 390 THR A O 1
ATOM 3023 N N . ASP A 1 391 ? -27.732 -3.866 29.422 1.00 94.06 391 ASP A N 1
ATOM 3024 C CA . ASP A 1 391 ? -28.822 -2.884 29.575 1.00 94.06 391 ASP A CA 1
ATOM 3025 C C . ASP A 1 391 ? -28.419 -1.661 30.417 1.00 94.06 391 ASP A C 1
ATOM 3027 O O . ASP A 1 391 ? -28.537 -0.521 29.977 1.00 94.06 391 ASP A O 1
ATOM 3031 N N . ALA A 1 392 ? -27.832 -1.884 31.597 1.00 94.81 392 ALA A N 1
ATOM 3032 C CA . ALA A 1 392 ? -27.416 -0.792 32.479 1.00 94.81 392 ALA A CA 1
ATOM 3033 C C . ALA A 1 392 ? -26.300 0.087 31.880 1.00 94.81 392 ALA A C 1
ATOM 3035 O O . ALA A 1 392 ? -26.246 1.286 32.146 1.00 94.81 392 ALA A O 1
ATOM 3036 N N . MET A 1 393 ? -25.394 -0.479 31.072 1.00 95.31 393 MET A N 1
ATOM 3037 C CA . MET A 1 393 ? -24.388 0.325 30.366 1.00 95.31 393 MET A CA 1
ATOM 3038 C C . MET A 1 393 ? -25.035 1.154 29.271 1.00 95.31 393 MET A C 1
ATOM 3040 O O . MET A 1 393 ? -24.686 2.317 29.091 1.00 95.31 393 MET A O 1
ATOM 3044 N N . GLU A 1 394 ? -25.952 0.547 28.532 1.00 96.00 394 GLU A N 1
ATOM 3045 C CA . GLU A 1 394 ? -26.657 1.196 27.438 1.00 96.00 394 GLU A CA 1
ATOM 3046 C C . GLU A 1 394 ? -27.487 2.381 27.927 1.00 96.00 394 GLU A C 1
ATOM 3048 O O . GLU A 1 394 ? -27.406 3.453 27.326 1.00 96.00 394 GLU A O 1
ATOM 3053 N N . ASP A 1 395 ? -28.173 2.234 29.062 1.00 97.12 395 ASP A N 1
ATOM 3054 C CA . ASP A 1 395 ? -28.897 3.323 29.719 1.00 97.12 395 ASP A CA 1
ATOM 3055 C C . ASP A 1 395 ? -27.958 4.499 30.036 1.00 97.12 395 ASP A C 1
ATOM 3057 O O . ASP A 1 395 ? -28.222 5.630 29.625 1.00 97.12 395 ASP A O 1
ATOM 3061 N N . ILE A 1 396 ? -26.795 4.250 30.654 1.00 97.50 39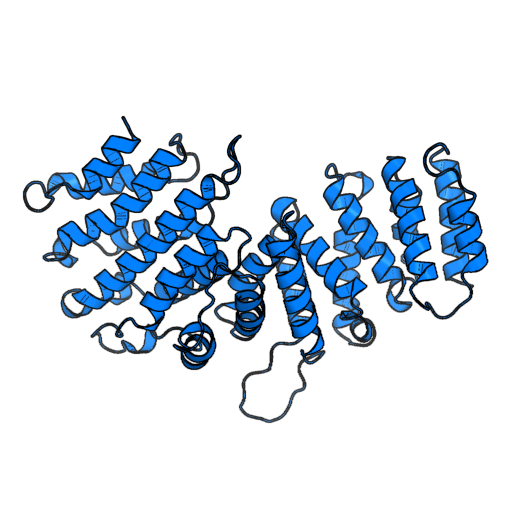6 ILE A N 1
ATOM 3062 C CA . ILE A 1 396 ? -25.812 5.311 30.953 1.00 97.50 396 ILE A CA 1
ATOM 3063 C C . ILE A 1 396 ? -25.319 5.993 29.668 1.00 97.50 396 ILE A C 1
ATOM 3065 O O . ILE A 1 396 ? -25.167 7.220 29.628 1.00 97.50 396 ILE A O 1
ATOM 3069 N N . LEU A 1 397 ? -25.054 5.216 28.611 1.00 97.50 397 LEU A N 1
ATOM 3070 C CA . LEU A 1 397 ? -24.584 5.742 27.329 1.00 97.50 397 LEU A CA 1
ATOM 3071 C C . LEU A 1 397 ? -25.631 6.636 26.654 1.00 97.50 397 LEU A C 1
ATOM 3073 O O . LEU A 1 397 ? -25.240 7.616 26.016 1.00 97.50 397 LEU A O 1
ATOM 3077 N N . LEU A 1 398 ? -26.923 6.339 26.814 1.00 96.69 398 LEU A N 1
ATOM 3078 C CA . LEU A 1 398 ? -28.031 7.106 26.237 1.00 96.69 398 LEU A CA 1
ATOM 3079 C C . LEU A 1 398 ? -28.444 8.316 27.089 1.00 96.69 398 LEU A C 1
ATOM 3081 O O . LEU A 1 398 ? -28.782 9.362 26.532 1.00 96.69 398 LEU A O 1
ATOM 3085 N N . GLU A 1 399 ? -28.420 8.196 28.417 1.00 96.38 399 GLU A N 1
ATOM 3086 C CA . GLU A 1 399 ? -28.874 9.244 29.342 1.00 96.38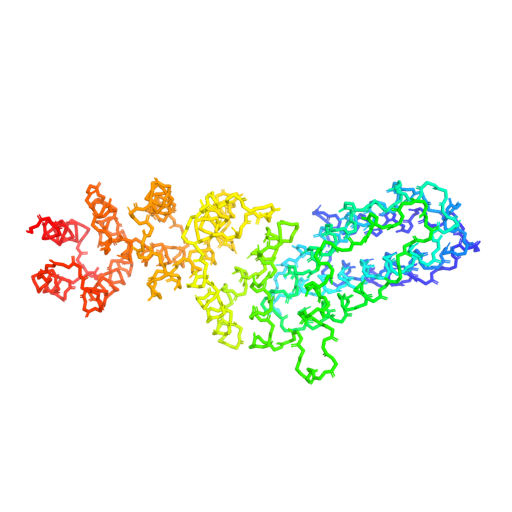 399 GLU A CA 1
ATOM 3087 C C . GLU A 1 399 ? -27.820 10.333 29.588 1.00 96.38 399 GLU A C 1
ATOM 3089 O O . GLU A 1 399 ? -28.158 11.480 29.896 1.00 96.38 399 GLU A O 1
ATOM 3094 N N . THR A 1 400 ? -26.534 10.012 29.432 1.00 97.00 400 THR A N 1
ATOM 3095 C CA . THR A 1 400 ? -25.454 10.983 29.641 1.00 97.00 400 THR A CA 1
ATOM 3096 C C . THR A 1 400 ? -25.374 11.984 28.483 1.00 97.00 400 THR A C 1
ATOM 3098 O O . THR A 1 400 ? -25.175 11.622 27.324 1.00 97.00 400 THR A O 1
ATOM 3101 N N . GLU A 1 401 ? -25.417 13.288 28.779 1.00 96.50 401 GLU A N 1
ATOM 3102 C CA . GLU A 1 401 ? -25.230 14.343 27.771 1.00 96.50 401 GLU A CA 1
ATOM 3103 C C . GLU A 1 401 ? -23.751 14.507 27.347 1.00 96.50 401 GLU A C 1
ATOM 3105 O O . GLU A 1 401 ? -23.108 15.522 27.628 1.00 96.50 401 GLU A O 1
ATOM 3110 N N . TRP A 1 402 ? -23.174 13.532 26.637 1.00 97.12 402 TRP A N 1
ATOM 3111 C CA . TRP A 1 402 ? -21.742 13.484 26.267 1.00 97.12 402 TRP A CA 1
ATOM 3112 C C . TRP A 1 402 ? -21.211 14.723 25.521 1.00 97.12 402 TRP A C 1
ATOM 3114 O O . TRP A 1 402 ? -20.023 15.062 25.604 1.00 97.12 402 TRP A O 1
ATOM 3124 N N . LEU A 1 403 ? -22.077 15.434 24.793 1.00 95.38 403 LEU A N 1
ATOM 3125 C CA . LEU A 1 403 ? -21.719 16.679 24.105 1.00 95.38 403 LEU A CA 1
ATOM 3126 C C . LEU A 1 403 ? -21.599 17.881 25.051 1.00 95.38 403 LEU A C 1
ATOM 3128 O O . LEU A 1 403 ? -20.778 18.761 24.796 1.00 95.38 403 LEU A O 1
ATOM 3132 N N . ASN A 1 404 ? -22.368 17.916 26.139 1.00 94.81 404 ASN A N 1
ATOM 3133 C CA . ASN A 1 404 ? -22.533 19.119 26.961 1.00 94.81 404 ASN A CA 1
ATOM 3134 C C . ASN A 1 404 ? -21.964 18.979 28.375 1.00 94.81 404 ASN A C 1
ATOM 3136 O O . ASN A 1 404 ? -21.613 19.986 28.987 1.00 94.81 404 ASN A O 1
ATOM 3140 N N . CYS A 1 405 ? -21.854 17.755 28.893 1.00 95.19 405 CYS A N 1
ATOM 3141 C CA . CYS A 1 405 ? -21.376 17.505 30.247 1.00 95.19 405 CYS A CA 1
ATOM 3142 C C . CYS A 1 405 ? -19.907 17.918 30.442 1.00 95.19 405 CYS A C 1
ATOM 3144 O O . CYS A 1 405 ? -19.109 17.995 29.488 1.00 95.19 405 CYS A O 1
ATOM 3146 N N . SER A 1 406 ? -19.534 18.178 31.698 1.00 96.06 406 SER A N 1
ATOM 3147 C CA . SER A 1 406 ? -18.146 18.466 32.056 1.00 96.06 406 SER A CA 1
ATOM 3148 C C . SER A 1 406 ? -17.257 17.231 31.851 1.00 96.06 406 SER A C 1
ATOM 3150 O O . SER A 1 406 ? -17.738 16.115 31.655 1.00 96.06 406 SER A O 1
ATOM 3152 N N . VAL A 1 407 ? -15.935 17.416 31.835 1.00 94.88 407 VAL A N 1
ATOM 3153 C CA . VAL A 1 407 ? -15.003 16.276 31.750 1.00 94.88 407 VAL A CA 1
ATOM 3154 C C . VAL A 1 407 ? -15.096 15.405 33.005 1.00 94.88 407 VAL A C 1
ATOM 3156 O O . VAL A 1 407 ? -14.991 14.186 32.895 1.00 94.88 407 VAL A O 1
ATOM 3159 N N . ASP A 1 408 ? -15.352 16.005 34.167 1.00 96.50 408 ASP A N 1
ATOM 3160 C CA . ASP A 1 408 ? -15.496 15.281 35.431 1.00 96.50 408 ASP A CA 1
ATOM 3161 C C . ASP A 1 408 ? -16.765 14.415 35.425 1.00 96.50 408 ASP A C 1
ATOM 3163 O O . ASP A 1 408 ? -16.691 13.228 35.739 1.00 96.50 408 ASP A O 1
ATOM 3167 N N . ASP A 1 409 ? -17.894 14.963 34.958 1.00 96.69 409 ASP A N 1
ATOM 3168 C CA . ASP A 1 409 ? -19.150 14.211 34.817 1.00 96.69 409 ASP A CA 1
ATOM 3169 C C . ASP A 1 409 ? -19.005 13.073 33.795 1.00 96.69 409 ASP A C 1
ATOM 3171 O O . ASP A 1 409 ? -19.387 11.936 34.065 1.00 96.69 409 ASP A O 1
ATOM 3175 N N . ALA A 1 410 ? -18.377 13.349 32.643 1.00 97.12 410 ALA A N 1
ATOM 3176 C CA . ALA A 1 410 ? -18.092 12.326 31.636 1.00 97.12 410 ALA A CA 1
ATOM 3177 C C . ALA A 1 410 ? -17.171 11.223 32.184 1.00 97.12 410 ALA A C 1
ATOM 3179 O O . ALA A 1 410 ? -17.339 10.053 31.854 1.00 97.12 410 ALA A O 1
ATOM 3180 N N . THR A 1 411 ? -16.203 11.580 33.034 1.00 97.06 411 THR A N 1
ATOM 3181 C CA . THR A 1 411 ? -15.302 10.617 33.685 1.00 97.06 411 THR A CA 1
ATOM 3182 C C . THR A 1 411 ? -16.053 9.745 34.684 1.00 97.06 411 THR A C 1
ATOM 3184 O O . THR A 1 411 ? -15.797 8.540 34.741 1.00 97.06 411 THR A O 1
ATOM 3187 N N . ALA A 1 412 ? -16.982 10.323 35.450 1.00 97.25 412 ALA A N 1
ATOM 3188 C CA . ALA A 1 412 ? -17.823 9.582 36.383 1.00 97.25 412 ALA A CA 1
ATOM 3189 C C . ALA A 1 412 ? -18.708 8.567 35.643 1.00 97.25 412 ALA A C 1
ATOM 3191 O O . ALA A 1 412 ? -18.619 7.374 35.933 1.00 97.25 412 ALA A O 1
ATOM 3192 N N . ALA A 1 413 ? -19.444 9.012 34.618 1.00 97.31 413 ALA A N 1
ATOM 3193 C CA . ALA A 1 413 ? -20.284 8.142 33.790 1.00 97.31 413 ALA A CA 1
ATOM 3194 C C . ALA A 1 413 ? -19.464 7.048 33.081 1.00 97.31 413 ALA A C 1
ATOM 3196 O O . ALA A 1 413 ? -19.803 5.868 33.127 1.00 97.31 413 ALA A O 1
ATOM 3197 N N . ALA A 1 414 ? -18.319 7.402 32.485 1.00 96.88 414 ALA A N 1
ATOM 3198 C CA . ALA A 1 414 ? -17.434 6.431 31.837 1.00 96.88 414 ALA A CA 1
ATOM 3199 C C . ALA A 1 414 ? -16.875 5.387 32.819 1.00 96.88 414 ALA A C 1
ATOM 3201 O O . ALA A 1 414 ? -16.671 4.228 32.450 1.00 96.88 414 ALA A O 1
ATOM 3202 N N . SER A 1 415 ? -16.614 5.791 34.065 1.00 96.06 415 SER A N 1
ATOM 3203 C CA . SER A 1 415 ? -16.153 4.883 35.117 1.00 96.06 415 SER A CA 1
ATOM 3204 C C . SER A 1 415 ? -17.245 3.905 35.533 1.00 96.06 415 SER A C 1
ATOM 3206 O O . SER A 1 415 ? -16.934 2.742 35.772 1.00 96.06 415 SER A O 1
ATOM 3208 N N . GLU A 1 416 ? -18.500 4.350 35.589 1.00 96.12 416 GLU A N 1
ATOM 3209 C CA . GLU A 1 416 ? -19.657 3.496 35.871 1.00 96.12 416 GLU A CA 1
ATOM 3210 C C . GLU A 1 416 ? -19.850 2.444 34.770 1.00 96.12 416 GLU A C 1
ATOM 3212 O O . GLU A 1 416 ? -19.872 1.250 35.066 1.00 96.12 416 GLU A O 1
ATOM 3217 N N . VAL A 1 417 ? -19.810 2.854 33.495 1.00 94.94 417 VAL A N 1
ATOM 3218 C CA . VAL A 1 417 ? -19.808 1.927 32.344 1.00 94.94 417 VAL A CA 1
ATOM 3219 C C . VAL A 1 417 ? -18.679 0.893 32.471 1.00 94.94 417 VAL A C 1
ATOM 3221 O O . VAL A 1 417 ? -18.893 -0.308 32.324 1.00 94.94 417 VAL A O 1
ATOM 3224 N N . CYS A 1 418 ? -17.461 1.328 32.810 1.00 92.38 418 CYS A N 1
ATOM 3225 C CA . CYS A 1 418 ? -16.317 0.427 32.981 1.00 92.38 418 CYS A CA 1
ATOM 3226 C C . CYS A 1 418 ? -16.417 -0.513 34.194 1.00 92.38 418 CYS A C 1
ATOM 3228 O O . CYS A 1 418 ? -15.770 -1.562 34.197 1.00 92.38 418 CYS A O 1
ATOM 3230 N N . GLN A 1 419 ? -17.169 -0.151 35.236 1.00 90.75 419 GLN A N 1
ATOM 3231 C CA . GLN A 1 419 ? -17.416 -1.033 36.380 1.00 90.75 419 GLN A CA 1
ATOM 3232 C C . GLN A 1 419 ? -18.367 -2.165 36.005 1.00 90.75 419 GLN A C 1
ATOM 3234 O O . GLN A 1 419 ? -18.124 -3.305 36.396 1.00 90.75 419 GLN A O 1
ATOM 3239 N N . LEU A 1 420 ? -19.388 -1.868 35.202 1.00 90.62 420 LEU A N 1
ATOM 3240 C CA . LEU A 1 420 ? -20.348 -2.863 34.732 1.00 90.62 420 LEU A CA 1
ATOM 3241 C C . LEU A 1 420 ? -19.689 -3.913 33.823 1.00 90.62 420 LEU A C 1
ATOM 3243 O O . LEU A 1 420 ? -20.087 -5.066 33.843 1.00 90.62 420 LEU A O 1
ATOM 3247 N N . PHE A 1 421 ? -18.611 -3.571 33.110 1.00 84.00 421 PHE A N 1
ATOM 3248 C CA . PHE A 1 421 ? -17.805 -4.532 32.339 1.00 84.00 421 PHE A CA 1
ATOM 3249 C C . PHE A 1 421 ? -17.097 -5.622 33.179 1.00 84.00 421 PHE A C 1
ATOM 3251 O O . PHE A 1 421 ? -16.487 -6.531 32.602 1.00 84.00 421 PHE A O 1
ATOM 3258 N N . LYS A 1 422 ? -17.101 -5.494 34.515 1.00 71.06 422 LYS A N 1
ATOM 3259 C CA . LYS A 1 422 ? -16.488 -6.431 35.477 1.00 71.06 422 LYS A CA 1
ATOM 3260 C C . LYS A 1 422 ? -17.502 -7.257 36.265 1.00 71.06 422 LYS A C 1
ATOM 3262 O O . LYS A 1 422 ? -17.070 -8.167 36.975 1.00 71.06 422 LYS A O 1
ATOM 3267 N N . ALA A 1 423 ? -18.770 -6.851 36.238 1.00 58.00 423 ALA A N 1
ATOM 3268 C CA . ALA A 1 423 ? -19.867 -7.574 36.868 1.00 58.00 423 ALA A CA 1
ATOM 3269 C C . ALA A 1 423 ? -20.206 -8.805 36.024 1.00 58.00 423 ALA A C 1
ATOM 3271 O O . ALA A 1 423 ? -20.529 -9.841 36.649 1.00 58.00 423 ALA A O 1
#

InterPro domains:
  IPR016024 Armadillo-type fold [SSF48371] (17-385)
  IPR022577 Tubulin-folding cofactor D, C-terminal domain [PF12612] (132-333)
  IPR033162 Tubulin-folding cofactor D [PTHR12658] (34-422)